Protein AF-0000000074617484 (afdb_homodimer)

Foldseek 3Di:
DDDPDPPDDDDDPVQPPLQPDPFDQPPADADPVALFAALQFPRPHRHGHALVVSVCCCCPRVVHAEDEDQKDKHKDWLVSVVVPVDRQARWYWYDDPNFIKIWGKDWDPPDPFIKIFIFMETADDPVVQQQKKKKKWKAAPNDIDMDIDTGHYSNDDVPDSHRGDMDTSVNLQVRQVHHGRIIMIMMGMDGD/DDDPDPPDDDDDPVLPPLLPDPFDQPPADADPVALFAALQFPRPHRHGHALVVSVCCCCPRVVHAEDEDQKDKHKDWLVSVVVPPDGQGSWYWYDDPNFIKIWGKDWDPPDDFIKIFIFMETADDPVVQQQKKKKKWKAAPNDIDMDIDTGHYSNDDVPDSHRGDMDTSVNLQVRQVHHRRIIMIMMGMDGD

Structure (mmCIF, N/CA/C/O backbone):
data_AF-0000000074617484-model_v1
#
loop_
_entity.id
_entity.type
_entity.pdbx_description
1 polymer 'Seven-in-absentia protein TRAF-like domain-containing protein'
#
loop_
_atom_site.group_PDB
_atom_site.id
_atom_site.type_symbol
_atom_site.label_atom_id
_atom_site.label_alt_id
_atom_site.label_comp_id
_atom_site.label_asym_id
_atom_site.label_entity_id
_atom_site.label_seq_id
_atom_site.pdbx_PDB_ins_code
_atom_site.Cartn_x
_atom_site.Cartn_y
_atom_site.Cartn_z
_atom_site.occupancy
_atom_site.B_iso_or_equiv
_atom_site.auth_seq_id
_atom_site.auth_comp_id
_atom_site.auth_asym_id
_atom_site.auth_atom_id
_atom_site.pdbx_PDB_model_num
ATOM 1 N N . MET A 1 1 ? 38.969 -7.242 -11.617 1 21.81 1 MET A N 1
ATOM 2 C CA . MET A 1 1 ? 37.688 -7.387 -10.953 1 21.81 1 MET A CA 1
ATOM 3 C C . MET A 1 1 ? 36.531 -7.18 -11.945 1 21.81 1 MET A C 1
ATOM 5 O O . MET A 1 1 ? 36.438 -6.125 -12.57 1 21.81 1 MET A O 1
ATOM 9 N N . GLU A 1 2 ? 36 -8.148 -12.602 1 22.88 2 GLU A N 1
ATOM 10 C CA . GLU A 1 2 ? 35.219 -8.086 -13.836 1 22.88 2 GLU A CA 1
ATOM 11 C C . GLU A 1 2 ? 33.812 -7.523 -13.586 1 22.88 2 GLU A C 1
ATOM 13 O O . GLU A 1 2 ? 33.125 -7.938 -12.641 1 22.88 2 GLU A O 1
ATOM 18 N N . VAL A 1 3 ? 33.562 -6.297 -14.016 1 24.81 3 VAL A N 1
ATOM 19 C CA . VAL A 1 3 ? 32.406 -5.449 -13.773 1 24.81 3 VAL A CA 1
ATOM 20 C C . VAL A 1 3 ? 31.141 -6.094 -14.375 1 24.81 3 VAL A C 1
ATOM 22 O O . VAL A 1 3 ? 31.156 -6.5 -15.539 1 24.81 3 VAL A O 1
ATOM 25 N N . PRO A 1 4 ? 30.312 -6.641 -13.602 1 26.09 4 PRO A N 1
ATOM 26 C CA . PRO A 1 4 ? 29.266 -7.434 -14.242 1 26.09 4 PRO A CA 1
ATOM 27 C C . PRO A 1 4 ? 28.5 -6.652 -15.312 1 26.09 4 PRO A C 1
ATOM 29 O O . PRO A 1 4 ? 28.438 -5.418 -15.258 1 26.09 4 PRO A O 1
ATOM 32 N N . GLU A 1 5 ? 28.328 -7.102 -16.469 1 27.06 5 GLU A N 1
ATOM 33 C CA . GLU A 1 5 ? 27.859 -6.57 -17.75 1 27.06 5 GLU A CA 1
ATOM 34 C C . GLU A 1 5 ? 26.469 -5.965 -17.594 1 27.06 5 GLU A C 1
ATOM 36 O O . GLU A 1 5 ? 25.594 -6.539 -16.938 1 27.06 5 GLU A O 1
ATOM 41 N N . VAL A 1 6 ? 26.281 -4.723 -17.812 1 28.91 6 VAL A N 1
ATOM 42 C CA . VAL A 1 6 ? 25.109 -3.854 -17.922 1 28.91 6 VAL A CA 1
ATOM 43 C C . VAL A 1 6 ? 24.125 -4.43 -18.938 1 28.91 6 VAL A C 1
ATOM 45 O O . VAL A 1 6 ? 24.438 -4.508 -20.125 1 28.91 6 VAL A O 1
ATOM 48 N N . ILE A 1 7 ? 23.531 -5.547 -18.672 1 29.48 7 ILE A N 1
ATOM 49 C CA . ILE A 1 7 ? 22.641 -6.086 -19.688 1 29.48 7 ILE A CA 1
ATOM 50 C C . ILE A 1 7 ? 21.656 -5 -20.141 1 29.48 7 ILE A C 1
ATOM 52 O O . ILE A 1 7 ? 21.172 -4.211 -19.312 1 29.48 7 ILE A O 1
ATOM 56 N N . ASP A 1 8 ? 21.547 -4.695 -21.375 1 30.66 8 ASP A N 1
ATOM 57 C CA . ASP A 1 8 ? 20.812 -3.732 -22.188 1 30.66 8 ASP A CA 1
ATOM 58 C C . ASP A 1 8 ? 19.312 -3.783 -21.844 1 30.66 8 ASP A C 1
ATOM 60 O O . ASP A 1 8 ? 18.734 -4.863 -21.703 1 30.66 8 ASP A O 1
ATOM 64 N N . PRO A 1 9 ? 18.734 -2.713 -21.422 1 30.69 9 PRO A N 1
ATOM 65 C CA . PRO A 1 9 ? 17.312 -2.588 -21.062 1 30.69 9 PRO A CA 1
ATOM 66 C C . PRO A 1 9 ? 16.375 -3.109 -22.141 1 30.69 9 PRO A C 1
ATOM 68 O O . PRO A 1 9 ? 16.578 -2.838 -23.328 1 30.69 9 PRO A O 1
ATOM 71 N N . PRO A 1 10 ? 15.945 -4.328 -22.172 1 31.56 10 PRO A N 1
ATOM 72 C CA . PRO A 1 10 ? 15.125 -4.742 -23.312 1 31.56 10 PRO A CA 1
ATOM 73 C C . PRO A 1 10 ? 14.211 -3.629 -23.812 1 31.56 10 PRO A C 1
ATOM 75 O O . PRO A 1 10 ? 13.867 -2.719 -23.062 1 31.56 10 PRO A O 1
ATOM 78 N N . THR A 1 11 ? 13.984 -3.426 -25.234 1 29.75 11 THR A N 1
ATOM 79 C CA . THR A 1 11 ? 13.219 -2.541 -26.094 1 29.75 11 THR A CA 1
ATOM 80 C C . THR A 1 11 ? 11.758 -2.486 -25.672 1 29.75 11 THR A C 1
ATOM 82 O O . THR A 1 11 ? 11.266 -3.414 -25.031 1 29.75 11 THR A O 1
ATOM 85 N N . SER A 1 12 ? 10.961 -1.292 -25.938 1 34.47 12 SER A N 1
ATOM 86 C CA . SER A 1 12 ? 9.648 -0.684 -25.719 1 34.47 12 SER A CA 1
ATOM 87 C C . SER A 1 12 ? 8.523 -1.684 -25.969 1 34.47 12 SER A C 1
ATOM 89 O O . SER A 1 12 ? 7.449 -1.577 -25.391 1 34.47 12 SER A O 1
ATOM 91 N N . ASP A 1 13 ? 8.547 -2.48 -27.078 1 30.64 13 ASP A N 1
ATOM 92 C CA . ASP A 1 13 ? 7.426 -3.09 -27.766 1 30.64 13 ASP A CA 1
ATOM 93 C C . ASP A 1 13 ? 6.852 -4.262 -26.984 1 30.64 13 ASP A C 1
ATOM 95 O O . ASP A 1 13 ? 5.77 -4.762 -27.297 1 30.64 13 ASP A O 1
ATOM 99 N N . ALA A 1 14 ? 7.672 -4.953 -26.328 1 33.19 14 ALA A N 1
ATOM 100 C CA . ALA A 1 14 ? 7.062 -6.211 -25.891 1 33.19 14 ALA A CA 1
ATOM 101 C C . ALA A 1 14 ? 6.164 -6 -24.688 1 33.19 14 ALA A C 1
ATOM 103 O O . ALA A 1 14 ? 6.539 -6.34 -23.562 1 33.19 14 ALA A O 1
ATOM 104 N N . ILE A 1 15 ? 5.73 -4.863 -24.438 1 32.53 15 ILE A N 1
ATOM 105 C CA . ILE A 1 15 ? 4.809 -4.59 -23.344 1 32.53 15 ILE A CA 1
ATOM 106 C C . ILE A 1 15 ? 3.508 -5.367 -23.562 1 32.53 15 ILE A C 1
ATOM 108 O O . ILE A 1 15 ? 2.721 -5.035 -24.453 1 32.53 15 ILE A O 1
ATOM 112 N N . THR A 1 16 ? 3.582 -6.68 -23.578 1 33.53 16 THR A N 1
ATOM 113 C CA . THR A 1 16 ? 2.375 -7.473 -23.766 1 33.53 16 THR A CA 1
ATOM 114 C C . THR A 1 16 ? 1.273 -7.031 -22.812 1 33.53 16 THR A C 1
ATOM 116 O O . THR A 1 16 ? 1.532 -6.789 -21.625 1 33.53 16 THR A O 1
ATOM 119 N N . ASP A 1 17 ? 0.286 -6.539 -23.391 1 33.22 17 ASP A N 1
ATOM 120 C CA . ASP A 1 17 ? -1.001 -6.262 -22.766 1 33.22 17 ASP A CA 1
ATOM 121 C C . ASP A 1 17 ? -1.462 -7.441 -21.906 1 33.22 17 ASP A C 1
ATOM 123 O O . ASP A 1 17 ? -1.882 -8.469 -22.438 1 33.22 17 ASP A O 1
ATOM 127 N N . VAL A 1 18 ? -0.908 -7.625 -20.984 1 35.59 18 VAL A N 1
ATOM 128 C CA . VAL A 1 18 ? -1.128 -8.773 -20.109 1 35.59 18 VAL A CA 1
ATOM 129 C C . VAL A 1 18 ? -2.615 -8.898 -19.797 1 35.59 18 VAL A C 1
ATOM 131 O O . VAL A 1 18 ? -3.125 -10.008 -19.609 1 35.59 18 VAL A O 1
ATOM 134 N N . LEU A 1 19 ? -3.354 -7.863 -19.812 1 33.66 19 LEU A N 1
ATOM 135 C CA . LEU A 1 19 ? -4.648 -7.895 -19.141 1 33.66 19 LEU A CA 1
ATOM 136 C C . LEU A 1 19 ? -5.73 -8.438 -20.078 1 33.66 19 LEU A C 1
ATOM 138 O O . LEU A 1 19 ? -6.852 -8.703 -19.641 1 33.66 19 LEU A O 1
ATOM 142 N N . GLY A 1 20 ? -5.641 -8.312 -21.266 1 35.97 20 GLY A N 1
ATOM 143 C CA . GLY A 1 20 ? -6.82 -8.438 -22.125 1 35.97 20 GLY A CA 1
ATOM 144 C C . GLY A 1 20 ? -7.074 -9.859 -22.578 1 35.97 20 GLY A C 1
ATOM 145 O O . GLY A 1 20 ? -7.797 -10.078 -23.547 1 35.97 20 GLY A O 1
ATOM 146 N N . LYS A 1 21 ? -6.398 -10.898 -22.094 1 37.25 21 LYS A N 1
ATOM 147 C CA . LYS A 1 21 ? -6.668 -12.062 -22.922 1 37.25 21 LYS A CA 1
ATOM 148 C C . LYS A 1 21 ? -7.816 -12.891 -22.359 1 37.25 21 LYS A C 1
ATOM 150 O O . LYS A 1 21 ? -7.801 -13.25 -21.172 1 37.25 21 LYS A O 1
ATOM 155 N N . THR A 1 22 ? -9.117 -12.805 -22.812 1 36.16 22 THR A N 1
ATOM 156 C CA . THR A 1 22 ? -10.297 -13.633 -22.562 1 36.16 22 THR A CA 1
ATOM 157 C C . THR A 1 22 ? -10.062 -15.062 -23.047 1 36.16 22 THR A C 1
ATOM 159 O O . THR A 1 22 ? -9.781 -15.289 -24.234 1 36.16 22 THR A O 1
ATOM 162 N N . ILE A 1 23 ? -9.5 -16.031 -22.359 1 39.75 23 ILE A N 1
ATOM 163 C CA . ILE A 1 23 ? -9.25 -17.328 -22.953 1 39.75 23 ILE A CA 1
ATOM 164 C C . ILE A 1 23 ? -10.414 -18.266 -22.656 1 39.75 23 ILE A C 1
ATOM 166 O O . ILE A 1 23 ? -11.062 -18.156 -21.625 1 39.75 23 ILE A O 1
ATOM 170 N N . ASP A 1 24 ? -10.805 -19.125 -23.578 1 37.78 24 ASP A N 1
ATOM 171 C CA . ASP A 1 24 ? -11.812 -20.188 -23.656 1 37.78 24 ASP A CA 1
ATOM 172 C C . ASP A 1 24 ? -11.531 -21.281 -22.641 1 37.78 24 ASP A C 1
ATOM 174 O O . ASP A 1 24 ? -10.461 -21.891 -22.656 1 37.78 24 ASP A O 1
ATOM 178 N N . PRO A 1 25 ? -12.242 -21.547 -21.609 1 46.16 25 PRO A N 1
ATOM 179 C CA . PRO A 1 25 ? -12.141 -22.562 -20.547 1 46.16 25 PRO A CA 1
ATOM 180 C C . PRO A 1 25 ? -12.172 -23.984 -21.094 1 46.16 25 PRO A C 1
ATOM 182 O O . PRO A 1 25 ? -11.859 -24.938 -20.359 1 46.16 25 PRO A O 1
ATOM 185 N N . ALA A 1 26 ? -12.625 -24.375 -22.281 1 41.66 26 ALA A N 1
ATOM 186 C CA . ALA A 1 26 ? -13.016 -25.719 -22.688 1 41.66 26 ALA A CA 1
ATOM 187 C C . ALA A 1 26 ? -11.82 -26.672 -22.656 1 41.66 26 ALA A C 1
ATOM 189 O O . ALA A 1 26 ? -11.984 -27.891 -22.703 1 41.66 26 ALA A O 1
ATOM 190 N N . GLN A 1 27 ? -10.688 -26.297 -22.859 1 40.34 27 GLN A N 1
ATOM 191 C CA . GLN A 1 27 ? -9.664 -27.312 -23.156 1 40.34 27 GLN A CA 1
ATOM 192 C C . GLN A 1 27 ? -8.984 -27.781 -21.875 1 40.34 27 GLN A C 1
ATOM 194 O O . GLN A 1 27 ? -7.961 -28.469 -21.922 1 40.34 27 GLN A O 1
ATOM 199 N N . CYS A 1 28 ? -9.492 -27.516 -20.734 1 44.91 28 CYS A N 1
ATOM 200 C CA . CYS A 1 28 ? -8.734 -27.875 -19.547 1 44.91 28 CYS A CA 1
ATOM 201 C C . CYS A 1 28 ? -9.008 -29.312 -19.125 1 44.91 28 CYS A C 1
ATOM 203 O O . CYS A 1 28 ? -10.164 -29.719 -19.031 1 44.91 28 CYS A O 1
ATOM 205 N N . VAL A 1 29 ? -8.234 -30.328 -19.547 1 43.81 29 VAL A N 1
ATOM 206 C CA . VAL A 1 29 ? -8.344 -31.734 -19.156 1 43.81 29 VAL A CA 1
ATOM 207 C C . VAL A 1 29 ? -8.242 -31.859 -17.625 1 43.81 29 VAL A C 1
ATOM 209 O O . VAL A 1 29 ? -7.312 -31.328 -17.016 1 43.81 29 VAL A O 1
ATOM 212 N N . PHE A 1 30 ? -9.273 -32.25 -16.906 1 43.5 30 PHE A N 1
ATOM 213 C CA . PHE A 1 30 ? -9.539 -32.469 -15.492 1 43.5 30 PHE A CA 1
ATOM 214 C C . PHE A 1 30 ? -8.898 -33.781 -15.016 1 43.5 30 PHE A C 1
ATOM 216 O O . PHE A 1 30 ? -9.133 -34.844 -15.594 1 43.5 30 PHE A O 1
ATOM 223 N N . ASN A 1 31 ? -7.715 -33.719 -14.461 1 41.25 31 ASN A N 1
ATOM 224 C CA . ASN A 1 31 ? -7.336 -34.938 -13.719 1 41.25 31 ASN A CA 1
ATOM 225 C C . ASN A 1 31 ? -7.527 -34.75 -12.211 1 41.25 31 ASN A C 1
ATOM 227 O O . ASN A 1 31 ? -6.754 -34.031 -11.57 1 41.25 31 ASN A O 1
ATOM 231 N N . PRO A 1 32 ? -8.508 -35.312 -11.57 1 45.47 32 PRO A N 1
ATOM 232 C CA . PRO A 1 32 ? -8.922 -35.125 -10.172 1 45.47 32 PRO A CA 1
ATOM 233 C C . PRO A 1 32 ? -7.844 -35.531 -9.18 1 45.47 32 PRO A C 1
ATOM 235 O O . PRO A 1 32 ? -7.918 -35.188 -8 1 45.47 32 PRO A O 1
ATOM 238 N N . ASN A 1 33 ? -7.094 -36.438 -9.719 1 46.69 33 ASN A N 1
ATOM 239 C CA . ASN A 1 33 ? -6.156 -37 -8.75 1 46.69 33 ASN A CA 1
ATOM 240 C C . ASN A 1 33 ? -4.957 -36.062 -8.539 1 46.69 33 ASN A C 1
ATOM 242 O O . ASN A 1 33 ? -4.07 -36.375 -7.738 1 46.69 33 ASN A O 1
ATOM 246 N N . LEU A 1 34 ? -4.887 -35.188 -9.469 1 53.94 34 LEU A N 1
ATOM 247 C CA . LEU A 1 34 ? -3.713 -34.312 -9.375 1 53.94 34 LEU A CA 1
ATOM 248 C C . LEU A 1 34 ? -4 -33.094 -8.516 1 53.94 34 LEU A C 1
ATOM 250 O O . LEU A 1 34 ? -5.098 -32.531 -8.578 1 53.94 34 LEU A O 1
ATOM 254 N N . PRO A 1 35 ? -2.979 -32.844 -7.582 1 65 35 PRO A N 1
ATOM 255 C CA . PRO A 1 35 ? -3.148 -32.094 -6.336 1 65 35 PRO A CA 1
ATOM 256 C C . PRO A 1 35 ? -3.365 -30.594 -6.574 1 65 35 PRO A C 1
ATOM 258 O O . PRO A 1 35 ? -3.945 -29.906 -5.727 1 65 35 PRO A O 1
ATOM 261 N N . ASN A 1 36 ? -3.039 -30.234 -8.023 1 80.12 36 ASN A N 1
ATOM 262 C CA . ASN A 1 36 ? -3.109 -28.781 -8.141 1 80.12 36 ASN A CA 1
ATOM 263 C C . ASN A 1 36 ? -4.168 -28.344 -9.148 1 80.12 36 ASN A C 1
ATOM 265 O O . ASN A 1 36 ? -4.168 -28.812 -10.289 1 80.12 36 ASN A O 1
ATOM 269 N N . LYS A 1 37 ? -5.004 -27.531 -8.812 1 82.31 37 LYS A N 1
ATOM 270 C CA . LYS A 1 37 ? -6.09 -27.031 -9.641 1 82.31 37 LYS A CA 1
ATOM 271 C C . LYS A 1 37 ? -5.641 -25.812 -10.461 1 82.31 37 LYS A C 1
ATOM 273 O O . LYS A 1 37 ? -4.719 -25.094 -10.062 1 82.31 37 LYS A O 1
ATOM 278 N N . CYS A 1 38 ? -6.262 -25.688 -11.609 1 85.69 38 CYS A N 1
ATOM 279 C CA . CYS A 1 38 ? -5.996 -24.547 -12.477 1 85.69 38 CYS A CA 1
ATOM 280 C C . CYS A 1 38 ? -6.191 -23.234 -11.734 1 85.69 38 CYS A C 1
ATOM 282 O O . CYS A 1 38 ? -7.207 -23.047 -11.062 1 85.69 38 CYS A O 1
ATOM 284 N N . LEU A 1 39 ? -5.262 -22.328 -11.812 1 81.38 39 LEU A N 1
ATOM 285 C CA . LEU A 1 39 ? -5.277 -21.062 -11.086 1 81.38 39 LEU A CA 1
ATOM 286 C C . LEU A 1 39 ? -5.98 -19.984 -11.898 1 81.38 39 LEU A C 1
ATOM 288 O O . LEU A 1 39 ? -6.176 -18.859 -11.414 1 81.38 39 LEU A O 1
ATOM 292 N N . PHE A 1 40 ? -6.246 -20.391 -13.125 1 75.88 40 PHE A N 1
ATOM 293 C CA . PHE A 1 40 ? -6.875 -19.375 -13.969 1 75.88 40 PHE A CA 1
ATOM 294 C C . PHE A 1 40 ? -8.305 -19.109 -13.5 1 75.88 40 PHE A C 1
ATOM 296 O O . PHE A 1 40 ? -9.172 -19.969 -13.594 1 75.88 40 PHE A O 1
ATOM 303 N N . ALA A 1 41 ? -8.359 -17.938 -12.734 1 63.12 41 ALA A N 1
ATOM 304 C CA . ALA A 1 41 ? -9.633 -17.578 -12.109 1 63.12 41 ALA A CA 1
ATOM 305 C C . ALA A 1 41 ? -10.688 -17.25 -13.156 1 63.12 41 ALA A C 1
ATOM 307 O O . ALA A 1 41 ? -10.375 -16.688 -14.211 1 63.12 41 ALA A O 1
ATOM 308 N N . GLY A 1 42 ? -11.844 -17.484 -12.719 1 59.97 42 GLY A N 1
ATOM 309 C CA . GLY A 1 42 ? -12.977 -17.188 -13.578 1 59.97 42 GLY A CA 1
ATOM 310 C C . GLY A 1 42 ? -13.266 -18.281 -14.586 1 59.97 42 GLY A C 1
ATOM 311 O O . GLY A 1 42 ? -14.32 -18.281 -15.219 1 59.97 42 GLY A O 1
ATOM 312 N N . SER A 1 43 ? -12.164 -19.125 -14.727 1 58.94 43 SER A N 1
ATOM 313 C CA . SER A 1 43 ? -12.422 -20.156 -15.727 1 58.94 43 SER A CA 1
ATOM 314 C C . SER A 1 43 ? -13.094 -21.375 -15.094 1 58.94 43 SER A C 1
ATOM 316 O O . SER A 1 43 ? -12.875 -21.672 -13.922 1 58.94 43 SER A O 1
ATOM 318 N N . ASN A 1 44 ? -14.234 -21.703 -15.422 1 69.19 44 ASN A N 1
ATOM 319 C CA . ASN A 1 44 ? -14.828 -23 -15.094 1 69.19 44 ASN A CA 1
ATOM 320 C C . ASN A 1 44 ? -13.922 -24.156 -15.508 1 69.19 44 ASN A C 1
ATOM 322 O O . ASN A 1 44 ? -14.398 -25.234 -15.852 1 69.19 44 ASN A O 1
ATOM 326 N N . CYS A 1 45 ? -12.609 -23.906 -15.328 1 78.06 45 CYS A N 1
ATOM 327 C CA . CYS A 1 45 ? -11.633 -24.891 -15.773 1 78.06 45 CYS A CA 1
ATOM 328 C C . CYS A 1 45 ? -11.469 -26 -14.742 1 78.06 45 CYS A C 1
ATOM 330 O O . CYS A 1 45 ? -11.344 -25.734 -13.547 1 78.06 45 CYS A O 1
ATOM 332 N N . THR A 1 46 ? -11.453 -27.297 -15.188 1 80.38 46 THR A N 1
ATOM 333 C CA . THR A 1 46 ? -11.406 -28.438 -14.289 1 80.38 46 THR A CA 1
ATOM 334 C C . THR A 1 46 ? -10.031 -29.094 -14.32 1 80.38 46 THR A C 1
ATOM 336 O O . THR A 1 46 ? -9.844 -30.188 -13.766 1 80.38 46 THR A O 1
ATOM 339 N N . PHE A 1 47 ? -9.109 -28.469 -14.875 1 84.69 47 PHE A N 1
ATOM 340 C CA . PHE A 1 47 ? -7.77 -29.031 -15.016 1 84.69 47 PHE A CA 1
ATOM 341 C C . PHE A 1 47 ? -7.16 -29.328 -13.648 1 84.69 47 PHE A C 1
ATOM 343 O O . PHE A 1 47 ? -7.281 -28.516 -12.727 1 84.69 47 PHE A O 1
ATOM 350 N N . MET A 1 48 ? -6.539 -30.531 -13.523 1 83.94 48 MET A N 1
ATOM 351 C CA . MET A 1 48 ? -5.719 -30.922 -12.383 1 83.94 48 MET A CA 1
ATOM 352 C C . MET A 1 48 ? -4.438 -31.609 -12.844 1 83.94 48 MET A C 1
ATOM 354 O O . MET A 1 48 ? -4.457 -32.406 -13.781 1 83.94 48 MET A O 1
ATOM 358 N N . GLY A 1 49 ? -3.346 -31.297 -12.297 1 87.25 49 GLY A N 1
ATOM 359 C CA . GLY A 1 49 ? -2.084 -31.922 -12.664 1 87.25 49 GLY A CA 1
ATOM 360 C C . GLY A 1 49 ? -0.938 -31.531 -11.742 1 87.25 49 GLY A C 1
ATOM 361 O O . GLY A 1 49 ? -1.139 -30.828 -10.758 1 87.25 49 GLY A O 1
ATOM 362 N N . ASP A 1 50 ? 0.177 -32.188 -12.008 1 87.5 50 ASP A N 1
ATOM 363 C CA . ASP A 1 50 ? 1.37 -31.781 -11.281 1 87.5 50 ASP A CA 1
ATOM 364 C C . ASP A 1 50 ? 1.836 -30.391 -11.734 1 87.5 50 ASP A C 1
ATOM 366 O O . ASP A 1 50 ? 1.241 -29.797 -12.641 1 87.5 50 ASP A O 1
ATOM 370 N N . ILE A 1 51 ? 2.807 -29.844 -11.133 1 89.12 51 ILE A N 1
ATOM 371 C CA . ILE A 1 51 ? 3.203 -28.453 -11.312 1 89.12 51 ILE A CA 1
ATOM 372 C C . ILE A 1 51 ? 3.648 -28.234 -12.758 1 89.12 51 ILE A C 1
ATOM 374 O O . ILE A 1 51 ? 3.195 -27.297 -13.414 1 89.12 51 ILE A O 1
ATOM 378 N N . PRO A 1 52 ? 4.551 -29.094 -13.281 1 88.69 52 PRO A N 1
ATOM 379 C CA . PRO A 1 52 ? 4.953 -28.859 -14.672 1 88.69 52 PRO A CA 1
ATOM 380 C C . PRO A 1 52 ? 3.77 -28.875 -15.641 1 88.69 52 PRO A C 1
ATOM 382 O O . PRO A 1 52 ? 3.705 -28.047 -16.547 1 88.69 52 PRO A O 1
ATOM 385 N N . ASN A 1 53 ? 2.867 -29.688 -15.43 1 90.62 53 ASN A N 1
ATOM 386 C CA . ASN A 1 53 ? 1.695 -29.781 -16.297 1 90.62 53 ASN A CA 1
ATOM 387 C C . ASN A 1 53 ? 0.761 -28.594 -16.094 1 90.62 53 ASN A C 1
ATOM 389 O O . ASN A 1 53 ? 0.117 -28.125 -17.047 1 90.62 53 ASN A O 1
ATOM 393 N N . LEU A 1 54 ? 0.645 -28.219 -14.883 1 90.25 54 LEU A N 1
ATOM 394 C CA . LEU A 1 54 ? -0.166 -27.047 -14.594 1 90.25 54 LEU A CA 1
ATOM 395 C C . LEU A 1 54 ? 0.402 -25.812 -15.297 1 90.25 54 LEU A C 1
ATOM 397 O O . LEU A 1 54 ? -0.34 -25.047 -15.914 1 90.25 54 LEU A O 1
ATOM 401 N N . VAL A 1 55 ? 1.654 -25.656 -15.242 1 90.88 55 VAL A N 1
ATOM 402 C CA . VAL A 1 55 ? 2.326 -24.531 -15.883 1 90.88 55 VAL A CA 1
ATOM 403 C C . VAL A 1 55 ? 2.09 -24.594 -17.391 1 90.88 55 VAL A C 1
ATOM 405 O O . VAL A 1 55 ? 1.721 -23.578 -18 1 90.88 55 VAL A O 1
ATOM 408 N N . ALA A 1 56 ? 2.342 -25.719 -17.938 1 91.62 56 ALA A N 1
ATOM 409 C CA . ALA A 1 56 ? 2.105 -25.906 -19.375 1 91.62 56 ALA A CA 1
ATOM 410 C C . ALA A 1 56 ? 0.657 -25.594 -19.734 1 91.62 56 ALA A C 1
ATOM 412 O O . ALA A 1 56 ? 0.391 -24.953 -20.75 1 91.62 56 ALA A O 1
ATOM 413 N N . HIS A 1 57 ? -0.263 -26.016 -18.969 1 89.12 57 HIS A N 1
ATOM 414 C CA . HIS A 1 57 ? -1.688 -25.766 -19.156 1 89.12 57 HIS A CA 1
ATOM 415 C C . HIS A 1 57 ? -1.999 -24.281 -19.172 1 89.12 57 HIS A C 1
ATOM 417 O O . HIS A 1 57 ? -2.717 -23.797 -20.062 1 89.12 57 HIS A O 1
ATOM 423 N N . LEU A 1 58 ? -1.451 -23.578 -18.297 1 87.81 58 LEU A N 1
ATOM 424 C CA . LEU A 1 58 ? -1.688 -22.141 -18.219 1 87.81 58 LEU A CA 1
ATOM 425 C C . LEU A 1 58 ? -1.119 -21.422 -19.438 1 87.81 58 LEU A C 1
ATOM 427 O O . LEU A 1 58 ? -1.762 -20.531 -20 1 87.81 58 LEU A O 1
ATOM 431 N N . ILE A 1 59 ? 0.003 -21.812 -19.859 1 89.06 59 ILE A N 1
ATOM 432 C CA . ILE A 1 59 ? 0.675 -21.172 -20.984 1 89.06 59 ILE A CA 1
ATOM 433 C C . ILE A 1 59 ? -0.013 -21.562 -22.281 1 89.06 59 ILE A C 1
ATOM 435 O O . ILE A 1 59 ? -0.325 -20.703 -23.109 1 89.06 59 ILE A O 1
ATOM 439 N N . ASP A 1 60 ? -0.216 -22.781 -22.359 1 89.12 60 ASP A N 1
ATOM 440 C CA . ASP A 1 60 ? -0.642 -23.297 -23.656 1 89.12 60 ASP A CA 1
ATOM 441 C C . ASP A 1 60 ? -2.152 -23.172 -23.828 1 89.12 60 ASP A C 1
ATOM 443 O O . ASP A 1 60 ? -2.633 -22.844 -24.906 1 89.12 60 ASP A O 1
ATOM 447 N N . ASP A 1 61 ? -2.857 -23.453 -22.828 1 85.69 61 ASP A N 1
ATOM 448 C CA . ASP A 1 61 ? -4.312 -23.516 -22.938 1 85.69 61 ASP A CA 1
ATOM 449 C C . ASP A 1 61 ? -4.949 -22.188 -22.578 1 85.69 61 ASP A C 1
ATOM 451 O O . ASP A 1 61 ? -5.926 -21.766 -23.203 1 85.69 61 ASP A O 1
ATOM 455 N N . HIS A 1 62 ? -4.438 -21.594 -21.609 1 84.06 62 HIS A N 1
ATOM 456 C CA . HIS A 1 62 ? -5.02 -20.328 -21.188 1 84.06 62 HIS A CA 1
ATOM 457 C C . HIS A 1 62 ? -4.195 -19.141 -21.672 1 84.06 62 HIS A C 1
ATOM 459 O O . HIS A 1 62 ? -4.527 -17.984 -21.406 1 84.06 62 HIS A O 1
ATOM 465 N N . ARG A 1 63 ? -3.146 -19.312 -22.328 1 83.56 63 ARG A N 1
ATOM 466 C CA . ARG A 1 63 ? -2.307 -18.297 -22.969 1 83.56 63 ARG A CA 1
ATOM 467 C C . ARG A 1 63 ? -1.813 -17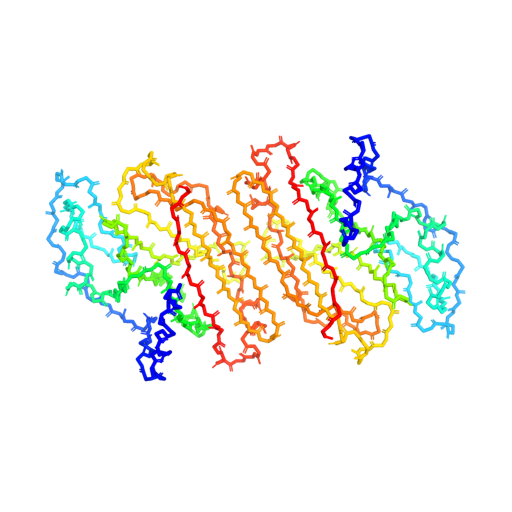.266 -21.953 1 83.56 63 ARG A C 1
ATOM 469 O O . ARG A 1 63 ? -1.823 -16.062 -22.234 1 83.56 63 ARG A O 1
ATOM 476 N N . VAL A 1 64 ? -1.538 -17.797 -20.812 1 83.19 64 VAL A N 1
ATOM 477 C CA . VAL A 1 64 ? -0.983 -16.922 -19.797 1 83.19 64 VAL A CA 1
ATOM 478 C C . VAL A 1 64 ? 0.45 -16.531 -20.156 1 83.19 64 VAL A C 1
ATOM 480 O O . VAL A 1 64 ? 1.231 -17.391 -20.594 1 83.19 64 VAL A O 1
ATOM 483 N N . ASP A 1 65 ? 0.729 -15.195 -19.938 1 83 65 ASP A N 1
ATOM 484 C CA . ASP A 1 65 ? 2.088 -14.719 -20.188 1 83 65 ASP A CA 1
ATOM 485 C C . ASP A 1 65 ? 3.066 -15.289 -19.156 1 83 65 ASP A C 1
ATOM 487 O O . ASP A 1 65 ? 2.725 -15.445 -17.984 1 83 65 ASP A O 1
ATOM 491 N N . SER A 1 66 ? 4.254 -15.594 -19.688 1 87.5 66 SER A N 1
ATOM 492 C CA . SER A 1 66 ? 5.293 -16.125 -18.812 1 87.5 66 SER A CA 1
ATOM 493 C C . SER A 1 66 ? 6.602 -15.359 -18.984 1 87.5 66 SER A C 1
ATOM 495 O O . SER A 1 66 ? 6.906 -14.859 -20.062 1 87.5 66 SER A O 1
ATOM 497 N N . CYS A 1 67 ? 7.242 -15.117 -17.875 1 86.81 67 CYS A N 1
ATOM 498 C CA . CYS A 1 67 ? 8.531 -14.445 -17.844 1 86.81 67 CYS A CA 1
ATOM 499 C C . CYS A 1 67 ? 9.57 -15.297 -17.125 1 86.81 67 CYS A C 1
ATOM 501 O O . CYS A 1 67 ? 9.281 -15.898 -16.094 1 86.81 67 CYS A O 1
ATOM 503 N N . ASP A 1 68 ? 10.828 -15.352 -17.766 1 90.75 68 ASP A N 1
ATOM 504 C CA . ASP A 1 68 ? 11.953 -16.016 -17.109 1 90.75 68 ASP A CA 1
ATOM 505 C C . ASP A 1 68 ? 12.836 -14.992 -16.391 1 90.75 68 ASP A C 1
ATOM 507 O O . ASP A 1 68 ? 13.477 -14.156 -17.031 1 90.75 68 ASP A O 1
ATOM 511 N N . GLY A 1 69 ? 12.711 -14.984 -15.07 1 91.12 69 GLY A N 1
ATOM 512 C CA . GLY A 1 69 ? 13.516 -14.039 -14.312 1 91.12 69 GLY A CA 1
ATOM 513 C C . GLY A 1 69 ? 12.906 -13.688 -12.969 1 91.12 69 GLY A C 1
ATOM 514 O O . GLY A 1 69 ? 11.812 -14.148 -12.633 1 91.12 69 GLY A O 1
ATOM 515 N N . THR A 1 70 ? 13.75 -12.93 -12.219 1 93 70 THR A N 1
ATOM 516 C CA . THR A 1 70 ? 13.359 -12.586 -10.859 1 93 70 THR A CA 1
ATOM 517 C C . THR A 1 70 ? 12.656 -11.234 -10.828 1 93 70 THR A C 1
ATOM 519 O O . THR A 1 70 ? 12.023 -10.883 -9.828 1 93 70 THR A O 1
ATOM 522 N N . THR A 1 71 ? 12.828 -10.5 -11.93 1 91.31 71 THR A N 1
ATOM 523 C CA . THR A 1 71 ? 12.234 -9.172 -11.992 1 91.31 71 THR A CA 1
ATOM 524 C C . THR A 1 71 ? 11.398 -9.008 -13.266 1 91.31 71 THR A C 1
ATOM 526 O O . THR A 1 71 ? 11.828 -9.422 -14.344 1 91.31 71 THR A O 1
ATOM 529 N N . LEU A 1 72 ? 10.172 -8.5 -13.094 1 84 72 LEU A N 1
ATOM 530 C CA . LEU A 1 72 ? 9.32 -8.188 -14.242 1 84 72 LEU A CA 1
ATOM 531 C C . LEU A 1 72 ? 8.781 -6.766 -14.141 1 84 72 LEU A C 1
ATOM 533 O O . LEU A 1 72 ? 8.352 -6.332 -13.07 1 84 72 LEU A O 1
ATOM 537 N N . ASN A 1 73 ? 8.969 -6.078 -15.258 1 82.62 73 ASN A N 1
ATOM 538 C CA . ASN A 1 73 ? 8.352 -4.762 -15.398 1 82.62 73 ASN A CA 1
ATOM 539 C C . ASN A 1 73 ? 7.152 -4.805 -16.328 1 82.62 73 ASN A C 1
ATOM 541 O O . ASN A 1 73 ? 7.23 -5.371 -17.422 1 82.62 73 ASN A O 1
ATOM 545 N N . GLY A 1 74 ? 6.066 -4.367 -15.789 1 78.06 74 GLY A N 1
ATOM 546 C CA . GLY A 1 74 ? 4.848 -4.324 -16.578 1 78.06 74 GLY A CA 1
ATOM 547 C C . GLY A 1 74 ? 4.012 -3.086 -16.328 1 78.06 74 GLY A C 1
ATOM 548 O O . GLY A 1 74 ? 4.531 -2.061 -15.883 1 78.06 74 GLY A O 1
ATOM 549 N N . ARG A 1 75 ? 2.783 -3.133 -16.938 1 74.5 75 ARG A N 1
ATOM 550 C CA . ARG A 1 75 ? 1.848 -2.025 -16.781 1 74.5 75 ARG A CA 1
ATOM 551 C C . ARG A 1 75 ? 0.541 -2.5 -16.141 1 74.5 75 ARG A C 1
ATOM 553 O O . ARG A 1 75 ? 0.085 -3.613 -16.422 1 74.5 75 ARG A O 1
ATOM 560 N N . PHE A 1 76 ? 0.148 -1.649 -15.273 1 67.38 76 PHE A N 1
ATOM 561 C CA . PHE A 1 76 ? -1.176 -1.851 -14.695 1 67.38 76 PHE A CA 1
ATOM 562 C C . PHE A 1 76 ? -2.188 -0.891 -15.312 1 67.38 76 PHE A C 1
ATOM 564 O O . PHE A 1 76 ? -2.008 0.328 -15.258 1 67.38 76 PHE A O 1
ATOM 571 N N . VAL A 1 77 ? -3.121 -1.34 -16.094 1 58.56 77 VAL A N 1
ATOM 572 C CA . VAL A 1 77 ? -4.102 -0.487 -16.75 1 58.56 77 VAL A CA 1
ATOM 573 C C . VAL A 1 77 ? -5.434 -0.558 -16.016 1 58.56 77 VAL A C 1
ATOM 575 O O . VAL A 1 77 ? -5.988 -1.643 -15.828 1 58.56 77 VAL A O 1
ATOM 578 N N . GLU A 1 78 ? -5.953 0.559 -15.359 1 56.25 78 GLU A N 1
ATOM 579 C CA . GLU A 1 78 ? -7.211 0.677 -14.625 1 56.25 78 GLU A CA 1
ATOM 580 C C . GLU A 1 78 ? -8.375 0.095 -15.43 1 56.25 78 GLU A C 1
ATOM 582 O O . GLU A 1 78 ? -9.273 -0.528 -14.859 1 56.25 78 GLU A O 1
ATOM 587 N N . LEU A 1 79 ? -8.555 0.533 -16.641 1 46.38 79 LEU A N 1
ATOM 588 C CA . LEU A 1 79 ? -9.688 0.167 -17.5 1 46.38 79 LEU A CA 1
ATOM 589 C C . LEU A 1 79 ? -9.898 -1.343 -17.484 1 46.38 79 LEU A C 1
ATOM 591 O O . LEU A 1 79 ? -11.031 -1.812 -17.594 1 46.38 79 LEU A O 1
ATOM 595 N N . LYS A 1 80 ? -8.914 -1.907 -17.406 1 48.91 80 LYS A N 1
ATOM 596 C CA . LYS A 1 80 ? -9.109 -3.352 -17.5 1 48.91 80 LYS A CA 1
ATOM 597 C C . LYS A 1 80 ? -9.727 -3.906 -16.219 1 48.91 80 LYS A C 1
ATOM 599 O O . LYS A 1 80 ? -10.312 -4.992 -16.219 1 48.91 80 LYS A O 1
ATOM 604 N N . LEU A 1 81 ? -9.625 -3.029 -15.266 1 50.16 81 LEU A N 1
ATOM 605 C CA . LEU A 1 81 ? -10.297 -3.4 -14.023 1 50.16 81 LEU A CA 1
ATOM 606 C C . LEU A 1 81 ? -11.812 -3.312 -14.18 1 50.16 81 LEU A C 1
ATOM 608 O O . LEU A 1 81 ? -12.547 -4.074 -13.547 1 50.16 81 LEU A O 1
ATOM 612 N N . LYS A 1 82 ? -12.203 -2.125 -14.906 1 47.78 82 LYS A N 1
ATOM 613 C CA . LYS A 1 82 ? -13.633 -2.027 -15.18 1 47.78 82 LYS A CA 1
ATOM 614 C C . LYS A 1 82 ? -14.125 -3.236 -15.969 1 47.78 82 LYS A C 1
ATOM 616 O O . LYS A 1 82 ? -15.281 -3.652 -15.82 1 47.78 82 LYS A O 1
ATOM 621 N N . GLU A 1 83 ? -13.406 -3.34 -16.953 1 43.72 83 GLU A N 1
ATOM 622 C CA . GLU A 1 83 ? -13.797 -4.473 -17.781 1 43.72 83 GLU A CA 1
ATOM 623 C C . GLU A 1 83 ? -13.641 -5.789 -17.016 1 43.72 83 GLU A C 1
ATOM 625 O O . GLU A 1 83 ? -14.148 -6.828 -17.469 1 43.72 83 GLU A O 1
ATOM 630 N N . VAL A 1 84 ? -12.977 -5.637 -16 1 43.5 84 VAL A N 1
ATOM 631 C CA . VAL A 1 84 ? -12.906 -6.801 -15.117 1 43.5 84 VAL A CA 1
ATOM 632 C C . VAL A 1 84 ? -14.133 -6.848 -14.211 1 43.5 84 VAL A C 1
ATOM 634 O O . VAL A 1 84 ? -14.109 -6.324 -13.102 1 43.5 84 VAL A O 1
ATOM 637 N N . GLU A 1 85 ? -15.008 -5.945 -14.328 1 43.09 85 GLU A N 1
ATOM 638 C CA . GLU A 1 85 ? -16.219 -6.145 -13.547 1 43.09 85 GLU A CA 1
ATOM 639 C C . GLU A 1 85 ? -16.219 -7.504 -12.852 1 43.09 85 GLU A C 1
ATOM 641 O O . GLU A 1 85 ? -16.734 -7.645 -11.742 1 43.09 85 GLU A O 1
ATOM 646 N N . ASN A 1 86 ? -16.203 -8.609 -13.648 1 40.09 86 ASN A N 1
ATOM 647 C CA . ASN A 1 86 ? -16.188 -10.008 -13.219 1 40.09 86 ASN A CA 1
ATOM 648 C C . ASN A 1 86 ? -14.797 -10.422 -12.727 1 40.09 86 ASN A C 1
ATOM 650 O O . ASN A 1 86 ? -14.672 -11.016 -11.656 1 40.09 86 ASN A O 1
ATOM 654 N N . ALA A 1 87 ? -13.742 -11.234 -13.711 1 40.88 87 ALA A N 1
ATOM 655 C CA . ALA A 1 87 ? -12.641 -12.164 -13.508 1 40.88 87 ALA A CA 1
ATOM 656 C C . ALA A 1 87 ? -11.344 -11.422 -13.203 1 40.88 87 ALA A C 1
ATOM 658 O O . ALA A 1 87 ? -10.758 -10.797 -14.094 1 40.88 87 ALA A O 1
ATOM 659 N N . ALA A 1 88 ? -11.078 -10.516 -12.359 1 46.94 88 ALA A N 1
ATOM 660 C CA . ALA A 1 88 ? -9.789 -10.078 -11.836 1 46.94 88 ALA A CA 1
ATOM 661 C C . ALA A 1 88 ? -8.727 -11.156 -12.031 1 46.94 88 ALA A C 1
ATOM 663 O O . ALA A 1 88 ? -8.508 -11.992 -11.148 1 46.94 88 ALA A O 1
ATOM 664 N N . ASN A 1 89 ? -8.594 -11.93 -12.984 1 55.41 89 ASN A N 1
ATOM 665 C CA . ASN A 1 89 ? -7.711 -13.086 -13.062 1 55.41 89 ASN A CA 1
ATOM 666 C C . ASN A 1 89 ? -6.418 -12.758 -13.797 1 55.41 89 ASN A C 1
ATOM 668 O O . ASN A 1 89 ? -6.02 -13.469 -14.727 1 55.41 89 ASN A O 1
ATOM 672 N N . MET A 1 90 ? -5.965 -11.516 -13.688 1 58.19 90 MET A N 1
ATOM 673 C CA . MET A 1 90 ? -4.699 -11.352 -14.398 1 58.19 90 MET A CA 1
ATOM 674 C C . MET A 1 90 ? -3.611 -12.227 -13.773 1 58.19 90 MET A C 1
ATOM 676 O O . MET A 1 90 ? -3.33 -12.109 -12.586 1 58.19 90 MET A O 1
ATOM 680 N N . LEU A 1 91 ? -3.365 -13.258 -14.594 1 72.75 91 LEU A N 1
ATOM 681 C CA . LEU A 1 91 ? -2.307 -14.172 -14.18 1 72.75 91 LEU A CA 1
ATOM 682 C C . LEU A 1 91 ? -1.048 -13.961 -15.016 1 72.75 91 LEU A C 1
ATOM 684 O O . LEU A 1 91 ? -1.131 -13.602 -16.188 1 72.75 91 LEU A O 1
ATOM 688 N N . MET A 1 92 ? 0.043 -13.828 -14.438 1 84.94 92 MET A N 1
ATOM 689 C CA . MET A 1 92 ? 1.369 -13.883 -15.047 1 84.94 92 MET A CA 1
ATOM 690 C C . MET A 1 92 ? 2.238 -14.938 -14.375 1 84.94 92 MET A C 1
ATOM 692 O O . MET A 1 92 ? 2.227 -15.07 -13.148 1 84.94 92 MET A O 1
ATOM 696 N N . LEU A 1 93 ? 2.928 -15.617 -15.281 1 90.5 93 LEU A N 1
ATOM 697 C CA . LEU A 1 93 ? 3.775 -16.672 -14.75 1 90.5 93 LEU A CA 1
ATOM 698 C C . LEU A 1 93 ? 5.234 -16.25 -14.719 1 90.5 93 LEU A C 1
ATOM 700 O O . LEU A 1 93 ? 5.715 -15.586 -15.648 1 90.5 93 LEU A O 1
ATOM 704 N N . TYR A 1 94 ? 5.922 -16.609 -13.609 1 93.06 94 TYR A N 1
ATOM 705 C CA . TYR A 1 94 ? 7.348 -16.375 -13.422 1 93.06 94 TYR A CA 1
ATOM 706 C C . TYR A 1 94 ? 8.102 -17.672 -13.18 1 93.06 94 TYR A C 1
ATOM 708 O O . TYR A 1 94 ? 7.641 -18.531 -12.414 1 93.06 94 TYR A O 1
ATOM 716 N N . SER A 1 95 ? 9.156 -17.766 -13.898 1 93.31 95 SER A N 1
ATOM 717 C CA . SER A 1 95 ? 10.062 -18.891 -13.656 1 93.31 95 SER A CA 1
ATOM 718 C C . SER A 1 95 ? 11.438 -18.406 -13.219 1 93.31 95 SER A C 1
ATOM 720 O O . SER A 1 95 ? 12.141 -17.75 -13.984 1 93.31 95 SER A O 1
ATOM 722 N N . CYS A 1 96 ? 11.844 -18.766 -12 1 95.38 96 CYS A N 1
ATOM 723 C CA . CYS A 1 96 ? 13.141 -18.391 -11.453 1 95.38 96 CYS A CA 1
ATOM 724 C C . CYS A 1 96 ? 13.531 -19.312 -10.305 1 95.38 96 CYS A C 1
ATOM 726 O O . CYS A 1 96 ? 12.672 -19.938 -9.68 1 95.38 96 CYS A O 1
ATOM 728 N N . PHE A 1 97 ? 14.898 -19.547 -10.07 1 95.75 97 PHE A N 1
ATOM 729 C CA . PHE A 1 97 ? 15.453 -20.375 -9.008 1 95.75 97 PHE A CA 1
ATOM 730 C C . PHE A 1 97 ? 14.977 -21.812 -9.148 1 95.75 97 PHE A C 1
ATOM 732 O O . PHE A 1 97 ? 14.797 -22.516 -8.148 1 95.75 97 PHE A O 1
ATOM 739 N N . GLY A 1 98 ? 14.578 -22.156 -10.398 1 93.56 98 GLY A N 1
ATOM 740 C CA . GLY A 1 98 ? 14.117 -23.516 -10.648 1 93.56 98 GLY A CA 1
ATOM 741 C C . GLY A 1 98 ? 12.688 -23.734 -10.203 1 93.56 98 GLY A C 1
ATOM 742 O O . GLY A 1 98 ? 12.258 -24.891 -10.039 1 93.56 98 GLY A O 1
ATOM 743 N N . GLN A 1 99 ? 12.039 -22.625 -9.859 1 95.31 99 GLN A N 1
ATOM 744 C CA . GLN A 1 99 ? 10.664 -22.703 -9.375 1 95.31 99 GLN A CA 1
ATOM 745 C C . GLN A 1 99 ? 9.734 -21.844 -10.234 1 95.31 99 GLN A C 1
ATOM 747 O O . GLN A 1 99 ? 10.188 -21.125 -11.117 1 95.31 99 GLN A O 1
ATOM 752 N N . HIS A 1 100 ? 8.43 -22.016 -9.984 1 94.88 100 HIS A N 1
ATOM 753 C CA . HIS A 1 100 ? 7.414 -21.281 -10.727 1 94.88 100 HIS A CA 1
ATOM 754 C C . HIS A 1 100 ? 6.516 -20.469 -9.789 1 94.88 100 HIS A C 1
ATOM 756 O O . HIS A 1 100 ? 6.156 -20.953 -8.711 1 94.88 100 HIS A O 1
ATOM 762 N N . PHE A 1 101 ? 6.199 -19.312 -10.234 1 93.88 101 PHE A N 1
ATOM 763 C CA . PHE A 1 101 ? 5.336 -18.391 -9.5 1 93.88 101 PHE A CA 1
ATOM 764 C C . PHE A 1 101 ? 4.246 -17.828 -10.414 1 93.88 101 PHE A C 1
ATOM 766 O O . PHE A 1 101 ? 4.414 -17.781 -11.633 1 93.88 101 PHE A O 1
ATOM 773 N N . CYS A 1 102 ? 3.201 -17.438 -9.789 1 90.62 102 CYS A N 1
ATOM 774 C CA . CYS A 1 102 ? 2.088 -16.859 -10.531 1 90.62 102 CYS A CA 1
ATOM 775 C C . CYS A 1 102 ? 1.567 -15.594 -9.844 1 90.62 102 CYS A C 1
ATOM 777 O O . CYS A 1 102 ? 1.212 -15.625 -8.664 1 90.62 102 CYS A O 1
ATOM 779 N N . LEU A 1 103 ? 1.593 -14.492 -10.594 1 90 103 LEU A N 1
ATOM 780 C CA . LEU A 1 103 ? 0.945 -13.289 -10.102 1 90 103 LEU A CA 1
ATOM 781 C C . LEU A 1 103 ? -0.56 -13.336 -10.344 1 90 103 LEU A C 1
ATOM 783 O O . LEU A 1 103 ? -1.005 -13.562 -11.469 1 90 103 LEU A O 1
ATOM 787 N N . GLN A 1 104 ? -1.259 -13.094 -9.312 1 84.56 104 GLN A N 1
ATOM 788 C CA . GLN A 1 104 ? -2.715 -13.133 -9.398 1 84.56 104 GLN A CA 1
ATOM 789 C C . GLN A 1 104 ? -3.332 -11.828 -8.891 1 84.56 104 GLN A C 1
ATOM 791 O O . GLN A 1 104 ? -2.854 -11.25 -7.914 1 84.56 104 GLN A O 1
ATOM 796 N N . ILE A 1 105 ? -4.391 -11.359 -9.555 1 82.69 105 ILE A N 1
ATOM 797 C CA . ILE A 1 105 ? -5.207 -10.234 -9.109 1 82.69 105 ILE A CA 1
ATOM 798 C C . ILE A 1 105 ? -6.656 -10.68 -8.953 1 82.69 105 ILE A C 1
ATOM 800 O O . ILE A 1 105 ? -7.23 -11.281 -9.867 1 82.69 105 ILE A O 1
ATOM 804 N N . GLU A 1 106 ? -7.188 -10.43 -7.801 1 79.81 106 GLU A N 1
ATOM 805 C CA . GLU A 1 106 ? -8.562 -10.844 -7.516 1 79.81 106 GLU A CA 1
ATOM 806 C C . GLU A 1 106 ? -9.391 -9.672 -7.004 1 79.81 106 GLU A C 1
ATOM 808 O O . GLU A 1 106 ? -8.867 -8.758 -6.359 1 79.81 106 GLU A O 1
ATOM 813 N N . PRO A 1 107 ? -10.664 -9.789 -7.371 1 77.75 107 PRO A N 1
ATOM 814 C CA . PRO A 1 107 ? -11.531 -8.781 -6.762 1 77.75 107 PRO A CA 1
ATOM 815 C C . PRO A 1 107 ? -11.617 -8.906 -5.242 1 77.75 107 PRO A C 1
ATOM 817 O O . PRO A 1 107 ? -11.602 -10.023 -4.715 1 77.75 107 PRO A O 1
ATOM 820 N N . LEU A 1 108 ? -11.57 -7.762 -4.594 1 78.19 108 LEU A N 1
ATOM 821 C CA . LEU A 1 108 ? -11.727 -7.68 -3.145 1 78.19 108 LEU A CA 1
ATOM 822 C C . LEU A 1 108 ? -12.883 -6.762 -2.773 1 78.19 108 LEU A C 1
ATOM 824 O O . LEU A 1 108 ? -12.914 -5.598 -3.176 1 78.19 108 LEU A O 1
ATOM 828 N N . LYS A 1 109 ? -13.906 -7.266 -2.297 1 72.62 109 LYS A N 1
ATOM 829 C CA . LYS A 1 109 ? -15.07 -6.445 -1.97 1 72.62 109 LYS A CA 1
ATOM 830 C C . LYS A 1 109 ? -14.867 -5.703 -0.651 1 72.62 109 LYS A C 1
ATOM 832 O O . LYS A 1 109 ? -15.047 -6.277 0.424 1 72.62 109 LYS A O 1
ATOM 837 N N . LEU A 1 110 ? -14.336 -4.527 -0.699 1 71.75 110 LEU A N 1
ATOM 838 C CA . LEU A 1 110 ? -14.164 -3.701 0.491 1 71.75 110 LEU A CA 1
ATOM 839 C C . LEU A 1 110 ? -15.352 -2.758 0.671 1 71.75 110 LEU A C 1
ATOM 841 O O . LEU A 1 110 ? -15.68 -2.379 1.797 1 71.75 110 LEU A O 1
ATOM 845 N N . GLY A 1 111 ? -16.031 -2.363 -0.483 1 70.19 111 GLY A N 1
ATOM 846 C CA . GLY A 1 111 ? -17.156 -1.442 -0.485 1 70.19 111 GLY A CA 1
ATOM 847 C C . GLY A 1 111 ? -17.906 -1.433 -1.797 1 70.19 111 GLY A C 1
ATOM 848 O O . GLY A 1 111 ? -18.047 -2.469 -2.453 1 70.19 111 GLY A O 1
ATOM 849 N N . LYS A 1 112 ? -18.469 -0.272 -1.92 1 67.75 112 LYS A N 1
ATOM 850 C CA . LYS A 1 112 ? -19.281 -0.122 -3.131 1 67.75 112 LYS A CA 1
ATOM 851 C C . LYS A 1 112 ? -18.391 -0.1 -4.375 1 67.75 112 LYS A C 1
ATOM 853 O O . LYS A 1 112 ? -18.734 -0.694 -5.398 1 67.75 112 LYS A O 1
ATOM 858 N N . ALA A 1 113 ? -17.219 0.502 -4.176 1 72.12 113 ALA A N 1
ATOM 859 C CA . ALA A 1 113 ? -16.297 0.572 -5.305 1 72.12 113 ALA A CA 1
ATOM 860 C C . ALA A 1 113 ? -15.477 -0.709 -5.422 1 72.12 113 ALA A C 1
ATOM 862 O O . ALA A 1 113 ? -15.109 -1.313 -4.414 1 72.12 113 ALA A O 1
ATOM 863 N N . PRO A 1 114 ? -15.242 -1.06 -6.668 1 75.31 114 PRO A N 1
ATOM 864 C CA . PRO A 1 114 ? -14.438 -2.264 -6.867 1 75.31 114 PRO A CA 1
ATOM 865 C C . PRO A 1 114 ? -13.016 -2.117 -6.324 1 75.31 114 PRO A C 1
ATOM 867 O O . PRO A 1 114 ? -12.414 -1.047 -6.445 1 75.31 114 PRO A O 1
ATOM 870 N N . SER A 1 115 ? -12.617 -3.059 -5.535 1 79.31 115 SER A N 1
ATOM 871 C CA . SER A 1 115 ? -11.242 -3.18 -5.062 1 79.31 115 SER A CA 1
ATOM 872 C C . SER A 1 115 ? -10.633 -4.516 -5.477 1 79.31 115 SER A C 1
ATOM 874 O O . SER A 1 115 ? -11.352 -5.492 -5.699 1 79.31 115 SER A O 1
ATOM 876 N N . TYR A 1 116 ? -9.273 -4.414 -5.59 1 81.6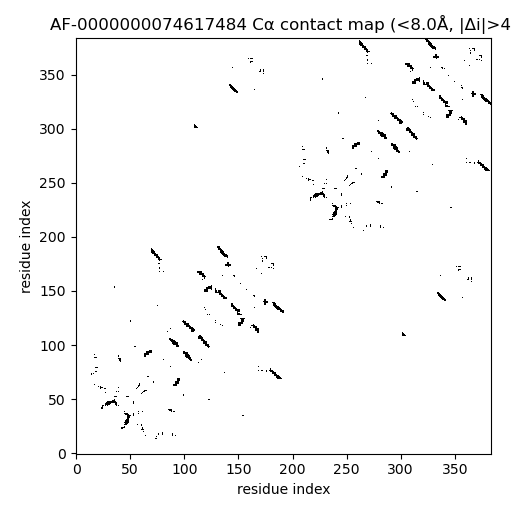9 116 TYR A N 1
ATOM 877 C CA . TYR A 1 116 ? -8.562 -5.613 -6.012 1 81.69 116 TYR A CA 1
ATOM 878 C C . TYR A 1 116 ? -7.379 -5.895 -5.094 1 81.69 116 TYR A C 1
ATOM 880 O O . TYR A 1 116 ? -6.887 -4.992 -4.41 1 81.69 116 TYR A O 1
ATOM 888 N N . ILE A 1 117 ? -7.086 -7.121 -5.098 1 85.94 117 ILE A N 1
ATOM 889 C CA . ILE A 1 117 ? -5.879 -7.523 -4.379 1 85.94 117 ILE A CA 1
ATOM 890 C C . ILE A 1 117 ? -4.949 -8.289 -5.316 1 85.94 117 ILE A C 1
ATOM 892 O O . ILE A 1 117 ? -5.398 -9.133 -6.094 1 85.94 117 ILE A O 1
ATOM 896 N N . ALA A 1 118 ? -3.73 -7.879 -5.312 1 88.38 118 ALA A N 1
ATOM 897 C CA . ALA A 1 118 ? -2.691 -8.555 -6.09 1 88.38 118 ALA A CA 1
ATOM 898 C C . ALA A 1 118 ? -1.722 -9.297 -5.176 1 88.38 118 ALA A C 1
ATOM 900 O O . ALA A 1 118 ? -1.306 -8.773 -4.141 1 88.38 118 ALA A O 1
ATOM 901 N N . PHE A 1 119 ? -1.337 -10.508 -5.516 1 89.88 119 PHE A N 1
ATOM 902 C CA . PHE A 1 119 ? -0.408 -11.305 -4.719 1 89.88 119 PHE A CA 1
ATOM 903 C C . PHE A 1 119 ? 0.291 -12.344 -5.582 1 89.88 119 PHE A C 1
ATOM 905 O O . PHE A 1 119 ? -0.167 -12.656 -6.684 1 89.88 119 PHE A O 1
ATOM 912 N N . LEU A 1 120 ? 1.376 -12.82 -5.082 1 92.44 120 LEU A N 1
ATOM 913 C CA . LEU A 1 120 ? 2.168 -13.828 -5.777 1 92.44 120 LEU A CA 1
ATOM 914 C C . LEU A 1 120 ? 1.928 -15.211 -5.191 1 92.44 120 LEU A C 1
ATOM 916 O O . LEU A 1 120 ? 1.962 -15.383 -3.969 1 92.44 120 LEU A O 1
ATOM 920 N N . ARG A 1 121 ? 1.642 -16.109 -6.066 1 91.44 121 ARG A N 1
ATOM 921 C CA . ARG A 1 121 ? 1.487 -17.5 -5.672 1 91.44 121 ARG A CA 1
ATOM 922 C C . ARG A 1 121 ? 2.734 -18.312 -6.012 1 91.44 121 ARG A C 1
ATOM 924 O O . ARG A 1 121 ? 3.324 -18.125 -7.082 1 91.44 121 ARG A O 1
ATOM 931 N N . PHE A 1 122 ? 3.115 -19.172 -5.066 1 93.25 122 PHE A N 1
ATOM 932 C CA . PHE A 1 122 ? 4.191 -20.125 -5.289 1 93.25 122 PHE A CA 1
ATOM 933 C C . PHE A 1 122 ? 3.631 -21.484 -5.723 1 93.25 122 PHE A C 1
ATOM 935 O O . PHE A 1 122 ? 2.77 -22.047 -5.047 1 93.25 122 PHE A O 1
ATOM 942 N N . MET A 1 123 ? 4.105 -21.969 -6.828 1 91.81 123 MET A N 1
ATOM 943 C CA . MET A 1 123 ? 3.635 -23.266 -7.305 1 91.81 123 MET A CA 1
ATOM 944 C C . MET A 1 123 ? 4.41 -24.406 -6.641 1 91.81 123 MET A C 1
ATOM 946 O O . MET A 1 123 ? 5.172 -25.109 -7.305 1 91.81 123 MET A O 1
ATOM 950 N N . GLY A 1 124 ? 4.125 -24.656 -5.422 1 89.81 124 GLY A N 1
ATOM 951 C CA . GLY A 1 124 ? 4.762 -25.672 -4.594 1 89.81 124 GLY A CA 1
ATOM 952 C C . GLY A 1 124 ? 4.262 -25.672 -3.162 1 89.81 124 GLY A C 1
ATOM 953 O O . GLY A 1 124 ? 3.174 -25.172 -2.879 1 89.81 124 GLY A O 1
ATOM 954 N N . ASP A 1 125 ? 4.961 -26.281 -2.295 1 86.62 125 ASP A N 1
ATOM 955 C CA . ASP A 1 125 ? 4.496 -26.453 -0.923 1 86.62 125 ASP A CA 1
ATOM 956 C C . ASP A 1 125 ? 4.734 -25.188 -0.098 1 86.62 125 ASP A C 1
ATOM 958 O O . ASP A 1 125 ? 5.574 -24.359 -0.455 1 86.62 125 ASP A O 1
ATOM 962 N N . ASP A 1 126 ? 4.023 -25.109 1.013 1 86.75 126 ASP A N 1
ATOM 963 C CA . ASP A 1 126 ? 4.027 -23.922 1.858 1 86.75 126 ASP A CA 1
ATOM 964 C C . ASP A 1 126 ? 5.402 -23.688 2.486 1 86.75 126 ASP A C 1
ATOM 966 O O . ASP A 1 126 ? 5.855 -22.547 2.607 1 86.75 126 ASP A O 1
ATOM 970 N N . ASN A 1 127 ? 6.027 -24.719 2.871 1 88.81 127 ASN A N 1
ATOM 971 C CA . ASN A 1 127 ? 7.336 -24.594 3.498 1 88.81 127 ASN A CA 1
ATOM 972 C C . ASN A 1 127 ? 8.375 -24.031 2.523 1 88.81 127 ASN A C 1
ATOM 974 O O . ASN A 1 127 ? 9.227 -23.234 2.906 1 88.81 127 ASN A O 1
ATOM 978 N N . GLU A 1 128 ? 8.273 -24.453 1.336 1 92.25 128 GLU A N 1
ATOM 979 C CA . GLU A 1 128 ? 9.188 -23.938 0.321 1 92.25 128 GLU A CA 1
ATOM 980 C C . GLU A 1 128 ? 8.859 -22.484 -0.031 1 92.25 128 GLU A C 1
ATOM 982 O O . GLU A 1 128 ? 9.766 -21.688 -0.298 1 92.25 128 GLU A O 1
ATOM 987 N N . ALA A 1 129 ? 7.582 -22.172 -0.079 1 93.25 129 ALA A N 1
ATOM 988 C CA . ALA A 1 129 ? 7.152 -20.797 -0.371 1 93.25 129 ALA A CA 1
ATOM 989 C C . ALA A 1 129 ? 7.801 -19.812 0.582 1 93.25 129 ALA A C 1
ATOM 991 O O . ALA A 1 129 ? 8.18 -18.703 0.175 1 93.25 129 ALA A O 1
ATOM 992 N N . LYS A 1 130 ? 8.039 -20.203 1.791 1 93.12 130 LYS A N 1
ATOM 993 C CA . LYS A 1 130 ? 8.539 -19.328 2.852 1 93.12 130 LYS A CA 1
ATOM 994 C C . LYS A 1 130 ? 10.023 -19.031 2.648 1 93.12 130 LYS A C 1
ATOM 996 O O . LYS A 1 130 ? 10.57 -18.141 3.309 1 93.12 130 LYS A O 1
ATOM 1001 N N . THR A 1 131 ? 10.625 -19.672 1.711 1 96.19 131 THR A N 1
ATOM 1002 C CA . THR A 1 131 ? 12.039 -19.422 1.45 1 96.19 131 THR A CA 1
ATOM 1003 C C . THR A 1 131 ? 12.211 -18.312 0.423 1 96.19 131 THR A C 1
ATOM 1005 O O . THR A 1 131 ? 13.336 -17.891 0.13 1 96.19 131 THR A O 1
ATOM 1008 N N . PHE A 1 132 ? 11.156 -17.812 -0.056 1 97.06 132 PHE A N 1
ATOM 1009 C CA . PHE A 1 132 ? 11.18 -16.734 -1.042 1 97.06 132 PHE A CA 1
ATOM 1010 C C . PHE A 1 132 ? 10.5 -15.492 -0.5 1 97.06 132 PHE A C 1
ATOM 1012 O O . PHE A 1 132 ? 9.664 -15.578 0.402 1 97.06 132 PHE A O 1
ATOM 1019 N N . ASN A 1 133 ? 10.914 -14.344 -1.049 1 97.62 133 ASN A N 1
ATOM 1020 C CA . ASN A 1 133 ? 10.242 -13.062 -0.862 1 97.62 133 ASN A CA 1
ATOM 1021 C C . ASN A 1 133 ? 9.938 -12.391 -2.197 1 97.62 133 ASN A C 1
ATOM 1023 O O . ASN A 1 133 ? 10.531 -12.734 -3.221 1 97.62 133 ASN A O 1
ATOM 1027 N N . TYR A 1 134 ? 8.984 -11.562 -2.115 1 97.44 134 TYR A N 1
ATOM 1028 C CA . TYR A 1 134 ? 8.68 -10.82 -3.334 1 97.44 134 TYR A CA 1
ATOM 1029 C C . TYR A 1 134 ? 8.219 -9.406 -3.012 1 97.44 134 TYR A C 1
ATOM 1031 O O . TYR A 1 134 ? 7.879 -9.102 -1.866 1 97.44 134 TYR A O 1
ATOM 1039 N N . SER A 1 135 ? 8.289 -8.555 -4.012 1 97.5 135 SER A N 1
ATOM 1040 C CA . SER A 1 135 ? 7.738 -7.207 -3.924 1 97.5 135 SER A CA 1
ATOM 1041 C C . SER A 1 135 ? 6.875 -6.883 -5.137 1 97.5 135 SER A C 1
ATOM 1043 O O . SER A 1 135 ? 7.184 -7.297 -6.258 1 97.5 135 SER A O 1
ATOM 1045 N N . LEU A 1 136 ? 5.766 -6.309 -4.91 1 94.94 136 LEU A N 1
ATOM 1046 C CA . LEU A 1 136 ? 4.906 -5.699 -5.918 1 94.94 136 LEU A CA 1
ATOM 1047 C C . LEU A 1 136 ? 4.926 -4.18 -5.805 1 94.94 136 LEU A C 1
ATOM 1049 O O . LEU A 1 136 ? 4.562 -3.627 -4.766 1 94.94 136 LEU A O 1
ATOM 1053 N N . GLU A 1 137 ? 5.332 -3.549 -6.828 1 94.56 137 GLU A N 1
ATOM 1054 C CA . GLU A 1 137 ? 5.457 -2.094 -6.828 1 94.56 137 GLU A CA 1
ATOM 1055 C C . GLU A 1 137 ? 4.594 -1.463 -7.914 1 94.56 137 GLU A C 1
ATOM 1057 O O . GLU A 1 137 ? 4.699 -1.826 -9.086 1 94.56 137 GLU A O 1
ATOM 1062 N N . LEU A 1 138 ? 3.773 -0.641 -7.543 1 90.88 138 LEU A N 1
ATOM 1063 C CA . LEU A 1 138 ? 2.99 0.165 -8.477 1 90.88 138 LEU A CA 1
ATOM 1064 C C . LEU A 1 138 ? 3.43 1.624 -8.43 1 90.88 138 LEU A C 1
ATOM 1066 O O . LEU A 1 138 ? 3.461 2.238 -7.363 1 90.88 138 LEU A O 1
ATOM 1070 N N . ARG A 1 139 ? 3.75 2.078 -9.633 1 91 139 ARG A N 1
ATOM 1071 C CA . ARG A 1 139 ? 4.238 3.451 -9.727 1 91 139 ARG A CA 1
ATOM 1072 C C . ARG A 1 139 ? 3.408 4.262 -10.719 1 91 139 ARG A C 1
ATOM 1074 O O . ARG A 1 139 ? 3.066 3.768 -11.797 1 91 139 ARG A O 1
ATOM 1081 N N . GLY A 1 140 ? 3.107 5.438 -10.289 1 88.25 140 GLY A N 1
ATOM 1082 C CA . GLY A 1 140 ? 2.387 6.375 -11.133 1 88.25 140 GLY A CA 1
ATOM 1083 C C . GLY A 1 140 ? 2.156 7.719 -10.469 1 88.25 140 GLY A C 1
ATOM 1084 O O . GLY A 1 140 ? 2.045 7.805 -9.242 1 88.25 140 GLY A O 1
ATOM 1085 N N . ASN A 1 141 ? 2.047 8.758 -11.273 1 88.06 141 ASN A N 1
ATOM 1086 C CA . ASN A 1 141 ? 1.765 10.094 -10.758 1 88.06 141 ASN A CA 1
ATOM 1087 C C . ASN A 1 141 ? 2.768 10.5 -9.68 1 88.06 141 ASN A C 1
ATOM 1089 O O . ASN A 1 141 ? 2.395 11.117 -8.68 1 88.06 141 ASN A O 1
ATOM 1093 N N . GLU A 1 142 ? 3.914 10.008 -9.812 1 88.69 142 GLU A N 1
ATOM 1094 C CA . GLU A 1 142 ? 5.02 10.328 -8.914 1 88.69 142 GLU A CA 1
ATOM 1095 C C . GLU A 1 142 ? 4.812 9.703 -7.539 1 88.69 142 GLU A C 1
ATOM 1097 O O . GLU A 1 142 ? 5.305 10.227 -6.535 1 88.69 142 GLU A O 1
ATOM 1102 N N . ARG A 1 143 ? 3.969 8.75 -7.516 1 92.94 143 ARG A N 1
ATOM 1103 C CA . ARG A 1 143 ? 3.758 7.973 -6.297 1 92.94 143 ARG A CA 1
ATOM 1104 C C . ARG A 1 143 ? 4.156 6.516 -6.5 1 92.94 143 ARG A C 1
ATOM 1106 O O . ARG A 1 143 ? 4.199 6.031 -7.633 1 92.94 143 ARG A O 1
ATOM 1113 N N . THR A 1 144 ? 4.496 5.918 -5.445 1 94.38 144 THR A N 1
ATOM 1114 C CA . THR A 1 144 ? 4.828 4.5 -5.477 1 94.38 144 THR A CA 1
ATOM 1115 C C . THR A 1 144 ? 4.207 3.771 -4.285 1 94.38 144 THR A C 1
ATOM 1117 O O . THR A 1 144 ? 4.254 4.262 -3.156 1 94.38 144 THR A O 1
ATOM 1120 N N . ILE A 1 145 ? 3.553 2.725 -4.543 1 94.81 145 ILE A N 1
ATOM 1121 C CA . ILE A 1 145 ? 3.115 1.823 -3.482 1 94.81 145 ILE A CA 1
ATOM 1122 C C . ILE A 1 145 ? 3.781 0.46 -3.656 1 94.81 145 ILE A C 1
ATOM 1124 O O . ILE A 1 145 ? 3.918 -0.033 -4.777 1 94.81 145 ILE A O 1
ATOM 1128 N N . VAL A 1 146 ? 4.203 -0.073 -2.504 1 96.81 146 VAL A N 1
ATOM 1129 C CA . VAL A 1 146 ? 4.938 -1.331 -2.557 1 96.81 146 VAL A CA 1
ATOM 1130 C C . VAL A 1 146 ? 4.371 -2.305 -1.525 1 96.81 146 VAL A C 1
ATOM 1132 O O . VAL A 1 146 ? 4.082 -1.919 -0.391 1 96.81 146 VAL A O 1
ATOM 1135 N N . TRP A 1 147 ? 4.191 -3.486 -1.922 1 96.31 147 TRP A N 1
ATOM 1136 C CA . TRP A 1 147 ? 3.9 -4.609 -1.035 1 96.31 147 TRP A CA 1
ATOM 1137 C C . TRP A 1 147 ? 5.039 -5.621 -1.048 1 96.31 147 TRP A C 1
ATOM 1139 O O . TRP A 1 147 ? 5.535 -5.996 -2.113 1 96.31 147 TRP A O 1
ATOM 1149 N N . GLU A 1 148 ? 5.492 -5.992 0.154 1 96.81 148 GLU A N 1
ATOM 1150 C CA . GLU A 1 148 ? 6.523 -7.016 0.294 1 96.81 148 GLU A CA 1
ATOM 1151 C C . GLU A 1 148 ? 6.078 -8.117 1.25 1 96.81 148 GLU A C 1
ATOM 1153 O O . GLU A 1 148 ? 5.523 -7.84 2.316 1 96.81 148 GLU A O 1
ATOM 1158 N N . GLY A 1 149 ? 6.422 -9.344 0.814 1 95.25 149 GLY A N 1
ATOM 1159 C CA . GLY A 1 149 ? 6.086 -10.469 1.671 1 95.25 149 GLY A CA 1
ATOM 1160 C C . GLY A 1 149 ? 6.512 -11.805 1.094 1 95.25 149 GLY A C 1
ATOM 1161 O O . GLY A 1 149 ? 7.402 -11.859 0.243 1 95.25 149 GLY A O 1
ATOM 1162 N N . VAL A 1 150 ? 5.871 -12.805 1.669 1 94.31 150 VAL A N 1
ATOM 1163 C CA . VAL A 1 150 ? 6.125 -14.172 1.234 1 94.31 150 VAL A CA 1
ATOM 1164 C C . VAL A 1 150 ? 5.023 -14.625 0.277 1 94.31 150 VAL A C 1
ATOM 1166 O O . VAL A 1 150 ? 3.844 -14.359 0.509 1 94.31 150 VAL A O 1
ATOM 1169 N N . PRO A 1 151 ? 5.473 -15.234 -0.863 1 93.88 151 PRO A N 1
ATOM 1170 C CA . PRO A 1 151 ? 4.43 -15.734 -1.762 1 93.88 151 PRO A CA 1
ATOM 1171 C C . PRO A 1 151 ? 3.529 -16.766 -1.099 1 93.88 151 PRO A C 1
ATOM 1173 O O . PRO A 1 151 ? 3.959 -17.469 -0.177 1 93.88 151 PRO A O 1
ATOM 1176 N N . ARG A 1 152 ? 2.32 -16.859 -1.598 1 89.81 152 ARG A N 1
ATOM 1177 C CA . ARG A 1 152 ? 1.367 -17.859 -1.125 1 89.81 152 ARG A CA 1
ATOM 1178 C C . ARG A 1 152 ? 1.504 -19.156 -1.907 1 89.81 152 ARG A C 1
ATOM 1180 O O . ARG A 1 152 ? 1.548 -19.141 -3.139 1 89.81 152 ARG A O 1
ATOM 1187 N N . SER A 1 153 ? 1.57 -20.203 -1.104 1 89.44 153 SER A N 1
ATOM 1188 C CA . SER A 1 153 ? 1.584 -21.484 -1.808 1 89.44 153 SER A CA 1
ATOM 1189 C C . SER A 1 153 ? 0.249 -21.75 -2.494 1 89.44 153 SER A C 1
ATOM 1191 O O . SER A 1 153 ? -0.807 -21.391 -1.972 1 89.44 153 SER A O 1
ATOM 1193 N N . ILE A 1 154 ? 0.268 -22.453 -3.58 1 86.56 154 ILE A N 1
ATOM 1194 C CA . ILE A 1 154 ? -0.964 -22.797 -4.281 1 86.56 154 ILE A CA 1
ATOM 1195 C C . ILE A 1 154 ? -1.708 -23.891 -3.51 1 86.56 154 ILE A C 1
ATOM 1197 O O . ILE A 1 154 ? -2.873 -24.172 -3.795 1 86.56 154 ILE A O 1
ATOM 1201 N N . HIS A 1 155 ? -1.079 -24.531 -2.633 1 78.81 155 HIS A N 1
ATOM 1202 C CA . HIS A 1 155 ? -1.688 -25.594 -1.841 1 78.81 155 HIS A CA 1
ATOM 1203 C C . HIS A 1 155 ? -2.391 -25.031 -0.61 1 78.81 155 HIS A C 1
ATOM 1205 O O . HIS A 1 155 ? -3.102 -25.75 0.089 1 78.81 155 HIS A O 1
ATOM 1211 N N . ARG A 1 156 ? -2.125 -23.891 -0.347 1 69.25 156 ARG A N 1
ATOM 1212 C CA . ARG A 1 156 ? -2.82 -23.266 0.769 1 69.25 156 ARG A CA 1
ATOM 1213 C C . ARG A 1 156 ? -4.078 -22.547 0.295 1 69.25 156 ARG A C 1
ATOM 1215 O O . ARG A 1 156 ? -4.094 -21.953 -0.788 1 69.25 156 ARG A O 1
ATOM 1222 N N . LYS A 1 157 ? -5.121 -23.078 0.95 1 56.72 157 LYS A N 1
ATOM 1223 C CA . LYS A 1 157 ? -6.34 -22.328 0.665 1 56.72 157 LYS A CA 1
ATOM 1224 C C . LYS A 1 157 ? -6.105 -20.828 0.796 1 56.72 157 LYS A C 1
ATOM 1226 O O . LYS A 1 157 ? -5.254 -20.391 1.576 1 56.72 157 LYS A O 1
ATOM 1231 N N . ALA A 1 158 ? -6.535 -20.234 -0.214 1 51 158 ALA A N 1
ATOM 1232 C CA . ALA A 1 158 ? -6.395 -18.781 -0.231 1 51 158 ALA A CA 1
ATOM 1233 C C . ALA A 1 158 ? -6.461 -18.203 1.182 1 51 158 ALA A C 1
ATOM 1235 O O . ALA A 1 158 ? -7.477 -18.359 1.867 1 51 158 ALA A O 1
ATOM 1236 N N . ARG A 1 159 ? -5.453 -18.422 1.946 1 50.62 159 ARG A N 1
ATOM 1237 C CA . ARG A 1 159 ? -5.324 -17.812 3.268 1 50.62 159 ARG A CA 1
ATOM 1238 C C . ARG A 1 159 ? -6.066 -16.484 3.33 1 50.62 159 ARG A C 1
ATOM 1240 O O . ARG A 1 159 ? -6.672 -16.062 2.346 1 50.62 159 ARG A O 1
ATOM 1247 N N . ASP A 1 160 ? -5.434 -15.539 4.312 1 60.28 160 ASP A N 1
ATOM 1248 C CA . ASP A 1 160 ? -5.895 -14.258 4.852 1 60.28 160 ASP A CA 1
ATOM 1249 C C . ASP A 1 160 ? -6.098 -13.234 3.734 1 60.28 160 ASP A C 1
ATOM 1251 O O . ASP A 1 160 ? -5.172 -12.938 2.982 1 60.28 160 ASP A O 1
ATOM 1255 N N . ASN A 1 161 ? -7.371 -12.922 3.48 1 66.81 161 ASN A N 1
ATOM 1256 C CA . ASN A 1 161 ? -7.992 -12.117 2.432 1 66.81 161 ASN A CA 1
ATOM 1257 C C . ASN A 1 161 ? -7.281 -10.781 2.254 1 66.81 161 ASN A C 1
ATOM 1259 O O . ASN A 1 161 ? -7.574 -10.039 1.316 1 66.81 161 ASN A O 1
ATOM 1263 N N . PHE A 1 162 ? -6.168 -10.664 3.088 1 81 162 PHE A N 1
ATOM 1264 C CA . PHE A 1 162 ? -5.617 -9.32 2.918 1 81 162 PHE A CA 1
ATOM 1265 C C . PHE A 1 162 ? -4.105 -9.375 2.734 1 81 162 PHE A C 1
ATOM 1267 O O . PHE A 1 162 ? -3.42 -8.359 2.889 1 81 162 PHE A O 1
ATOM 1274 N N . ASP A 1 163 ? -3.66 -10.641 2.422 1 88.38 163 ASP A N 1
ATOM 1275 C CA . ASP A 1 163 ? -2.23 -10.852 2.213 1 88.38 163 ASP A CA 1
ATOM 1276 C C . ASP A 1 163 ? -1.83 -10.516 0.779 1 88.38 163 ASP A C 1
ATOM 1278 O O . ASP A 1 163 ? -1.54 -11.414 -0.017 1 88.38 163 ASP A O 1
ATOM 1282 N N . GLY A 1 164 ? -1.702 -9.227 0.532 1 91.62 164 GLY A N 1
ATOM 1283 C CA . GLY A 1 164 ? -1.352 -8.75 -0.797 1 91.62 164 GLY A CA 1
ATOM 1284 C C . GLY A 1 164 ? -1.463 -7.242 -0.943 1 91.62 164 GLY A C 1
ATOM 1285 O O . GLY A 1 164 ? -1.765 -6.543 0.025 1 91.62 164 GLY A O 1
ATOM 1286 N N . LEU A 1 165 ? -1.197 -6.816 -2.139 1 91.06 165 LEU A N 1
ATOM 1287 C CA . LEU A 1 165 ? -1.324 -5.395 -2.439 1 91.06 165 LEU A CA 1
ATOM 1288 C C . LEU A 1 165 ? -2.762 -5.043 -2.803 1 91.06 165 LEU A C 1
ATOM 1290 O O . LEU A 1 165 ? -3.273 -5.488 -3.832 1 91.06 165 LEU A O 1
ATOM 1294 N N . ILE A 1 166 ? -3.338 -4.297 -1.999 1 87.38 166 ILE A N 1
ATOM 1295 C CA . ILE A 1 166 ? -4.711 -3.883 -2.266 1 87.38 166 ILE A CA 1
ATOM 1296 C C . ILE A 1 166 ? -4.707 -2.623 -3.131 1 87.38 166 ILE A C 1
ATOM 1298 O O . ILE A 1 166 ? -4.035 -1.642 -2.809 1 87.38 166 ILE A O 1
ATOM 1302 N N . ILE A 1 167 ? -5.484 -2.752 -4.141 1 82.19 167 ILE A N 1
ATOM 1303 C CA . ILE A 1 167 ? -5.605 -1.65 -5.09 1 82.19 167 ILE A CA 1
ATOM 1304 C C . ILE A 1 167 ? -7.062 -1.203 -5.184 1 82.19 167 ILE A C 1
ATOM 1306 O O . ILE A 1 167 ? -7.902 -1.91 -5.746 1 82.19 167 ILE A O 1
ATOM 1310 N N . GLU A 1 168 ? -7.328 -0.125 -4.613 1 78.62 168 GLU A N 1
ATOM 1311 C CA . GLU A 1 168 ? -8.656 0.463 -4.738 1 78.62 168 GLU A CA 1
ATOM 1312 C C . GLU A 1 168 ? -8.789 1.258 -6.035 1 78.62 168 GLU A C 1
ATOM 1314 O O . GLU A 1 168 ? -7.848 1.927 -6.457 1 78.62 168 GLU A O 1
ATOM 1319 N N . ARG A 1 169 ? -9.93 1.149 -6.625 1 77.62 169 ARG A N 1
ATOM 1320 C CA . ARG A 1 169 ? -10.141 1.722 -7.949 1 77.62 169 ARG A CA 1
ATOM 1321 C C . ARG A 1 169 ? -9.75 3.195 -7.98 1 77.62 169 ARG A C 1
ATOM 1323 O O . ARG A 1 169 ? -9.086 3.645 -8.914 1 77.62 169 ARG A O 1
ATOM 1330 N N . ASN A 1 170 ? -10.25 3.898 -7.031 1 78.5 170 ASN A N 1
ATOM 1331 C CA . ASN A 1 170 ? -9.961 5.328 -7.027 1 78.5 170 ASN A CA 1
ATOM 1332 C C . ASN A 1 170 ? -8.477 5.602 -6.809 1 78.5 170 ASN A C 1
ATOM 1334 O O . ASN A 1 170 ? -7.93 6.559 -7.359 1 78.5 170 ASN A O 1
ATOM 1338 N N . MET A 1 171 ? -7.902 4.805 -6.035 1 81.81 171 MET A N 1
ATOM 1339 C CA . MET A 1 171 ? -6.457 4.914 -5.863 1 81.81 171 MET A CA 1
ATOM 1340 C C . MET A 1 171 ? -5.73 4.598 -7.168 1 81.81 171 MET A C 1
ATOM 1342 O O . MET A 1 171 ? -4.781 5.289 -7.539 1 81.81 171 MET A O 1
ATOM 1346 N N . ALA A 1 172 ? -6.152 3.562 -7.793 1 79.88 172 ALA A N 1
ATOM 1347 C CA . ALA A 1 172 ? -5.566 3.211 -9.086 1 79.88 172 ALA A CA 1
ATOM 1348 C C . ALA A 1 172 ? -5.707 4.355 -10.078 1 79.88 172 ALA A C 1
ATOM 1350 O O . ALA A 1 172 ? -4.77 4.656 -10.828 1 79.88 172 ALA A O 1
ATOM 1351 N N . ARG A 1 173 ? -6.812 4.93 -10.102 1 79.06 173 ARG A N 1
ATOM 1352 C CA . ARG A 1 173 ? -7.055 6.07 -10.977 1 79.06 173 ARG A CA 1
ATOM 1353 C C . ARG A 1 173 ? -6.129 7.234 -10.633 1 79.06 173 ARG A C 1
ATOM 1355 O O . ARG A 1 173 ? -5.559 7.867 -11.523 1 79.06 173 ARG A O 1
ATOM 1362 N N . PHE A 1 174 ? -6.027 7.449 -9.445 1 82.69 174 PHE A N 1
ATOM 1363 C CA . PHE A 1 174 ? -5.137 8.5 -8.969 1 82.69 174 PHE A CA 1
ATOM 1364 C C . PHE A 1 174 ? -3.701 8.234 -9.406 1 82.69 174 PHE A C 1
ATOM 1366 O O . PHE A 1 174 ? -3.027 9.125 -9.922 1 82.69 174 PHE A O 1
ATOM 1373 N N . LEU A 1 175 ? -3.238 7.059 -9.203 1 84.12 175 LEU A N 1
ATOM 1374 C CA . LEU A 1 175 ? -1.866 6.699 -9.547 1 84.12 175 LEU A CA 1
ATOM 1375 C C . LEU A 1 175 ? -1.635 6.801 -11.047 1 84.12 175 LEU A C 1
ATOM 1377 O O . LEU A 1 175 ? -0.551 7.188 -11.492 1 84.12 175 LEU A O 1
ATOM 1381 N N . SER A 1 176 ? -2.562 6.441 -11.703 1 77.75 176 SER A N 1
ATOM 1382 C CA . SER A 1 176 ? -2.414 6.445 -13.156 1 77.75 176 SER A CA 1
ATOM 1383 C C . SER A 1 176 ? -2.432 7.863 -13.711 1 77.75 176 SER A C 1
ATOM 1385 O O . SER A 1 176 ? -2.035 8.094 -14.859 1 77.75 176 SER A O 1
ATOM 1387 N N . GLY A 1 177 ? -2.746 8.891 -12.938 1 72.31 177 GLY A N 1
ATOM 1388 C CA . GLY A 1 177 ? -2.824 10.258 -13.406 1 72.31 177 GLY A CA 1
ATOM 1389 C C . GLY A 1 177 ? -4.121 10.57 -14.133 1 72.31 177 GLY A C 1
ATOM 1390 O O . GLY A 1 177 ? -4.207 11.555 -14.867 1 72.31 177 GLY A O 1
ATOM 1391 N N . GLY A 1 178 ? -5.09 9.828 -14.031 1 64.06 178 GLY A N 1
ATOM 1392 C CA . GLY A 1 178 ? -6.371 10.062 -14.68 1 64.06 178 GLY A CA 1
ATOM 1393 C C . GLY A 1 178 ? -6.809 8.914 -15.57 1 64.06 178 GLY A C 1
ATOM 1394 O O . GLY A 1 178 ? -6.188 7.852 -15.57 1 64.06 178 GLY A O 1
ATOM 1395 N N . ASP A 1 179 ? -7.895 9.164 -16.297 1 58.44 179 ASP A N 1
ATOM 1396 C CA . ASP A 1 179 ? -8.602 8.156 -17.094 1 58.44 179 ASP A CA 1
ATOM 1397 C C . ASP A 1 179 ? -7.719 7.637 -18.234 1 58.44 179 ASP A C 1
ATOM 1399 O O . ASP A 1 179 ? -7.148 8.422 -18.984 1 58.44 179 ASP A O 1
ATOM 1403 N N . ARG A 1 180 ? -7.52 6.309 -18.25 1 55.34 180 ARG A N 1
ATOM 1404 C CA . ARG A 1 180 ? -6.914 5.535 -19.328 1 55.34 180 ARG A CA 1
ATOM 1405 C C . ARG A 1 180 ? -5.391 5.559 -19.234 1 55.34 180 ARG A C 1
ATOM 1407 O O . ARG A 1 180 ? -4.699 5.305 -20.219 1 55.34 180 ARG A O 1
ATOM 1414 N N . LYS A 1 181 ? -5.016 6.082 -18.031 1 64.19 181 LYS A N 1
ATOM 1415 C CA . LYS A 1 181 ? -3.557 6.066 -17.984 1 64.19 181 LYS A CA 1
ATOM 1416 C C . LYS A 1 181 ? -3.045 4.863 -17.203 1 64.19 181 LYS A C 1
ATOM 1418 O O . LYS A 1 181 ? -3.834 4.121 -16.609 1 64.19 181 LYS A O 1
ATOM 1423 N N . GLU A 1 182 ? -1.796 4.453 -17.547 1 69.25 182 GLU A N 1
ATOM 1424 C CA . GLU A 1 182 ? -1.188 3.215 -17.062 1 69.25 182 GLU A CA 1
ATOM 1425 C C . GLU A 1 182 ? -0.224 3.486 -15.906 1 69.25 182 GLU A C 1
ATOM 1427 O O . GLU A 1 182 ? 0.364 4.566 -15.828 1 69.25 182 GLU A O 1
ATOM 1432 N N . SER A 1 183 ? -0.393 2.607 -14.922 1 79.44 183 SER A N 1
ATOM 1433 C CA . SER A 1 183 ? 0.615 2.584 -13.859 1 79.44 183 SER A CA 1
ATOM 1434 C C . SER A 1 183 ? 1.677 1.524 -14.133 1 79.44 183 SER A C 1
ATOM 1436 O O . SER A 1 183 ? 1.399 0.513 -14.781 1 79.44 183 SER A O 1
ATOM 1438 N N . LYS A 1 184 ? 2.832 1.814 -13.734 1 85.12 184 LYS A N 1
ATOM 1439 C CA . LYS A 1 184 ? 3.916 0.852 -13.906 1 85.12 184 LYS A CA 1
ATOM 1440 C C . LYS A 1 184 ? 3.92 -0.175 -12.773 1 85.12 184 LYS A C 1
ATOM 1442 O O . LYS A 1 184 ? 3.764 0.181 -11.602 1 85.12 184 LYS A O 1
ATOM 1447 N N . LEU A 1 185 ? 3.986 -1.395 -13.219 1 87.69 185 LEU A N 1
ATOM 1448 C CA . LEU A 1 185 ? 4.035 -2.498 -12.266 1 87.69 185 LEU A CA 1
ATOM 1449 C C . LEU A 1 185 ? 5.391 -3.195 -12.312 1 87.69 185 LEU A C 1
ATOM 1451 O O . LEU A 1 185 ? 5.883 -3.537 -13.391 1 87.69 185 LEU A O 1
ATOM 1455 N N . ARG A 1 186 ? 6.016 -3.328 -11.133 1 91.75 186 ARG A N 1
ATOM 1456 C CA . ARG A 1 186 ? 7.266 -4.07 -11.016 1 91.75 186 ARG A CA 1
ATOM 1457 C C . ARG A 1 186 ? 7.137 -5.207 -10.008 1 91.75 186 ARG A C 1
ATOM 1459 O O . ARG A 1 186 ? 6.645 -5 -8.898 1 91.75 186 ARG A O 1
ATOM 1466 N N . VAL A 1 187 ? 7.473 -6.359 -10.438 1 92.88 187 VAL A N 1
ATOM 1467 C CA . VAL A 1 187 ? 7.48 -7.531 -9.57 1 92.88 187 VAL A CA 1
ATOM 1468 C C . VAL A 1 187 ? 8.914 -8.031 -9.391 1 92.88 187 VAL A C 1
ATOM 1470 O O . VAL A 1 187 ? 9.656 -8.18 -10.367 1 92.88 187 VAL A O 1
ATOM 1473 N N . ARG A 1 188 ? 9.336 -8.266 -8.18 1 96.69 188 ARG A N 1
ATOM 1474 C CA . ARG A 1 188 ? 10.648 -8.82 -7.871 1 96.69 188 ARG A CA 1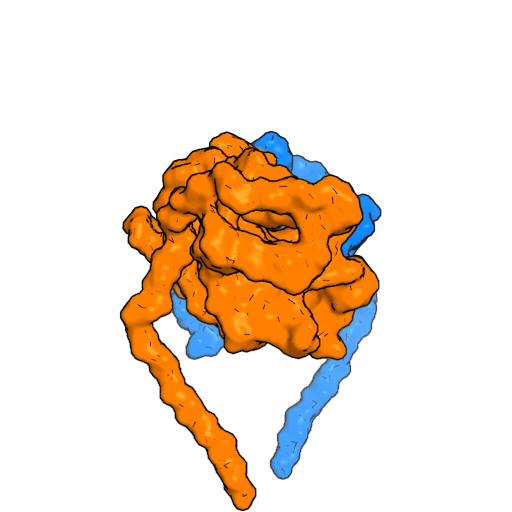
ATOM 1475 C C . ARG A 1 188 ? 10.539 -10.016 -6.938 1 96.69 188 ARG A C 1
ATOM 1477 O O . ARG A 1 188 ? 9.758 -9.992 -5.984 1 96.69 188 ARG A O 1
ATOM 1484 N N . ILE A 1 189 ? 11.242 -10.977 -7.238 1 97.19 189 ILE A N 1
ATOM 1485 C CA . ILE A 1 189 ? 11.289 -12.188 -6.43 1 97.19 189 ILE A CA 1
ATOM 1486 C C . ILE A 1 189 ? 12.719 -12.469 -5.992 1 97.19 189 ILE A C 1
ATOM 1488 O O . ILE A 1 189 ? 13.656 -12.32 -6.781 1 97.19 189 ILE A O 1
ATOM 1492 N N . TRP A 1 190 ? 12.93 -12.758 -4.742 1 97.56 190 TRP A N 1
ATOM 1493 C CA . TRP A 1 190 ? 14.266 -13.117 -4.289 1 97.56 190 TRP A CA 1
ATOM 1494 C C . TRP A 1 190 ? 14.211 -14.203 -3.223 1 97.56 190 TRP A C 1
ATOM 1496 O O . TRP A 1 190 ? 13.148 -14.461 -2.646 1 97.56 190 TRP A O 1
ATOM 1506 N N . LYS A 1 191 ? 15.32 -14.969 -3.154 1 93.75 191 LYS A N 1
ATOM 1507 C CA . LYS A 1 191 ? 15.438 -16.047 -2.168 1 93.75 191 LYS A CA 1
ATOM 1508 C C . LYS A 1 191 ? 16.078 -15.531 -0.88 1 93.75 191 LYS A C 1
ATOM 1510 O O . LYS A 1 191 ? 17.031 -14.742 -0.921 1 93.75 191 LYS A O 1
ATOM 1515 N N . GLU A 1 192 ? 15.383 -15.711 0.294 1 82.12 192 GLU A N 1
ATOM 1516 C CA . GLU A 1 192 ? 15.938 -15.32 1.585 1 82.12 192 GLU A CA 1
ATOM 1517 C C . GLU A 1 192 ? 17.328 -15.922 1.797 1 82.12 192 GLU A C 1
ATOM 1519 O O . GLU A 1 192 ? 17.594 -17.031 1.344 1 82.12 192 GLU A O 1
ATOM 1524 N N . MET B 1 1 ? 41.094 8.391 8.398 1 21.45 1 MET B N 1
ATOM 1525 C CA . MET B 1 1 ? 39.781 8.477 7.805 1 21.45 1 MET B CA 1
ATOM 1526 C C . MET B 1 1 ? 38.688 8.203 8.852 1 21.45 1 MET B C 1
ATOM 1528 O O . MET B 1 1 ? 38.688 7.152 9.492 1 21.45 1 MET B O 1
ATOM 1532 N N . GLU B 1 2 ? 38.094 9.125 9.5 1 22.86 2 GLU B N 1
ATOM 1533 C CA . GLU B 1 2 ? 37.406 9.039 10.781 1 22.86 2 GLU B CA 1
ATOM 1534 C C . GLU B 1 2 ? 36.031 8.406 10.609 1 22.86 2 GLU B C 1
ATOM 1536 O O . GLU B 1 2 ? 35.281 8.766 9.703 1 22.86 2 GLU B O 1
ATOM 1541 N N . VAL B 1 3 ? 35.844 7.215 11.078 1 25.19 3 VAL B N 1
ATOM 1542 C CA . VAL B 1 3 ? 34.719 6.309 10.898 1 25.19 3 VAL B CA 1
ATOM 1543 C C . VAL B 1 3 ? 33.469 6.891 11.562 1 25.19 3 VAL B C 1
ATOM 1545 O O . VAL B 1 3 ? 33.531 7.309 12.727 1 25.19 3 VAL B O 1
ATOM 1548 N N . PRO B 1 4 ? 32.531 7.391 10.844 1 25.97 4 PRO B N 1
ATOM 1549 C CA . PRO B 1 4 ? 31.484 8.133 11.539 1 25.97 4 PRO B CA 1
ATOM 1550 C C . PRO B 1 4 ? 30.828 7.324 12.648 1 25.97 4 PRO B C 1
ATOM 1552 O O . PRO B 1 4 ? 30.812 6.094 12.594 1 25.97 4 PRO B O 1
ATOM 1555 N N . GLU B 1 5 ? 30.688 7.773 13.812 1 26.95 5 GLU B N 1
ATOM 1556 C CA . GLU B 1 5 ? 30.312 7.219 15.109 1 26.95 5 GLU B CA 1
ATOM 1557 C C . GLU B 1 5 ? 28.922 6.574 15.039 1 26.95 5 GLU B C 1
ATOM 1559 O O . GLU B 1 5 ? 28.016 7.117 14.414 1 26.95 5 GLU B O 1
ATOM 1564 N N . VAL B 1 6 ? 28.781 5.34 15.258 1 28.69 6 VAL B N 1
ATOM 1565 C CA . VAL B 1 6 ? 27.656 4.43 15.43 1 28.69 6 VAL B CA 1
ATOM 1566 C C . VAL B 1 6 ? 26.703 4.965 16.5 1 28.69 6 VAL B C 1
ATOM 1568 O O . VAL B 1 6 ? 27.078 5.059 17.672 1 28.69 6 VAL B O 1
ATOM 1571 N N . ILE B 1 7 ? 26.047 6.039 16.266 1 29.05 7 ILE B N 1
ATOM 1572 C CA . ILE B 1 7 ? 25.188 6.551 17.328 1 29.05 7 ILE B CA 1
ATOM 1573 C C . ILE B 1 7 ? 24.266 5.441 17.828 1 29.05 7 ILE B C 1
ATOM 1575 O O . ILE B 1 7 ? 23.766 4.645 17.047 1 29.05 7 ILE B O 1
ATOM 1579 N N . ASP B 1 8 ? 24.234 5.113 19.078 1 30.25 8 ASP B N 1
ATOM 1580 C CA . ASP B 1 8 ? 23.578 4.121 19.922 1 30.25 8 ASP B CA 1
ATOM 1581 C C . ASP B 1 8 ? 22.062 4.141 19.719 1 30.25 8 ASP B C 1
ATOM 1583 O O . ASP B 1 8 ? 21.453 5.207 19.625 1 30.25 8 ASP B O 1
ATOM 1587 N N . PRO B 1 9 ? 21.484 3.055 19.328 1 30.3 9 PRO B N 1
ATOM 1588 C CA . PRO B 1 9 ? 20.047 2.908 19.078 1 30.3 9 PRO B CA 1
ATOM 1589 C C . PRO B 1 9 ? 19.188 3.381 20.25 1 30.3 9 PRO B C 1
ATOM 1591 O O . PRO B 1 9 ? 19.469 3.031 21.406 1 30.3 9 PRO B O 1
ATOM 1594 N N . PRO B 1 10 ? 18.734 4.578 20.328 1 31.38 10 PRO B N 1
ATOM 1595 C CA . PRO B 1 10 ? 18.031 4.965 21.562 1 31.38 10 PRO B CA 1
ATOM 1596 C C . PRO B 1 10 ? 17.188 3.834 22.125 1 31.38 10 PRO B C 1
ATOM 1598 O O . PRO B 1 10 ? 16.766 2.93 21.391 1 31.38 10 PRO B O 1
ATOM 1601 N N . THR B 1 11 ? 17.094 3.604 23.562 1 28.77 11 THR B N 1
ATOM 1602 C CA . THR B 1 11 ? 16.422 2.707 24.5 1 28.77 11 THR B CA 1
ATOM 1603 C C . THR B 1 11 ? 14.922 2.664 24.234 1 28.77 11 THR B C 1
ATOM 1605 O O . THR B 1 11 ? 14.359 3.6 23.672 1 28.77 11 THR B O 1
ATOM 1608 N N . SER B 1 12 ? 14.156 1.456 24.594 1 33.69 12 SER B N 1
ATOM 1609 C CA . SER B 1 12 ? 12.836 0.836 24.516 1 33.69 12 SER B CA 1
ATOM 1610 C C . SER B 1 12 ? 11.742 1.815 24.922 1 33.69 12 SER B C 1
ATOM 1612 O O . SER B 1 12 ? 10.602 1.694 24.469 1 33.69 12 SER B O 1
ATOM 1614 N N . ASP B 1 13 ? 11.891 2.596 25.984 1 30.16 13 ASP B N 1
ATOM 1615 C CA . ASP B 1 13 ? 10.844 3.172 26.828 1 30.16 13 ASP B CA 1
ATOM 1616 C C . ASP B 1 13 ? 10.156 4.34 26.125 1 30.16 13 ASP B C 1
ATOM 1618 O O . ASP B 1 13 ? 9.109 4.812 26.578 1 30.16 13 ASP B O 1
ATOM 1622 N N . ALA B 1 14 ? 10.898 5.074 25.391 1 32.5 14 ALA B N 1
ATOM 1623 C CA . ALA B 1 14 ? 10.219 6.324 25.062 1 32.5 14 ALA B CA 1
ATOM 1624 C C . ALA B 1 14 ? 9.18 6.113 23.969 1 32.5 14 ALA B C 1
ATOM 1626 O O . ALA B 1 14 ? 9.32 6.633 22.859 1 32.5 14 ALA B O 1
ATOM 1627 N N . ILE B 1 15 ? 8.797 4.93 23.719 1 31.81 15 ILE B N 1
ATOM 1628 C CA . ILE B 1 15 ? 7.777 4.668 22.703 1 31.81 15 ILE B CA 1
ATOM 1629 C C . ILE B 1 15 ? 6.461 5.316 23.125 1 31.81 15 ILE B C 1
ATOM 1631 O O . ILE B 1 15 ? 5.785 4.828 24.031 1 31.81 15 ILE B O 1
ATOM 1635 N N . THR B 1 16 ? 6.465 6.652 23.266 1 32.84 16 THR B N 1
ATOM 1636 C CA . THR B 1 16 ? 5.242 7.348 23.656 1 32.84 16 THR B CA 1
ATOM 1637 C C . THR B 1 16 ? 4.07 6.902 22.781 1 32.84 16 THR B C 1
ATOM 1639 O O . THR B 1 16 ? 4.219 6.758 21.562 1 32.84 16 THR B O 1
ATOM 1642 N N . ASP B 1 17 ? 3.148 6.355 23.406 1 32.84 17 ASP B N 1
ATOM 1643 C CA . ASP B 1 17 ? 1.814 6.027 22.906 1 32.84 17 ASP B CA 1
ATOM 1644 C C . ASP B 1 17 ? 1.222 7.191 22.109 1 32.84 17 ASP B C 1
ATOM 1646 O O . ASP B 1 17 ? 0.808 8.195 22.703 1 32.84 17 ASP B O 1
ATOM 1650 N N . VAL B 1 18 ? 1.672 7.395 21.141 1 34.66 18 VAL B N 1
ATOM 1651 C CA . VAL B 1 18 ? 1.3 8.523 20.297 1 34.66 18 VAL B CA 1
ATOM 1652 C C . VAL B 1 18 ? -0.22 8.586 20.172 1 34.66 18 VAL B C 1
ATOM 1654 O O . VAL B 1 18 ? -0.794 9.672 20.062 1 34.66 18 VAL B O 1
ATOM 1657 N N . LEU B 1 19 ? -0.902 7.523 20.234 1 33.59 19 LEU B N 1
ATOM 1658 C CA . LEU B 1 19 ? -2.275 7.504 19.734 1 33.59 19 LEU B CA 1
ATOM 1659 C C . LEU B 1 19 ? -3.24 8.008 20.797 1 33.59 19 LEU B C 1
ATOM 1661 O O . LEU B 1 19 ? -4.422 8.234 20.531 1 33.59 19 LEU B O 1
ATOM 1665 N N . GLY B 1 20 ? -2.967 7.926 21.984 1 35.84 20 GLY B N 1
ATOM 1666 C CA . GLY B 1 20 ? -4.016 8.031 22.984 1 35.84 20 GLY B CA 1
ATOM 1667 C C . GLY B 1 20 ? -4.23 9.453 23.469 1 35.84 20 GLY B C 1
ATOM 1668 O O . GLY B 1 20 ? -4.805 9.664 24.547 1 35.84 20 GLY B O 1
ATOM 1669 N N . LYS B 1 21 ? -3.654 10.484 22.875 1 37.22 21 LYS B N 1
ATOM 1670 C CA . LYS B 1 21 ? -3.832 11.648 23.734 1 37.22 21 LYS B CA 1
ATOM 1671 C C . LYS B 1 21 ? -5.074 12.438 23.344 1 37.22 21 LYS B C 1
ATOM 1673 O O . LYS B 1 21 ? -5.238 12.805 22.172 1 37.22 21 LYS B O 1
ATOM 1678 N N . THR B 1 22 ? -6.301 12.297 23.969 1 36.69 22 THR B N 1
ATOM 1679 C CA . THR B 1 22 ? -7.527 13.078 23.906 1 36.69 22 THR B CA 1
ATOM 1680 C C . THR B 1 22 ? -7.273 14.523 24.344 1 36.69 22 THR B C 1
ATOM 1682 O O . THR B 1 22 ? -6.844 14.773 25.469 1 36.69 22 THR B O 1
ATOM 1685 N N . ILE B 1 23 ? -6.832 15.5 23.594 1 40.34 23 ILE B N 1
ATOM 1686 C CA . ILE B 1 23 ? -6.555 16.812 24.141 1 40.34 23 ILE B CA 1
ATOM 1687 C C . ILE B 1 23 ? -7.785 17.703 24 1 40.34 23 ILE B C 1
ATOM 1689 O O . ILE B 1 23 ? -8.562 17.547 23.062 1 40.34 23 ILE B O 1
ATOM 1693 N N . ASP B 1 24 ? -8.07 18.562 24.969 1 39.06 24 ASP B N 1
ATOM 1694 C CA . ASP B 1 24 ? -9.094 19.594 25.141 1 39.06 24 ASP B CA 1
ATOM 1695 C C . ASP B 1 24 ? -9.008 20.656 24.062 1 39.06 24 ASP B C 1
ATOM 1697 O O . ASP B 1 24 ? -7.969 21.312 23.906 1 39.06 24 ASP B O 1
ATOM 1701 N N . PRO B 1 25 ? -9.859 20.844 23.141 1 47.22 25 PRO B N 1
ATOM 1702 C CA . PRO B 1 25 ? -9.953 21.828 22.062 1 47.22 25 PRO B CA 1
ATOM 1703 C C . PRO B 1 25 ? -9.945 23.266 22.562 1 47.22 25 PRO B C 1
ATOM 1705 O O . PRO B 1 25 ? -9.727 24.203 21.797 1 47.22 25 PRO B O 1
ATOM 1708 N N . ALA B 1 26 ? -10.25 23.656 23.812 1 42.81 26 ALA B N 1
ATOM 1709 C CA . ALA B 1 26 ? -10.594 25 24.266 1 42.81 26 ALA B CA 1
ATOM 1710 C C . ALA B 1 26 ? -9.414 25.953 24.109 1 42.81 26 ALA B C 1
ATOM 1712 O O . ALA B 1 26 ? -9.578 27.172 24.188 1 42.81 26 ALA B O 1
ATOM 1713 N N . GLN B 1 27 ? -8.281 25.562 24.125 1 41.59 27 GLN B N 1
ATOM 1714 C CA . GLN B 1 27 ? -7.215 26.547 24.266 1 41.59 27 GLN B CA 1
ATOM 1715 C C . GLN B 1 27 ? -6.723 27.031 22.906 1 41.59 27 GLN B C 1
ATOM 1717 O O . GLN B 1 27 ? -5.719 27.734 22.828 1 41.59 27 GLN B O 1
ATOM 1722 N N . CYS B 1 28 ? -7.387 26.75 21.875 1 46.16 28 CYS B N 1
ATOM 1723 C CA . CYS B 1 28 ? -6.832 27.125 20.578 1 46.16 28 CYS B CA 1
ATOM 1724 C C . CYS B 1 28 ? -7.207 28.562 20.203 1 46.16 28 CYS B C 1
ATOM 1726 O O . CYS B 1 28 ? -8.375 28.938 20.281 1 46.16 28 CYS B O 1
ATOM 1728 N N . VAL B 1 29 ? -6.395 29.594 20.484 1 45.34 29 VAL B N 1
ATOM 1729 C CA . VAL B 1 29 ? -6.598 30.984 20.125 1 45.34 29 VAL B CA 1
ATOM 1730 C C . VAL B 1 29 ? -6.742 31.125 18.609 1 45.34 29 VAL B C 1
ATOM 1732 O O . VAL B 1 29 ? -5.879 30.656 17.859 1 45.34 29 VAL B O 1
ATOM 1735 N N . PHE B 1 30 ? -7.883 31.469 18.094 1 44.28 30 PHE B N 1
ATOM 1736 C CA . PHE B 1 30 ? -8.344 31.688 16.719 1 44.28 30 PHE B CA 1
ATOM 1737 C C . PHE B 1 30 ? -7.844 33.031 16.188 1 44.28 30 PHE B C 1
ATOM 1739 O O . PHE B 1 30 ? -8.023 34.062 16.828 1 44.28 30 PHE B O 1
ATOM 1746 N N . ASN B 1 31 ? -6.797 33 15.422 1 42.09 31 ASN B N 1
ATOM 1747 C CA . ASN B 1 31 ? -6.582 34.219 14.641 1 42.09 31 ASN B CA 1
ATOM 1748 C C . ASN B 1 31 ? -7.008 34.031 13.188 1 42.09 31 ASN B C 1
ATOM 1750 O O . ASN B 1 31 ? -6.332 33.344 12.422 1 42.09 31 ASN B O 1
ATOM 1754 N N . PRO B 1 32 ? -8.078 34.562 12.695 1 46 32 PRO B N 1
ATOM 1755 C CA . PRO B 1 32 ? -8.703 34.344 11.391 1 46 32 PRO B CA 1
ATOM 1756 C C . PRO B 1 32 ? -7.82 34.812 10.234 1 46 32 PRO B C 1
ATOM 1758 O O . PRO B 1 32 ? -8.062 34.469 9.078 1 46 32 PRO B O 1
ATOM 1761 N N . ASN B 1 33 ? -6.996 35.75 10.641 1 47.31 33 ASN B N 1
ATOM 1762 C CA . ASN B 1 33 ? -6.258 36.344 9.523 1 47.31 33 ASN B CA 1
ATOM 1763 C C . ASN B 1 33 ? -5.078 35.438 9.117 1 47.31 33 ASN B C 1
ATOM 1765 O O . ASN B 1 33 ? -4.348 35.781 8.18 1 47.31 33 ASN B O 1
ATOM 1769 N N . LEU B 1 34 ? -4.852 34.562 10.008 1 54.56 34 LEU B N 1
ATOM 1770 C CA . LEU B 1 34 ? -3.676 33.719 9.719 1 54.56 34 LEU B CA 1
ATOM 1771 C C . LEU B 1 34 ? -4.055 32.5 8.93 1 54.56 34 LEU B C 1
ATOM 1773 O O . LEU B 1 34 ? -5.094 31.875 9.188 1 54.56 34 LEU B O 1
ATOM 1777 N N . PRO B 1 35 ? -3.221 32.312 7.82 1 65.12 35 PRO B N 1
ATOM 1778 C CA . PRO B 1 35 ? -3.596 31.531 6.633 1 65.12 35 PRO B CA 1
ATOM 1779 C C . PRO B 1 35 ? -3.695 30.031 6.91 1 65.12 35 PRO B C 1
ATOM 1781 O O . PRO B 1 35 ? -4.41 29.312 6.203 1 65.12 35 PRO B O 1
ATOM 1784 N N . ASN B 1 36 ? -3.092 29.703 8.266 1 80.25 36 ASN B N 1
ATOM 1785 C CA . ASN B 1 36 ? -3.074 28.25 8.391 1 80.25 36 ASN B CA 1
ATOM 1786 C C . ASN B 1 36 ? -3.953 27.766 9.547 1 80.25 36 ASN B C 1
ATOM 1788 O O . ASN B 1 36 ? -3.814 28.25 10.672 1 80.25 36 ASN B O 1
ATOM 1792 N N . LYS B 1 37 ? -4.789 26.922 9.32 1 82.31 37 LYS B N 1
ATOM 1793 C CA . LYS B 1 37 ? -5.719 26.375 10.305 1 82.31 37 LYS B CA 1
ATOM 1794 C C . LYS B 1 37 ? -5.102 25.188 11.039 1 82.31 37 LYS B C 1
ATOM 1796 O O . LYS B 1 37 ? -4.219 24.516 10.508 1 82.31 37 LYS B O 1
ATOM 1801 N N . CYS B 1 38 ? -5.543 25.016 12.258 1 85.44 38 CYS B N 1
ATOM 1802 C CA . CYS B 1 38 ? -5.105 23.906 13.078 1 85.44 38 CYS B CA 1
ATOM 1803 C C . CYS B 1 38 ? -5.355 22.578 12.367 1 85.44 38 CYS B C 1
ATOM 1805 O O . CYS B 1 38 ? -6.449 22.344 11.852 1 85.44 38 CYS B O 1
ATOM 1807 N N . LEU B 1 39 ? -4.387 21.703 12.305 1 81.25 39 LEU B N 1
ATOM 1808 C CA . LEU B 1 39 ? -4.449 20.438 11.594 1 81.25 39 LEU B CA 1
ATOM 1809 C C . LEU B 1 39 ? -4.969 19.328 12.5 1 81.25 39 LEU B C 1
ATOM 1811 O O . LEU B 1 39 ? -5.188 18.203 12.047 1 81.25 39 LEU B O 1
ATOM 1815 N N . PHE B 1 40 ? -5.051 19.734 13.758 1 75.75 40 PHE B N 1
ATOM 1816 C CA . PHE B 1 40 ? -5.5 18.703 14.688 1 75.75 40 PHE B CA 1
ATOM 1817 C C . PHE B 1 40 ? -6.957 18.344 14.43 1 75.75 40 PHE B C 1
ATOM 1819 O O . PHE B 1 40 ? -7.852 19.172 14.656 1 75.75 40 PHE B O 1
ATOM 1826 N N . ALA B 1 41 ? -7.074 17.203 13.656 1 62.97 41 ALA B N 1
ATOM 1827 C CA . ALA B 1 41 ? -8.406 16.781 13.219 1 62.97 41 ALA B CA 1
ATOM 1828 C C . ALA B 1 41 ? -9.273 16.391 14.414 1 62.97 41 ALA B C 1
ATOM 1830 O O . ALA B 1 41 ? -8.773 15.828 15.398 1 62.97 41 ALA B O 1
ATOM 1831 N N . GLY B 1 42 ? -10.469 16.594 14.18 1 59.53 42 GLY B N 1
ATOM 1832 C CA . GLY B 1 42 ? -11.445 16.234 15.195 1 59.53 42 GLY B CA 1
ATOM 1833 C C . GLY B 1 42 ? -11.641 17.312 16.25 1 59.53 42 GLY B C 1
ATOM 1834 O O . GLY B 1 42 ? -12.586 17.266 17.031 1 59.53 42 GLY B O 1
ATOM 1835 N N . SER B 1 43 ? -10.562 18.219 16.188 1 58.66 43 SER B N 1
ATOM 1836 C CA . SER B 1 43 ? -10.727 19.234 17.234 1 58.66 43 SER B CA 1
ATOM 1837 C C . SER B 1 43 ? -11.523 20.422 16.703 1 58.66 43 SER B C 1
ATOM 1839 O O . SER B 1 43 ? -11.453 20.75 15.523 1 58.66 43 SER B O 1
ATOM 1841 N N . ASN B 1 44 ? -12.672 20.672 17.156 1 69.06 44 ASN B N 1
ATOM 1842 C CA . ASN B 1 44 ? -13.375 21.922 16.938 1 69.06 44 ASN B CA 1
ATOM 1843 C C . ASN B 1 44 ? -12.469 23.125 17.219 1 69.06 44 ASN B C 1
ATOM 1845 O O . ASN B 1 44 ? -12.945 24.188 17.625 1 69.06 44 ASN B O 1
ATOM 1849 N N . CYS B 1 45 ? -11.195 22.938 16.844 1 77.81 45 CYS B N 1
ATOM 1850 C CA . CYS B 1 45 ? -10.219 23.984 17.156 1 77.81 45 CYS B CA 1
ATOM 1851 C C . CYS B 1 45 ? -10.258 25.094 16.109 1 77.81 45 CYS B C 1
ATOM 1853 O O . CYS B 1 45 ? -10.297 24.812 14.906 1 77.81 45 CYS B O 1
ATOM 1855 N N . THR B 1 46 ? -10.242 26.391 16.547 1 80.25 46 THR B N 1
ATOM 1856 C CA . THR B 1 46 ? -10.383 27.531 15.648 1 80.25 46 THR B CA 1
ATOM 1857 C C . THR B 1 46 ? -9.047 28.25 15.477 1 80.25 46 THR B C 1
ATOM 1859 O O . THR B 1 46 ? -8.992 29.344 14.906 1 80.25 46 THR B O 1
ATOM 1862 N N . PHE B 1 47 ? -8.016 27.672 15.906 1 84.56 47 PHE B N 1
ATOM 1863 C CA . PHE B 1 47 ? -6.703 28.297 15.852 1 84.56 47 PHE B CA 1
ATOM 1864 C C . PHE B 1 47 ? -6.309 28.609 14.414 1 84.56 47 PHE B C 1
ATOM 1866 O O . PHE B 1 47 ? -6.523 27.781 13.516 1 84.56 47 PHE B O 1
ATOM 1873 N N . MET B 1 48 ? -5.754 29.844 14.203 1 84.12 48 MET B N 1
ATOM 1874 C CA . MET B 1 48 ? -5.121 30.266 12.953 1 84.12 48 MET B CA 1
ATOM 1875 C C . MET B 1 48 ? -3.824 31.016 13.219 1 84.12 48 MET B C 1
ATOM 1877 O O . MET B 1 48 ? -3.752 31.828 14.156 1 84.12 48 MET B O 1
ATOM 1881 N N . GLY B 1 49 ? -2.811 30.75 12.523 1 87.44 49 GLY B N 1
ATOM 1882 C CA . GLY B 1 49 ? -1.54 31.438 12.703 1 87.44 49 GLY B CA 1
ATOM 1883 C C . GLY B 1 49 ? -0.518 31.078 11.641 1 87.44 49 GLY B C 1
ATOM 1884 O O . GLY B 1 49 ? -0.825 30.359 10.688 1 87.44 49 GLY B O 1
ATOM 1885 N N . ASP B 1 50 ? 0.582 31.812 11.742 1 87.75 50 ASP B N 1
ATOM 1886 C CA . ASP B 1 50 ? 1.676 31.438 10.844 1 87.75 50 ASP B CA 1
ATOM 1887 C C . ASP B 1 50 ? 2.262 30.078 11.234 1 87.75 50 ASP B C 1
ATOM 1889 O O . ASP B 1 50 ? 1.832 29.469 12.211 1 87.75 50 ASP B O 1
ATOM 1893 N N . ILE B 1 51 ? 3.162 29.578 10.492 1 89.31 51 ILE B N 1
ATOM 1894 C CA . ILE B 1 51 ? 3.641 28.203 10.617 1 89.31 51 ILE B CA 1
ATOM 1895 C C . ILE B 1 51 ? 4.301 28 11.977 1 89.31 51 ILE B C 1
ATOM 1897 O O . ILE B 1 51 ? 3.99 27.047 12.695 1 89.31 51 ILE B O 1
ATOM 1901 N N . PRO B 1 52 ? 5.223 28.906 12.367 1 88.81 52 PRO B N 1
ATOM 1902 C CA . PRO B 1 52 ? 5.836 28.703 13.68 1 88.81 52 PRO B CA 1
ATOM 1903 C C . PRO B 1 52 ? 4.809 28.672 14.812 1 88.81 52 PRO B C 1
ATOM 1905 O O . PRO B 1 52 ? 4.914 27.844 15.719 1 88.81 52 PRO B O 1
ATOM 1908 N N . ASN B 1 53 ? 3.85 29.438 14.734 1 90.75 53 ASN B N 1
ATOM 1909 C CA . ASN B 1 53 ? 2.814 29.484 15.758 1 90.75 53 ASN B CA 1
ATOM 1910 C C . ASN B 1 53 ? 1.913 28.25 15.695 1 90.75 53 ASN B C 1
ATOM 1912 O O . ASN B 1 53 ? 1.431 27.781 16.719 1 90.75 53 ASN B O 1
ATOM 1916 N N . LEU B 1 54 ? 1.641 27.875 14.508 1 90.25 54 LEU B N 1
ATOM 1917 C CA . LEU B 1 54 ? 0.848 26.672 14.336 1 90.25 54 LEU B CA 1
ATOM 1918 C C . LEU B 1 54 ? 1.563 25.469 14.945 1 90.25 54 LEU B C 1
ATOM 1920 O O . LEU B 1 54 ? 0.952 24.672 15.664 1 90.25 54 LEU B O 1
ATOM 1924 N N . VAL B 1 55 ? 2.797 25.359 14.703 1 90.81 55 VAL B N 1
ATOM 1925 C CA . VAL B 1 55 ? 3.602 24.266 15.242 1 90.81 55 VAL B CA 1
ATOM 1926 C C . VAL B 1 55 ? 3.586 24.312 16.766 1 90.81 55 VAL B C 1
ATOM 1928 O O . VAL B 1 55 ? 3.357 23.297 17.422 1 90.81 55 VAL B O 1
ATOM 1931 N N . ALA B 1 56 ? 3.867 25.469 17.281 1 91.62 56 ALA B N 1
ATOM 1932 C CA . ALA B 1 56 ? 3.836 25.641 18.734 1 91.62 56 ALA B CA 1
ATOM 1933 C C . ALA B 1 56 ? 2.471 25.266 19.297 1 91.62 56 ALA B C 1
ATOM 1935 O O . ALA B 1 56 ? 2.387 24.625 20.344 1 91.62 56 ALA B O 1
ATOM 1936 N N . HIS B 1 57 ? 1.433 25.641 18.672 1 89.19 57 HIS B N 1
ATOM 1937 C CA . HIS B 1 57 ? 0.065 25.344 19.078 1 89.19 57 HIS B CA 1
ATOM 1938 C C . HIS B 1 57 ? -0.175 23.844 19.125 1 89.19 57 HIS B C 1
ATOM 1940 O O . HIS B 1 57 ? -0.739 23.328 20.109 1 89.19 57 HIS B O 1
ATOM 1946 N N . LEU B 1 58 ? 0.264 23.156 18.172 1 87.69 58 LEU B N 1
ATOM 1947 C CA . LEU B 1 58 ? 0.082 21.703 18.125 1 87.69 58 LEU B CA 1
ATOM 1948 C C . LEU B 1 58 ? 0.853 21.031 19.25 1 87.69 58 LEU B C 1
ATOM 1950 O O . LEU B 1 58 ? 0.338 20.109 19.906 1 87.69 58 LEU B O 1
ATOM 1954 N N . ILE B 1 59 ? 2.006 21.469 19.5 1 89 59 ILE B N 1
ATOM 1955 C CA . ILE B 1 59 ? 2.861 20.859 20.516 1 89 59 ILE B CA 1
ATOM 1956 C C . ILE B 1 59 ? 2.355 21.234 21.906 1 89 59 ILE B C 1
ATOM 1958 O O . ILE B 1 59 ? 2.207 20.359 22.781 1 89 59 ILE B O 1
ATOM 1962 N N . ASP B 1 60 ? 2.115 22.438 22.016 1 89.06 60 ASP B N 1
ATOM 1963 C CA . ASP B 1 60 ? 1.859 22.938 23.359 1 89.06 60 ASP B CA 1
ATOM 1964 C C . ASP B 1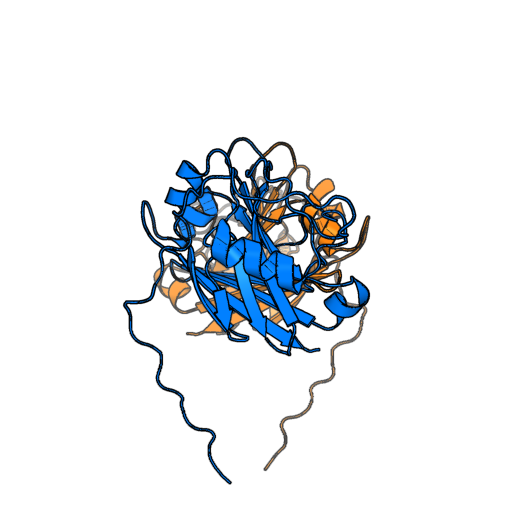 60 ? 0.396 22.75 23.75 1 89.06 60 ASP B C 1
ATOM 1966 O O . ASP B 1 60 ? 0.093 22.391 24.891 1 89.06 60 ASP B O 1
ATOM 1970 N N . ASP B 1 61 ? -0.457 23 22.844 1 85.56 61 ASP B N 1
ATOM 1971 C CA . ASP B 1 61 ? -1.88 23 23.172 1 85.56 61 ASP B CA 1
ATOM 1972 C C . ASP B 1 61 ? -2.504 21.641 22.906 1 85.56 61 ASP B C 1
ATOM 1974 O O . ASP B 1 61 ? -3.363 21.188 23.672 1 85.56 61 ASP B O 1
ATOM 1978 N N . HIS B 1 62 ? -2.113 21.062 21.891 1 84 62 HIS B N 1
ATOM 1979 C CA . HIS B 1 62 ? -2.697 19.766 21.547 1 84 62 HIS B CA 1
ATOM 1980 C C . HIS B 1 62 ? -1.754 18.625 21.906 1 84 62 HIS B C 1
ATOM 1982 O O . HIS B 1 62 ? -2.072 17.453 21.688 1 84 62 HIS B O 1
ATOM 1988 N N . ARG B 1 63 ? -0.636 18.844 22.406 1 83.38 63 ARG B N 1
ATOM 1989 C CA . ARG B 1 63 ? 0.333 17.875 22.906 1 83.38 63 ARG B CA 1
ATOM 1990 C C . ARG B 1 63 ? 0.715 16.859 21.844 1 83.38 63 ARG B C 1
ATOM 1992 O O . ARG B 1 63 ? 0.794 15.656 22.109 1 83.38 63 ARG B O 1
ATOM 1999 N N . VAL B 1 64 ? 0.799 17.391 20.672 1 83 64 VAL B N 1
ATOM 2000 C CA . VAL B 1 64 ? 1.234 16.531 19.578 1 83 64 VAL B CA 1
ATOM 2001 C C . VAL B 1 64 ? 2.721 16.219 19.719 1 83 64 VAL B C 1
ATOM 2003 O O . VAL B 1 64 ? 3.521 17.094 20.047 1 83 64 VAL B O 1
ATOM 2006 N N . ASP B 1 65 ? 3.02 14.883 19.469 1 82.94 65 ASP B N 1
ATOM 2007 C CA . ASP B 1 65 ? 4.418 14.469 19.516 1 82.94 65 ASP B CA 1
ATOM 2008 C C . ASP B 1 65 ? 5.211 15.078 18.359 1 82.94 65 ASP B C 1
ATOM 2010 O O . ASP B 1 65 ? 4.695 15.219 17.25 1 82.94 65 ASP B O 1
ATOM 2014 N N . SER B 1 66 ? 6.453 15.445 18.719 1 87.56 66 SER B N 1
ATOM 2015 C CA . SER B 1 66 ? 7.332 16.016 17.703 1 87.56 66 SER B CA 1
ATOM 2016 C C . SER B 1 66 ? 8.68 15.305 17.672 1 87.56 66 SER B C 1
ATOM 2018 O O . SER B 1 66 ? 9.164 14.828 18.703 1 87.56 66 SER B O 1
ATOM 2020 N N . CYS B 1 67 ? 9.156 15.086 16.484 1 86.88 67 CYS B N 1
ATOM 2021 C CA . CYS B 1 67 ? 10.453 14.461 16.25 1 86.88 67 CYS B CA 1
ATOM 2022 C C . CYS B 1 67 ? 11.344 15.359 15.391 1 86.88 67 CYS B C 1
ATOM 2024 O O . CYS B 1 67 ? 10.875 15.945 14.414 1 86.88 67 CYS B O 1
ATOM 2026 N N . ASP B 1 68 ? 12.672 15.469 15.852 1 90.75 68 ASP B N 1
ATOM 2027 C CA . ASP B 1 68 ? 13.664 16.156 15.031 1 90.75 68 ASP B CA 1
ATOM 2028 C C . ASP B 1 68 ? 14.477 15.172 14.195 1 90.75 68 ASP B C 1
ATOM 2030 O O . ASP B 1 68 ? 15.258 14.391 14.742 1 90.75 68 ASP B O 1
ATOM 2034 N N . GLY B 1 69 ? 14.148 15.148 12.906 1 91.38 69 GLY B N 1
ATOM 2035 C CA . GLY B 1 69 ? 14.867 14.234 12.039 1 91.38 69 GLY B CA 1
ATOM 2036 C C . GLY B 1 69 ? 14.086 13.852 10.797 1 91.38 69 GLY B C 1
ATOM 2037 O O . GLY B 1 69 ? 12.938 14.266 10.625 1 91.38 69 GLY B O 1
ATOM 2038 N N . THR B 1 70 ? 14.836 13.125 9.922 1 93.12 70 THR B N 1
ATOM 2039 C CA . THR B 1 70 ? 14.258 12.766 8.633 1 93.12 70 THR B CA 1
ATOM 2040 C C . THR B 1 70 ? 13.617 11.383 8.695 1 93.12 70 THR B C 1
ATOM 2042 O O . THR B 1 70 ? 12.867 11 7.801 1 93.12 70 THR B O 1
ATOM 2045 N N . THR B 1 71 ? 13.977 10.664 9.766 1 91.5 71 THR B N 1
ATOM 2046 C CA . THR B 1 71 ? 13.445 9.312 9.914 1 91.5 71 THR B CA 1
ATOM 2047 C C . THR B 1 71 ? 12.82 9.133 11.297 1 91.5 71 THR B C 1
ATOM 2049 O O . THR B 1 71 ? 13.375 9.562 12.305 1 91.5 71 THR B O 1
ATOM 2052 N N . LEU B 1 72 ? 11.602 8.578 11.312 1 84.06 72 LEU B N 1
ATOM 2053 C CA . LEU B 1 72 ? 10.938 8.242 12.57 1 84.06 72 LEU B CA 1
ATOM 2054 C C . LEU B 1 72 ? 10.438 6.805 12.547 1 84.06 72 LEU B C 1
ATOM 2056 O O . LEU B 1 72 ? 9.867 6.355 11.547 1 84.06 72 LEU B O 1
ATOM 2060 N N . ASN B 1 73 ? 10.797 6.121 13.617 1 82.69 73 ASN B N 1
ATOM 2061 C CA . ASN B 1 73 ? 10.25 4.785 13.836 1 82.69 73 ASN B CA 1
ATOM 2062 C C . ASN B 1 73 ? 9.195 4.785 14.938 1 82.69 73 ASN B C 1
ATOM 2064 O O . ASN B 1 73 ? 9.398 5.367 16 1 82.69 73 ASN B O 1
ATOM 2068 N N . GLY B 1 74 ? 8.062 4.316 14.555 1 78.06 74 GLY B N 1
ATOM 2069 C CA . GLY B 1 74 ? 6.973 4.23 15.508 1 78.06 74 GLY B CA 1
ATOM 2070 C C . GLY B 1 74 ? 6.164 2.953 15.375 1 78.06 74 GLY B C 1
ATOM 2071 O O . GLY B 1 74 ? 6.656 1.951 14.852 1 78.06 74 GLY B O 1
ATOM 2072 N N . ARG B 1 75 ? 5.027 2.939 16.156 1 74.62 75 ARG B N 1
ATOM 2073 C CA . ARG B 1 75 ? 4.125 1.792 16.125 1 74.62 75 ARG B CA 1
ATOM 2074 C C . ARG B 1 75 ? 2.723 2.207 15.695 1 74.62 75 ARG B C 1
ATOM 2076 O O . ARG B 1 75 ? 2.262 3.299 16.031 1 74.62 75 ARG B O 1
ATOM 2083 N N . PHE B 1 76 ? 2.244 1.344 14.883 1 67.56 76 PHE B N 1
ATOM 2084 C CA . PHE B 1 76 ? 0.845 1.487 14.5 1 67.56 76 PHE B CA 1
ATOM 2085 C C . PHE B 1 76 ? -0.027 0.49 15.258 1 67.56 76 PHE B C 1
ATOM 2087 O O . PHE B 1 76 ? 0.194 -0.72 15.172 1 67.56 76 PHE B O 1
ATOM 2094 N N . VAL B 1 77 ? -0.861 0.917 16.156 1 58.16 77 VAL B N 1
ATOM 2095 C CA . VAL B 1 77 ? -1.702 0.029 16.953 1 58.16 77 VAL B CA 1
ATOM 2096 C C . VAL B 1 77 ? -3.129 0.047 16.406 1 58.16 77 VAL B C 1
ATOM 2098 O O . VAL B 1 77 ? -3.748 1.108 16.297 1 58.16 77 VAL B O 1
ATOM 2101 N N . GLU B 1 78 ? -3.699 -1.085 15.828 1 56.47 78 GLU B N 1
ATOM 2102 C CA . GLU B 1 78 ? -5.039 -1.255 15.281 1 56.47 78 GLU B CA 1
ATOM 2103 C C . GLU B 1 78 ? -6.102 -0.712 16.234 1 56.47 78 GLU B C 1
ATOM 2105 O O . GLU B 1 78 ? -7.09 -0.121 15.797 1 56.47 78 GLU B O 1
ATOM 2110 N N . LEU B 1 79 ? -6.094 -1.152 17.484 1 46.5 79 LEU B N 1
ATOM 2111 C CA . LEU B 1 79 ? -7.109 -0.826 18.484 1 46.5 79 LEU B CA 1
ATOM 2112 C C . LEU B 1 79 ? -7.375 0.675 18.516 1 46.5 79 LEU B C 1
ATOM 2114 O O . LEU B 1 79 ? -8.508 1.103 18.766 1 46.5 79 LEU B O 1
ATOM 2118 N N . LYS B 1 80 ? -6.426 1.278 18.266 1 49.03 80 LYS B N 1
ATOM 2119 C CA . LYS B 1 80 ? -6.656 2.715 18.391 1 49.03 80 LYS B CA 1
ATOM 2120 C C . LYS B 1 80 ? -7.48 3.24 17.219 1 49.03 80 LYS B C 1
ATOM 2122 O O . LYS B 1 80 ? -8.109 4.293 17.312 1 49.03 80 LYS B O 1
ATOM 2127 N N . LEU B 1 81 ? -7.488 2.379 16.266 1 50.28 81 LEU B N 1
ATOM 2128 C CA . LEU B 1 81 ? -8.359 2.725 15.148 1 50.28 81 LEU B CA 1
ATOM 2129 C C . LEU B 1 81 ? -9.82 2.551 15.523 1 50.28 81 LEU B C 1
ATOM 2131 O O . LEU B 1 81 ? -10.688 3.277 15.031 1 50.28 81 LEU B O 1
ATOM 2135 N N . LYS B 1 82 ? -10.055 1.35 16.281 1 47.81 82 LYS B N 1
ATOM 2136 C CA . LYS B 1 82 ? -11.422 1.171 16.766 1 47.81 82 LYS B CA 1
ATOM 2137 C C . LYS B 1 82 ? -11.859 2.352 17.625 1 47.81 82 LYS B C 1
ATOM 2139 O O . LYS B 1 82 ? -13.039 2.703 17.656 1 47.81 82 LYS B O 1
ATOM 2144 N N . GLU B 1 83 ? -11.008 2.502 18.484 1 44.16 83 GLU B N 1
ATOM 2145 C CA . GLU B 1 83 ? -11.344 3.602 19.391 1 44.16 83 GLU B CA 1
ATOM 2146 C C . GLU B 1 83 ? -11.367 4.934 18.641 1 44.16 83 GLU B C 1
ATOM 2148 O O . GLU B 1 83 ? -11.867 5.934 19.172 1 44.16 83 GLU B O 1
ATOM 2153 N N . VAL B 1 84 ? -10.844 4.84 17.516 1 43.28 84 VAL B N 1
ATOM 2154 C CA . VAL B 1 84 ? -10.938 6.035 16.688 1 43.28 84 VAL B CA 1
ATOM 2155 C C . VAL B 1 84 ? -12.273 6.051 15.945 1 43.28 84 VAL B C 1
ATOM 2157 O O . VAL B 1 84 ? -12.383 5.52 14.844 1 43.28 84 VAL B O 1
ATOM 2160 N N . GLU B 1 85 ? -13.125 5.168 16.234 1 43.28 85 GLU B N 1
ATOM 2161 C CA . GLU B 1 85 ? -14.438 5.359 15.609 1 43.28 85 GLU B CA 1
ATOM 2162 C C . GLU B 1 85 ? -14.508 6.699 14.875 1 43.28 85 GLU B C 1
ATOM 2164 O O . GLU B 1 85 ? -15.156 6.805 13.836 1 43.28 85 GLU B O 1
ATOM 2169 N N . ASN B 1 86 ? -14.414 7.844 15.602 1 39.81 86 ASN B N 1
ATOM 2170 C CA . ASN B 1 86 ? -14.469 9.234 15.172 1 39.81 86 ASN B CA 1
ATOM 2171 C C . ASN B 1 86 ? -13.148 9.695 14.57 1 39.81 86 ASN B C 1
ATOM 2173 O O . ASN B 1 86 ? -13.133 10.398 13.562 1 39.81 86 ASN B O 1
ATOM 2177 N N . ALA B 1 87 ? -11.992 10.281 15.469 1 40.75 87 ALA B N 1
ATOM 2178 C CA . ALA B 1 87 ? -10.914 11.242 15.258 1 40.75 87 ALA B CA 1
ATOM 2179 C C . ALA B 1 87 ? -9.703 10.578 14.594 1 40.75 87 ALA B C 1
ATOM 2181 O O . ALA B 1 87 ? -9.016 9.766 15.219 1 40.75 87 ALA B O 1
ATOM 2182 N N . ALA B 1 88 ? -9.602 9.898 13.547 1 46.88 88 ALA B N 1
ATOM 2183 C CA . ALA B 1 88 ? -8.461 9.648 12.672 1 46.88 88 ALA B CA 1
ATOM 2184 C C . ALA B 1 88 ? -7.328 10.633 12.953 1 46.88 88 ALA B C 1
ATOM 2186 O O . ALA B 1 88 ? -6.262 10.555 12.336 1 46.88 88 ALA B O 1
ATOM 2187 N N . ASN B 1 89 ? -6.988 11.195 14.07 1 54.56 89 ASN B N 1
ATOM 2188 C CA . ASN B 1 89 ? -6.16 12.391 14.188 1 54.56 89 ASN B CA 1
ATOM 2189 C C . ASN B 1 89 ? -4.742 12.055 14.625 1 54.56 89 ASN B C 1
ATOM 2191 O O . ASN B 1 89 ? -4.148 12.766 15.438 1 54.56 89 ASN B O 1
ATOM 2195 N N . MET B 1 90 ? -4.301 10.852 14.344 1 57.19 90 MET B N 1
ATOM 2196 C CA . MET B 1 90 ? -2.924 10.703 14.805 1 57.19 90 MET B CA 1
ATOM 2197 C C . MET B 1 90 ? -1.99 11.641 14.039 1 57.19 90 MET B C 1
ATOM 2199 O O . MET B 1 90 ? -1.861 11.531 12.82 1 57.19 90 MET B O 1
ATOM 2203 N N . LEU B 1 91 ? -1.685 12.734 14.805 1 72 91 LEU B N 1
ATOM 2204 C CA . LEU B 1 91 ? -0.747 13.703 14.25 1 72 91 LEU B CA 1
ATOM 2205 C C . LEU B 1 91 ? 0.632 13.547 14.875 1 72 91 LEU B C 1
ATOM 2207 O O . LEU B 1 91 ? 0.746 13.195 16.047 1 72 91 LEU B O 1
ATOM 2211 N N . MET B 1 92 ? 1.628 13.461 14.133 1 84.5 92 MET B N 1
ATOM 2212 C CA . MET B 1 92 ? 3.029 13.578 14.531 1 84.5 92 MET B CA 1
ATOM 2213 C C . MET B 1 92 ? 3.732 14.672 13.742 1 84.5 92 MET B C 1
ATOM 2215 O O . MET B 1 92 ? 3.521 14.805 12.531 1 84.5 92 MET B O 1
ATOM 2219 N N . LEU B 1 93 ? 4.504 15.383 14.547 1 90.38 93 LEU B N 1
ATOM 2220 C CA . LEU B 1 93 ? 5.219 16.484 13.898 1 90.38 93 LEU B CA 1
ATOM 2221 C C . LEU B 1 93 ? 6.676 16.109 13.648 1 90.38 93 LEU B C 1
ATOM 2223 O O . LEU B 1 93 ? 7.312 15.484 14.5 1 90.38 93 LEU B O 1
ATOM 2227 N N . TYR B 1 94 ? 7.172 16.484 12.445 1 93.12 94 TYR B N 1
ATOM 2228 C CA . TYR B 1 94 ? 8.562 16.312 12.055 1 93.12 94 TYR B CA 1
ATOM 2229 C C . TYR B 1 94 ? 9.211 17.641 11.711 1 93.12 94 TYR B C 1
ATOM 2231 O O . TYR B 1 94 ? 8.617 18.469 11.016 1 93.12 94 TYR B O 1
ATOM 2239 N N . SER B 1 95 ? 10.359 17.797 12.258 1 93.31 95 SER B N 1
ATOM 2240 C CA . SER B 1 95 ? 11.172 18.953 11.891 1 93.31 95 SER B CA 1
ATOM 2241 C C . SER B 1 95 ? 12.492 18.516 11.258 1 93.31 95 SER B C 1
ATOM 2243 O O . SER B 1 95 ? 13.328 17.891 11.906 1 93.31 95 SER B O 1
ATOM 2245 N N . CYS B 1 96 ? 12.695 18.891 10 1 95.38 96 CYS B N 1
ATOM 2246 C CA . CYS B 1 96 ? 13.914 18.562 9.266 1 95.38 96 CYS B CA 1
ATOM 2247 C C . CYS B 1 96 ? 14.094 19.5 8.078 1 95.38 96 CYS B C 1
ATOM 2249 O O . CYS B 1 96 ? 13.125 20.078 7.578 1 95.38 96 CYS B O 1
ATOM 2251 N N . PHE B 1 97 ? 15.406 19.781 7.656 1 95.75 97 PHE B N 1
ATOM 2252 C CA . PHE B 1 97 ? 15.766 20.641 6.531 1 95.75 97 PHE B CA 1
ATOM 2253 C C . PHE B 1 97 ? 15.258 22.062 6.75 1 95.75 97 PHE B C 1
ATOM 2255 O O . PHE B 1 97 ? 14.898 22.75 5.797 1 95.75 97 PHE B O 1
ATOM 2262 N N . GLY B 1 98 ? 15.039 22.375 8.039 1 93.62 98 GLY B N 1
ATOM 2263 C CA . GLY B 1 98 ? 14.562 23.719 8.359 1 93.62 98 GLY B CA 1
ATOM 2264 C C . GLY B 1 98 ? 13.07 23.891 8.125 1 93.62 98 GLY B C 1
ATOM 2265 O O . GLY B 1 98 ? 12.578 25.016 8.047 1 93.62 98 GLY B O 1
ATOM 2266 N N . GLN B 1 99 ? 12.422 22.734 7.867 1 95.31 99 GLN B N 1
ATOM 2267 C CA . GLN B 1 99 ? 10.992 22.75 7.59 1 95.31 99 GLN B CA 1
ATOM 2268 C C . GLN B 1 99 ? 10.234 21.859 8.57 1 95.31 99 GLN B C 1
ATOM 2270 O O . GLN B 1 99 ? 10.844 21.141 9.367 1 95.31 99 GLN B O 1
ATOM 2275 N N . HIS B 1 100 ? 8.906 21.984 8.516 1 94.81 100 HIS B N 1
ATOM 2276 C CA . HIS B 1 100 ? 8.031 21.219 9.398 1 94.81 100 HIS B CA 1
ATOM 2277 C C . HIS B 1 100 ? 7.047 20.375 8.602 1 94.81 100 HIS B C 1
ATOM 2279 O O . HIS B 1 100 ? 6.516 20.828 7.586 1 94.81 100 HIS B O 1
ATOM 2285 N N . PHE B 1 101 ? 6.836 19.188 9.086 1 93.88 101 PHE B N 1
ATOM 2286 C CA . PHE B 1 101 ? 5.91 18.234 8.484 1 93.88 101 PHE B CA 1
ATOM 2287 C C . PHE B 1 101 ? 4.992 17.641 9.539 1 93.88 101 PHE B C 1
ATOM 2289 O O . PHE B 1 101 ? 5.336 17.594 10.727 1 93.88 101 PHE B O 1
ATOM 2296 N N . CYS B 1 102 ? 3.879 17.188 9.078 1 90.5 102 CYS B N 1
ATOM 2297 C CA . CYS B 1 102 ? 2.912 16.578 9.977 1 90.5 102 CYS B CA 1
ATOM 2298 C C . CYS B 1 102 ? 2.35 15.297 9.367 1 90.5 102 CYS B C 1
ATOM 2300 O O . CYS B 1 102 ? 1.827 15.312 8.25 1 90.5 102 CYS B O 1
ATOM 2302 N N . LEU B 1 103 ? 2.51 14.195 10.109 1 89.88 103 LEU B N 1
ATOM 2303 C CA . LEU B 1 103 ? 1.843 12.961 9.711 1 89.88 103 LEU B CA 1
ATOM 2304 C C . LEU B 1 103 ? 0.385 12.961 10.156 1 89.88 103 LEU B C 1
ATOM 2306 O O . LEU B 1 103 ? 0.096 13.164 11.336 1 89.88 103 LEU B O 1
ATOM 2310 N N . GLN B 1 104 ? -0.429 12.703 9.234 1 84.38 104 GLN B N 1
ATOM 2311 C CA . GLN B 1 104 ? -1.859 12.688 9.531 1 84.38 104 GLN B CA 1
ATOM 2312 C C . GLN B 1 104 ? -2.496 11.367 9.102 1 84.38 104 GLN B C 1
ATOM 2314 O O . GLN B 1 104 ? -2.137 10.805 8.062 1 84.38 104 GLN B O 1
ATOM 2319 N N . ILE B 1 105 ? -3.438 10.867 9.906 1 82.81 105 ILE B N 1
ATOM 2320 C CA . ILE B 1 105 ? -4.266 9.711 9.578 1 82.81 105 ILE B CA 1
ATOM 2321 C C . ILE B 1 105 ? -5.742 10.102 9.617 1 82.81 105 ILE B C 1
ATOM 2323 O O . ILE B 1 105 ? -6.203 10.695 10.594 1 82.81 105 ILE B O 1
ATOM 2327 N N . GLU B 1 106 ? -6.426 9.82 8.555 1 79.88 106 GLU B N 1
ATOM 2328 C CA . GLU B 1 106 ? -7.836 10.172 8.461 1 79.88 106 GLU B CA 1
ATOM 2329 C C . GLU B 1 106 ? -8.688 8.969 8.078 1 79.88 106 GLU B C 1
ATOM 2331 O O . GLU B 1 106 ? -8.227 8.07 7.371 1 79.88 106 GLU B O 1
ATOM 2336 N N . PRO B 1 107 ? -9.898 9.039 8.617 1 77.81 107 PRO B N 1
ATOM 2337 C CA . PRO B 1 107 ? -10.805 7.992 8.148 1 77.81 107 PRO B CA 1
ATOM 2338 C C . PRO B 1 107 ? -11.109 8.102 6.656 1 77.81 107 PRO B C 1
ATOM 2340 O O . PRO B 1 107 ? -11.211 9.211 6.125 1 77.81 107 PRO B O 1
ATOM 2343 N N . LEU B 1 108 ? -11.109 6.965 6.008 1 78.19 108 LEU B N 1
ATOM 2344 C CA . LEU B 1 108 ? -11.469 6.863 4.594 1 78.19 108 LEU B CA 1
ATOM 2345 C C . LEU B 1 108 ? -12.625 5.895 4.395 1 78.19 108 LEU B C 1
ATOM 2347 O O . LEU B 1 108 ? -12.547 4.734 4.805 1 78.19 108 LEU B O 1
ATOM 2351 N N . LYS B 1 109 ? -13.719 6.355 4.051 1 72.69 109 LYS B N 1
ATOM 2352 C CA . LYS B 1 109 ? -14.875 5.48 3.889 1 72.69 109 LYS B CA 1
ATOM 2353 C C . LYS B 1 109 ? -14.82 4.738 2.557 1 72.69 109 LYS B C 1
ATOM 2355 O O . LYS B 1 109 ? -15.172 5.297 1.514 1 72.69 109 LYS B O 1
ATOM 2360 N N . LEU B 1 110 ? -14.242 3.578 2.533 1 71.75 110 LEU B N 1
ATOM 2361 C CA . LEU B 1 110 ? -14.203 2.748 1.334 1 71.75 110 LEU B CA 1
ATOM 2362 C C . LEU B 1 110 ? -15.359 1.753 1.32 1 71.75 110 LEU B C 1
ATOM 2364 O O . LEU B 1 110 ? -15.82 1.342 0.252 1 71.75 110 LEU B O 1
ATOM 2368 N N . GLY B 1 111 ? -15.859 1.34 2.566 1 70.62 111 GLY B N 1
ATOM 2369 C CA . GLY B 1 111 ? -16.938 0.374 2.727 1 70.62 111 GLY B CA 1
ATOM 2370 C C . GLY B 1 111 ? -17.5 0.345 4.129 1 70.62 111 GLY B C 1
ATOM 2371 O O . GLY B 1 111 ? -17.594 1.382 4.793 1 70.62 111 GLY B O 1
ATOM 2372 N N . LYS B 1 112 ? -17.984 -0.839 4.336 1 68.19 112 LYS B N 1
ATOM 2373 C CA . LYS B 1 112 ? -18.594 -1.01 5.648 1 68.19 112 LYS B CA 1
ATOM 2374 C C . LYS B 1 112 ? -17.547 -0.98 6.754 1 68.19 112 LYS B C 1
ATOM 2376 O O . LYS B 1 112 ? -17.781 -0.394 7.816 1 68.19 112 LYS B O 1
ATOM 2381 N N . AL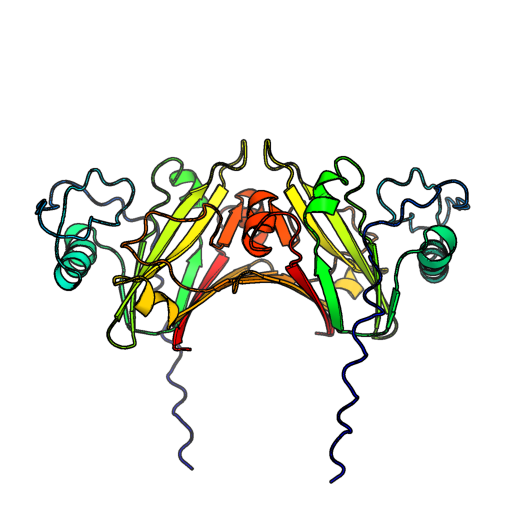A B 1 113 ? -16.406 -1.534 6.402 1 72.38 113 ALA B N 1
ATOM 2382 C CA . ALA B 1 113 ? -15.336 -1.554 7.395 1 72.38 113 ALA B CA 1
ATOM 2383 C C . ALA B 1 113 ? -14.562 -0.24 7.387 1 72.38 113 ALA B C 1
ATOM 2385 O O . ALA B 1 113 ? -14.367 0.371 6.336 1 72.38 113 ALA B O 1
ATOM 2386 N N . PRO B 1 114 ? -14.18 0.136 8.586 1 75.62 114 PRO B N 1
ATOM 2387 C CA . PRO B 1 114 ? -13.398 1.374 8.664 1 75.62 114 PRO B CA 1
ATOM 2388 C C . PRO B 1 114 ? -12.062 1.279 7.926 1 75.62 114 PRO B C 1
ATOM 2390 O O . PRO B 1 114 ? -11.406 0.236 7.965 1 75.62 114 PRO B O 1
ATOM 2393 N N . SER B 1 115 ? -11.82 2.225 7.082 1 79.44 115 SER B N 1
ATOM 2394 C CA . SER B 1 115 ? -10.531 2.396 6.418 1 79.44 115 SER B CA 1
ATOM 2395 C C . SER B 1 115 ? -9.922 3.756 6.742 1 79.44 115 SER B C 1
ATOM 2397 O O . SER B 1 115 ? -10.641 4.707 7.059 1 79.44 115 SER B O 1
ATOM 2399 N N . TYR B 1 116 ? -8.562 3.717 6.66 1 81.62 116 TYR B N 1
ATOM 2400 C CA . TYR B 1 116 ? -7.84 4.945 6.973 1 81.62 116 TYR B CA 1
ATOM 2401 C C . TYR B 1 116 ? -6.805 5.262 5.898 1 81.62 116 TYR B C 1
ATOM 2403 O O . TYR B 1 116 ? -6.379 4.375 5.16 1 81.62 116 TYR B O 1
ATOM 2411 N N . ILE B 1 117 ? -6.562 6.5 5.867 1 86 117 ILE B N 1
ATOM 2412 C CA . ILE B 1 117 ? -5.488 6.941 4.984 1 86 117 ILE B CA 1
ATOM 2413 C C . ILE B 1 117 ? -4.465 7.746 5.785 1 86 117 ILE B C 1
ATOM 2415 O O . ILE B 1 117 ? -4.832 8.578 6.617 1 86 117 ILE B O 1
ATOM 2419 N N . ALA B 1 118 ? -3.24 7.379 5.602 1 88.12 118 ALA B N 1
ATOM 2420 C CA . ALA B 1 118 ? -2.131 8.094 6.223 1 88.12 118 ALA B CA 1
ATOM 2421 C C . ALA B 1 118 ? -1.326 8.867 5.184 1 88.12 118 ALA B C 1
ATOM 2423 O O . ALA B 1 118 ? -1.037 8.352 4.102 1 88.12 118 ALA B O 1
ATOM 2424 N N . PHE B 1 119 ? -0.952 10.102 5.469 1 89.81 119 PHE B N 1
ATOM 2425 C CA . PHE B 1 119 ? -0.175 10.922 4.551 1 89.81 119 PHE B CA 1
ATOM 2426 C C . PHE B 1 119 ? 0.595 12 5.305 1 89.81 119 PHE B C 1
ATOM 2428 O O . PHE B 1 119 ? 0.279 12.305 6.457 1 89.81 119 PHE B O 1
ATOM 2435 N N . LEU B 1 120 ? 1.58 12.516 4.664 1 92.25 120 LEU B N 1
ATOM 2436 C CA . LEU B 1 120 ? 2.424 13.555 5.246 1 92.25 120 LEU B CA 1
ATOM 2437 C C . LEU B 1 120 ? 2.043 14.93 4.707 1 92.25 120 LEU B C 1
ATOM 2439 O O . LEU B 1 120 ? 1.89 15.102 3.494 1 92.25 120 LEU B O 1
ATOM 2443 N N . ARG B 1 121 ? 1.845 15.797 5.617 1 91.38 121 ARG B N 1
ATOM 2444 C CA . ARG B 1 121 ? 1.58 17.188 5.258 1 91.38 121 ARG B CA 1
ATOM 2445 C C . ARG B 1 121 ? 2.834 18.047 5.414 1 91.38 121 ARG B C 1
ATOM 2447 O O . ARG B 1 121 ? 3.582 17.891 6.383 1 91.38 121 ARG B O 1
ATOM 2454 N N . PHE B 1 122 ? 3.039 18.922 4.43 1 93.31 122 PHE B N 1
ATOM 2455 C CA . PHE B 1 122 ? 4.098 19.922 4.496 1 93.31 122 PHE B CA 1
ATOM 2456 C C . PHE B 1 122 ? 3.553 21.25 5.004 1 93.31 122 PHE B C 1
ATOM 2458 O O . PHE B 1 122 ? 2.582 21.781 4.461 1 93.31 122 PHE B O 1
ATOM 2465 N N . MET B 1 123 ? 4.164 21.766 6.031 1 91.75 123 MET B N 1
ATOM 2466 C CA . MET B 1 123 ? 3.719 23.047 6.574 1 91.75 123 MET B CA 1
ATOM 2467 C C . MET B 1 123 ? 4.344 24.203 5.809 1 91.75 123 MET B C 1
ATOM 2469 O O . MET B 1 123 ? 5.168 24.938 6.352 1 91.75 123 MET B O 1
ATOM 2473 N N . GLY B 1 124 ? 3.885 24.438 4.637 1 89.88 124 GLY B N 1
ATOM 2474 C CA . GLY B 1 124 ? 4.355 25.469 3.727 1 89.88 124 GLY B CA 1
ATOM 2475 C C . GLY B 1 124 ? 3.648 25.453 2.383 1 89.88 124 GLY B C 1
ATOM 2476 O O . GLY B 1 124 ? 2.551 24.906 2.262 1 89.88 124 GLY B O 1
ATOM 2477 N N . ASP B 1 125 ? 4.18 26.078 1.425 1 86.88 125 ASP B N 1
ATOM 2478 C CA . ASP B 1 125 ? 3.51 26.234 0.136 1 86.88 125 ASP B CA 1
ATOM 2479 C C . ASP B 1 125 ? 3.674 24.984 -0.716 1 86.88 125 ASP B C 1
ATOM 2481 O O . ASP B 1 125 ? 4.586 24.172 -0.486 1 86.88 125 ASP B O 1
ATOM 2485 N N . ASP B 1 126 ? 2.811 24.859 -1.712 1 87.12 126 ASP B N 1
ATOM 2486 C CA . ASP B 1 126 ? 2.736 23.672 -2.551 1 87.12 126 ASP B CA 1
ATOM 2487 C C . ASP B 1 126 ? 4.012 23.5 -3.375 1 87.12 126 ASP B C 1
ATOM 2489 O O . ASP B 1 126 ? 4.484 22.375 -3.566 1 87.12 126 ASP B O 1
ATOM 2493 N N . ASN B 1 127 ? 4.539 24.562 -3.832 1 89.19 127 ASN B N 1
ATOM 2494 C CA . ASN B 1 127 ? 5.746 24.469 -4.645 1 89.19 127 ASN B CA 1
ATOM 2495 C C . ASN B 1 127 ? 6.934 23.969 -3.834 1 89.19 127 ASN B C 1
ATOM 2497 O O . ASN B 1 127 ? 7.754 23.188 -4.336 1 89.19 127 ASN B O 1
ATOM 2501 N N . GLU B 1 128 ? 7 24.375 -2.643 1 92.44 128 GLU B N 1
ATOM 2502 C CA . GLU B 1 128 ? 8.07 23.906 -1.774 1 92.44 128 GLU B CA 1
ATOM 2503 C C . GLU B 1 128 ? 7.859 22.453 -1.383 1 92.44 128 GLU B C 1
ATOM 2505 O O . GLU B 1 128 ? 8.82 21.688 -1.254 1 92.44 128 GLU B O 1
ATOM 2510 N N . ALA B 1 129 ? 6.621 22.078 -1.156 1 93.31 129 ALA B N 1
ATOM 2511 C CA . ALA B 1 129 ? 6.293 20.703 -0.807 1 93.31 129 ALA B CA 1
ATOM 2512 C C . ALA B 1 129 ? 6.84 19.719 -1.846 1 93.31 129 ALA B C 1
ATOM 2514 O O . ALA B 1 129 ? 7.316 18.641 -1.499 1 93.31 129 ALA B O 1
ATOM 2515 N N . LYS B 1 130 ? 6.883 20.125 -3.076 1 93.19 130 LYS B N 1
ATOM 2516 C CA . LYS B 1 130 ? 7.262 19.281 -4.199 1 93.19 130 LYS B CA 1
ATOM 2517 C C . LYS B 1 130 ? 8.766 19.031 -4.215 1 93.19 130 LYS B C 1
ATOM 2519 O O . LYS B 1 130 ? 9.25 18.156 -4.949 1 93.19 130 LYS B O 1
ATOM 2524 N N . THR B 1 131 ? 9.477 19.703 -3.371 1 96.25 131 THR B N 1
ATOM 2525 C CA . THR B 1 131 ? 10.922 19.516 -3.32 1 96.25 131 THR B CA 1
ATOM 2526 C C . THR B 1 131 ? 11.281 18.406 -2.332 1 96.25 131 THR B C 1
ATOM 2528 O O . THR B 1 131 ? 12.453 18.031 -2.207 1 96.25 131 THR B O 1
ATOM 2531 N N . PHE B 1 132 ? 10.32 17.875 -1.702 1 97.06 132 PHE B N 1
ATOM 2532 C CA . PHE B 1 132 ? 10.531 16.797 -0.733 1 97.06 132 PHE B CA 1
ATOM 2533 C C . PHE B 1 132 ? 9.828 15.523 -1.173 1 97.06 132 PHE B C 1
ATOM 2535 O O . PHE B 1 132 ? 8.859 15.578 -1.941 1 97.06 132 PHE B O 1
ATOM 2542 N N . ASN B 1 133 ? 10.367 14.398 -0.702 1 97.62 133 ASN B N 1
ATOM 2543 C CA . ASN B 1 133 ? 9.719 13.094 -0.792 1 97.62 133 ASN B CA 1
ATOM 2544 C C . ASN B 1 133 ? 9.641 12.406 0.571 1 97.62 133 ASN B C 1
ATOM 2546 O O . ASN B 1 133 ? 10.367 12.781 1.498 1 97.62 133 ASN B O 1
ATOM 2550 N N . TYR B 1 134 ? 8.719 11.539 0.633 1 97.38 134 TYR B N 1
ATOM 2551 C CA . TYR B 1 134 ? 8.625 10.789 1.881 1 97.38 134 TYR B CA 1
ATOM 2552 C C . TYR B 1 134 ? 8.18 9.359 1.622 1 97.38 134 TYR B C 1
ATOM 2554 O O . TYR B 1 134 ? 7.691 9.039 0.536 1 97.38 134 TYR B O 1
ATOM 2562 N N . SER B 1 135 ? 8.422 8.523 2.602 1 97.5 135 SER B N 1
ATOM 2563 C CA . SER B 1 135 ? 7.918 7.156 2.59 1 97.5 135 SER B CA 1
ATOM 2564 C C . SER B 1 135 ? 7.25 6.801 3.914 1 97.5 135 SER B C 1
ATOM 2566 O O . SER B 1 135 ? 7.703 7.227 4.98 1 97.5 135 SER B O 1
ATOM 2568 N N . LEU B 1 136 ? 6.145 6.18 3.832 1 94.94 136 LEU B N 1
ATOM 2569 C CA . LEU B 1 136 ? 5.465 5.543 4.953 1 94.94 136 LEU B CA 1
ATOM 2570 C C . LEU B 1 136 ? 5.527 4.023 4.836 1 94.94 136 LEU B C 1
ATOM 2572 O O . LEU B 1 136 ? 5.035 3.451 3.859 1 94.94 136 LEU B O 1
ATOM 2576 N N . GLU B 1 137 ? 6.105 3.414 5.797 1 94.62 137 GLU B N 1
ATOM 2577 C CA . GLU B 1 137 ? 6.285 1.965 5.773 1 94.62 137 GLU B CA 1
ATOM 2578 C C . GLU B 1 137 ? 5.609 1.304 6.969 1 94.62 137 GLU B C 1
ATOM 2580 O O . GLU B 1 137 ? 5.871 1.671 8.117 1 94.62 137 GLU B O 1
ATOM 2585 N N . LEU B 1 138 ? 4.777 0.447 6.715 1 91 138 LEU B N 1
ATOM 2586 C CA . LEU B 1 138 ? 4.164 -0.385 7.742 1 91 138 LEU B CA 1
ATOM 2587 C C . LEU B 1 138 ? 4.648 -1.826 7.637 1 91 138 LEU B C 1
ATOM 2589 O O . LEU B 1 138 ? 4.551 -2.441 6.574 1 91 138 LEU B O 1
ATOM 2593 N N . ARG B 1 139 ? 5.152 -2.254 8.773 1 91.06 139 ARG B N 1
ATOM 2594 C CA . ARG B 1 139 ? 5.703 -3.605 8.789 1 91.06 139 ARG B CA 1
ATOM 2595 C C . ARG B 1 139 ? 5.055 -4.445 9.891 1 91.06 139 ARG B C 1
ATOM 2597 O O . ARG B 1 139 ? 4.859 -3.967 11.008 1 91.06 139 ARG B O 1
ATOM 2604 N N . GLY B 1 140 ? 4.758 -5.637 9.508 1 88.25 140 GLY B N 1
ATOM 2605 C CA . GLY B 1 140 ? 4.207 -6.602 10.445 1 88.25 140 GLY B CA 1
ATOM 2606 C C . GLY B 1 140 ? 3.934 -7.957 9.82 1 88.25 140 GLY B C 1
ATOM 2607 O O . GLY B 1 140 ? 3.656 -8.047 8.625 1 88.25 140 GLY B O 1
ATOM 2608 N N . ASN B 1 141 ? 3.963 -8.992 10.641 1 88.06 141 ASN B N 1
ATOM 2609 C CA . ASN B 1 141 ? 3.662 -10.336 10.164 1 88.06 141 ASN B CA 1
ATOM 2610 C C . ASN B 1 141 ? 4.52 -10.711 8.961 1 88.06 141 ASN B C 1
ATOM 2612 O O . ASN B 1 141 ? 4.031 -11.352 8.023 1 88.06 141 ASN B O 1
ATOM 2616 N N . GLU B 1 142 ? 5.656 -10.18 8.914 1 88.56 142 GLU B N 1
ATOM 2617 C CA . GLU B 1 142 ? 6.633 -10.461 7.867 1 88.56 142 GLU B CA 1
ATOM 2618 C C . GLU B 1 142 ? 6.207 -9.852 6.535 1 88.56 142 GLU B C 1
ATOM 2620 O O . GLU B 1 142 ? 6.574 -10.352 5.469 1 88.56 142 GLU B O 1
ATOM 2625 N N . ARG B 1 143 ? 5.34 -8.93 6.633 1 93 143 ARG B N 1
ATOM 2626 C CA . ARG B 1 143 ? 4.926 -8.164 5.461 1 93 143 ARG B CA 1
ATOM 2627 C C . ARG B 1 143 ? 5.297 -6.691 5.609 1 93 143 ARG B C 1
ATOM 2629 O O . ARG B 1 143 ? 5.48 -6.203 6.727 1 93 143 ARG B O 1
ATOM 2636 N N . THR B 1 144 ? 5.453 -6.078 4.52 1 94.5 144 THR B N 1
ATOM 2637 C CA . THR B 1 144 ? 5.73 -4.645 4.504 1 94.5 144 THR B CA 1
ATOM 2638 C C . THR B 1 144 ? 4.914 -3.949 3.42 1 94.5 144 THR B C 1
ATOM 2640 O O . THR B 1 144 ? 4.816 -4.445 2.295 1 94.5 144 THR B O 1
ATOM 2643 N N . ILE B 1 145 ? 4.266 -2.928 3.77 1 94.81 145 ILE B N 1
ATOM 2644 C CA . ILE B 1 145 ? 3.643 -2.049 2.785 1 94.81 145 ILE B CA 1
ATOM 2645 C C . ILE B 1 145 ? 4.27 -0.659 2.863 1 94.81 145 ILE B C 1
ATOM 2647 O O . ILE B 1 145 ? 4.547 -0.157 3.955 1 94.81 145 ILE B O 1
ATOM 2651 N N . VAL B 1 146 ? 4.5 -0.119 1.669 1 96.81 146 VAL B N 1
ATOM 2652 C CA . VAL B 1 146 ? 5.18 1.17 1.619 1 96.81 146 VAL B CA 1
ATOM 2653 C C . VAL B 1 146 ? 4.434 2.115 0.682 1 96.81 146 VAL B C 1
ATOM 2655 O O . VAL B 1 146 ? 4 1.713 -0.4 1 96.81 146 VAL B O 1
ATOM 2658 N N . TRP B 1 147 ? 4.266 3.287 1.104 1 96.25 147 TRP B N 1
ATOM 2659 C CA . TRP B 1 147 ? 3.809 4.395 0.27 1 96.25 147 TRP B CA 1
ATOM 2660 C C . TRP B 1 147 ? 4.895 5.449 0.122 1 96.25 147 TRP B C 1
ATOM 2662 O O . TRP B 1 147 ? 5.52 5.852 1.108 1 96.25 147 TRP B O 1
ATOM 2672 N N . GLU B 1 148 ? 5.16 5.84 -1.135 1 96.75 148 GLU B N 1
ATOM 2673 C CA . GLU B 1 148 ? 6.117 6.902 -1.42 1 96.75 148 GLU B CA 1
ATOM 2674 C C . GLU B 1 148 ? 5.496 7.984 -2.299 1 96.75 148 GLU B C 1
ATOM 2676 O O . GLU B 1 148 ? 4.809 7.68 -3.275 1 96.75 148 GLU B O 1
ATOM 2681 N N . GLY B 1 149 ? 5.848 9.219 -1.909 1 95.25 149 GLY B N 1
ATOM 2682 C CA . GLY B 1 149 ? 5.348 10.328 -2.703 1 95.25 149 GLY B CA 1
ATOM 2683 C C . GLY B 1 149 ? 5.805 11.68 -2.189 1 95.25 149 GLY B C 1
ATOM 2684 O O . GLY B 1 149 ? 6.809 11.773 -1.482 1 95.25 149 GLY B O 1
ATOM 2685 N N . VAL B 1 150 ? 5.039 12.656 -2.646 1 94.31 150 VAL B N 1
ATOM 2686 C CA . VAL B 1 150 ? 5.301 14.031 -2.248 1 94.31 150 VAL B CA 1
ATOM 2687 C C . VAL B 1 150 ? 4.336 14.445 -1.141 1 94.31 150 VAL B C 1
ATOM 2689 O O . VAL B 1 150 ? 3.145 14.133 -1.199 1 94.31 150 VAL B O 1
ATOM 2692 N N . PRO B 1 151 ? 4.926 15.07 -0.081 1 93.69 151 PRO B N 1
ATOM 2693 C CA . PRO B 1 151 ? 4.008 15.531 0.961 1 93.69 151 PRO B CA 1
ATOM 2694 C C . PRO B 1 151 ? 2.98 16.531 0.438 1 93.69 151 PRO B C 1
ATOM 2696 O O . PRO B 1 151 ? 3.252 17.266 -0.524 1 93.69 151 PRO B O 1
ATOM 2699 N N . ARG B 1 152 ? 1.849 16.562 1.098 1 89.69 152 ARG B N 1
ATOM 2700 C CA . ARG B 1 152 ? 0.799 17.531 0.768 1 89.69 152 ARG B CA 1
ATOM 2701 C C . ARG B 1 152 ? 0.993 18.828 1.528 1 89.69 152 ARG B C 1
ATOM 2703 O O . ARG B 1 152 ? 1.209 18.828 2.742 1 89.69 152 ARG B O 1
ATOM 2710 N N . SER B 1 153 ? 0.912 19.875 0.729 1 89.56 153 SER B N 1
ATOM 2711 C CA . SER B 1 153 ? 0.973 21.156 1.429 1 89.56 153 SER B CA 1
ATOM 2712 C C . SER B 1 153 ? -0.26 21.359 2.301 1 89.56 153 SER B C 1
ATOM 2714 O O . SER B 1 153 ? -1.364 20.953 1.934 1 89.56 153 SER B O 1
ATOM 2716 N N . ILE B 1 154 ? -0.118 22.062 3.371 1 86.5 154 ILE B N 1
ATOM 2717 C CA . ILE B 1 154 ? -1.25 22.344 4.242 1 86.5 154 ILE B CA 1
ATOM 2718 C C . ILE B 1 154 ? -2.148 23.391 3.588 1 86.5 154 ILE B C 1
ATOM 2720 O O . ILE B 1 154 ? -3.273 23.625 4.039 1 86.5 154 ILE B O 1
ATOM 2724 N N . HIS B 1 155 ? -1.692 24.047 2.621 1 79 155 HIS B N 1
ATOM 2725 C CA . HIS B 1 155 ? -2.461 25.078 1.921 1 79 155 HIS B CA 1
ATOM 2726 C C . HIS B 1 155 ? -3.301 24.469 0.803 1 79 155 HIS B C 1
ATOM 2728 O O . HIS B 1 155 ? -4.145 25.141 0.215 1 79 155 HIS B O 1
ATOM 2734 N N . ARG B 1 156 ? -3.012 23.312 0.499 1 69.12 156 ARG B N 1
ATOM 2735 C CA . ARG B 1 156 ? -3.82 22.641 -0.508 1 69.12 156 ARG B CA 1
ATOM 2736 C C . ARG B 1 156 ? -4.984 21.891 0.136 1 69.12 156 ARG B C 1
ATOM 2738 O O . ARG B 1 156 ? -4.832 21.312 1.214 1 69.12 156 ARG B O 1
ATOM 2745 N N . LYS B 1 157 ? -6.141 22.328 -0.38 1 56.31 157 LYS B N 1
ATOM 2746 C CA . LYS B 1 157 ? -7.285 21.531 0.073 1 56.31 157 LYS B CA 1
ATOM 2747 C C . LYS B 1 157 ? -7.035 20.047 -0.13 1 56.31 157 LYS B C 1
ATOM 2749 O O . LYS B 1 157 ? -6.328 19.641 -1.058 1 56.31 157 LYS B O 1
ATOM 2754 N N . ALA B 1 158 ? -7.152 19.359 0.922 1 50.94 158 ALA B N 1
ATOM 2755 C CA . ALA B 1 158 ? -6.996 17.922 0.843 1 50.94 158 ALA B CA 1
ATOM 2756 C C . ALA B 1 158 ? -7.562 17.375 -0.465 1 50.94 158 ALA B C 1
ATOM 2758 O O . ALA B 1 158 ? -8.781 17.312 -0.639 1 50.94 158 ALA B O 1
ATOM 2759 N N . ARG B 1 159 ? -7.16 17.953 -1.569 1 48.75 159 ARG B N 1
ATOM 2760 C CA . ARG B 1 159 ? -7.754 17.453 -2.807 1 48.75 159 ARG B CA 1
ATOM 2761 C C . ARG B 1 159 ? -7.945 15.938 -2.752 1 48.75 159 ARG B C 1
ATOM 2763 O O . ARG B 1 159 ? -9.062 15.461 -2.568 1 48.75 159 ARG B O 1
ATOM 2770 N N . ASP B 1 160 ? -6.82 15.164 -3.469 1 59.03 160 ASP B N 1
ATOM 2771 C CA . ASP B 1 160 ? -7.039 13.836 -4.023 1 59.03 160 ASP B CA 1
ATOM 2772 C C . ASP B 1 160 ? -7.039 12.773 -2.92 1 59.03 160 ASP B C 1
ATOM 2774 O O . ASP B 1 160 ? -6.012 12.539 -2.275 1 59.03 160 ASP B O 1
ATOM 2778 N N . ASN B 1 161 ? -8.242 12.32 -2.539 1 66.44 161 ASN B N 1
ATOM 2779 C CA . ASN B 1 161 ? -8.68 11.492 -1.419 1 66.44 161 ASN B CA 1
ATOM 2780 C C . ASN B 1 161 ? -7.898 10.18 -1.358 1 66.44 161 ASN B C 1
ATOM 2782 O O . ASN B 1 161 ? -8.008 9.43 -0.386 1 66.44 161 ASN B O 1
ATOM 2786 N N . PHE B 1 162 ? -6.945 10.078 -2.354 1 80.88 162 PHE B N 1
ATOM 2787 C CA . PHE B 1 162 ? -6.332 8.758 -2.268 1 80.88 162 PHE B CA 1
ATOM 2788 C C . PHE B 1 162 ? -4.812 8.859 -2.305 1 80.88 162 PHE B C 1
ATOM 2790 O O . PHE B 1 162 ? -4.125 7.871 -2.561 1 80.88 162 PHE B O 1
ATOM 2797 N N . ASP B 1 163 ? -4.379 10.133 -2.051 1 88.25 163 ASP B N 1
ATOM 2798 C CA . ASP B 1 163 ? -2.939 10.391 -2.049 1 88.25 163 ASP B CA 1
ATOM 2799 C C . ASP B 1 163 ? -2.326 10.07 -0.688 1 88.25 163 ASP B C 1
ATOM 2801 O O . ASP B 1 163 ? -1.956 10.977 0.061 1 88.25 163 ASP B O 1
ATOM 2805 N N . GLY B 1 164 ? -2.119 8.781 -0.472 1 91.5 164 GLY B N 1
ATOM 2806 C CA . GLY B 1 164 ? -1.564 8.328 0.792 1 91.5 164 GLY B CA 1
ATOM 2807 C C . GLY B 1 164 ? -1.597 6.82 0.949 1 91.5 164 GLY B C 1
ATOM 2808 O O . GLY B 1 164 ? -2.008 6.105 0.034 1 91.5 164 GLY B O 1
ATOM 2809 N N . LEU B 1 165 ? -1.151 6.398 2.102 1 90.94 165 LEU B N 1
ATOM 2810 C CA . LEU B 1 165 ? -1.177 4.973 2.414 1 90.94 165 LEU B CA 1
ATOM 2811 C C . LEU B 1 165 ? -2.533 4.562 2.98 1 90.94 165 LEU B C 1
ATOM 2813 O O . LEU B 1 165 ? -2.91 4.996 4.07 1 90.94 165 LEU B O 1
ATOM 2817 N N . ILE B 1 166 ? -3.195 3.803 2.264 1 87.38 166 ILE B N 1
ATOM 2818 C CA . ILE B 1 166 ? -4.5 3.336 2.723 1 87.38 166 ILE B CA 1
ATOM 2819 C C . ILE B 1 166 ? -4.328 2.082 3.576 1 87.38 166 ILE B C 1
ATOM 2821 O O . ILE B 1 166 ? -3.676 1.124 3.156 1 87.38 166 ILE B O 1
ATOM 2825 N N . ILE B 1 167 ? -4.953 2.188 4.688 1 82.19 167 ILE B N 1
ATOM 2826 C CA . ILE B 1 167 ? -4.895 1.088 5.641 1 82.19 167 ILE B CA 1
ATOM 2827 C C . ILE B 1 167 ? -6.309 0.591 5.945 1 82.19 167 ILE B C 1
ATOM 2829 O O . ILE B 1 167 ? -7.086 1.279 6.609 1 82.19 167 ILE B O 1
ATOM 2833 N N . GLU B 1 168 ? -6.605 -0.5 5.426 1 78.69 168 GLU B N 1
ATOM 2834 C CA . GLU B 1 168 ? -7.883 -1.134 5.738 1 78.69 168 GLU B CA 1
ATOM 2835 C C . GLU B 1 168 ? -7.797 -1.937 7.035 1 78.69 168 GLU B C 1
ATOM 2837 O O . GLU B 1 168 ? -6.773 -2.566 7.312 1 78.69 168 GLU B O 1
ATOM 2842 N N . ARG B 1 169 ? -8.852 -1.868 7.789 1 77.81 169 ARG B N 1
ATOM 2843 C CA . ARG B 1 169 ? -8.844 -2.449 9.133 1 77.81 169 ARG B CA 1
ATOM 2844 C C . ARG B 1 169 ? -8.398 -3.904 9.094 1 77.81 169 ARG B C 1
ATOM 2846 O O . ARG B 1 169 ? -7.582 -4.328 9.922 1 77.81 169 ARG B O 1
ATOM 2853 N N . ASN B 1 170 ? -9 -4.633 8.219 1 78.69 170 ASN B N 1
ATOM 2854 C CA . ASN B 1 170 ? -8.656 -6.051 8.164 1 78.69 170 ASN B CA 1
ATOM 2855 C C . ASN B 1 170 ? -7.211 -6.266 7.734 1 78.69 170 ASN B C 1
ATOM 2857 O O . ASN B 1 170 ? -6.555 -7.199 8.195 1 78.69 170 ASN B O 1
ATOM 2861 N N . MET B 1 171 ? -6.789 -5.453 6.891 1 82.06 171 MET B N 1
ATOM 2862 C CA . MET B 1 171 ? -5.379 -5.504 6.512 1 82.06 171 MET B CA 1
ATOM 2863 C C . MET B 1 171 ? -4.484 -5.156 7.699 1 82.06 171 MET B C 1
ATOM 2865 O O . MET B 1 171 ? -3.465 -5.812 7.926 1 82.06 171 MET B O 1
ATOM 2869 N N . ALA B 1 172 ? -4.855 -4.125 8.383 1 80.12 172 ALA B N 1
ATOM 2870 C CA . ALA B 1 172 ? -4.102 -3.75 9.578 1 80.12 172 ALA B CA 1
ATOM 2871 C C . ALA B 1 172 ? -4.051 -4.902 10.578 1 80.12 172 ALA B C 1
ATOM 2873 O O . ALA B 1 172 ? -3.008 -5.16 11.18 1 80.12 172 ALA B O 1
ATOM 2874 N N . ARG B 1 173 ? -5.113 -5.523 10.758 1 79.31 173 ARG B N 1
ATOM 2875 C CA . ARG B 1 173 ? -5.18 -6.672 11.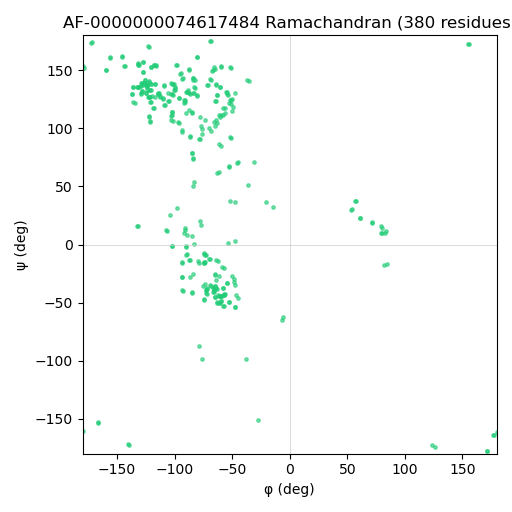656 1 79.31 173 ARG B CA 1
ATOM 2876 C C . ARG B 1 173 ? -4.27 -7.797 11.172 1 79.31 173 ARG B C 1
ATOM 2878 O O . ARG B 1 173 ? -3.551 -8.406 11.969 1 79.31 173 ARG B O 1
ATOM 2885 N N . PHE B 1 174 ? -4.324 -8.008 9.977 1 83 174 PHE B N 1
ATOM 2886 C CA . PHE B 1 174 ? -3.469 -9.023 9.375 1 83 174 PHE B CA 1
ATOM 2887 C C . PHE B 1 174 ? -1.998 -8.703 9.602 1 83 174 PHE B C 1
ATOM 2889 O O . PHE B 1 174 ? -1.223 -9.562 10.023 1 83 174 PHE B O 1
ATOM 2896 N N . LEU B 1 175 ? -1.622 -7.5 9.336 1 84.56 175 LEU B N 1
ATOM 2897 C CA . LEU B 1 175 ? -0.23 -7.082 9.477 1 84.56 175 LEU B CA 1
ATOM 2898 C C . LEU B 1 175 ? 0.219 -7.168 10.93 1 84.56 175 LEU B C 1
ATOM 2900 O O . LEU B 1 175 ? 1.371 -7.504 11.211 1 84.56 175 LEU B O 1
ATOM 2904 N N . SER B 1 176 ? -0.625 -6.852 11.719 1 77.88 176 SER B N 1
ATOM 2905 C CA . SER B 1 176 ? -0.27 -6.84 13.133 1 77.88 176 SER B CA 1
ATOM 2906 C C . SER B 1 176 ? -0.144 -8.258 13.68 1 77.88 176 SER B C 1
ATOM 2908 O O . SER B 1 176 ? 0.427 -8.469 14.758 1 77.88 176 SER B O 1
ATOM 2910 N N . GLY B 1 177 ? -0.517 -9.297 12.961 1 72.44 177 GLY B N 1
ATOM 2911 C CA . GLY B 1 177 ? -0.465 -10.672 13.43 1 72.44 177 GLY B CA 1
ATOM 2912 C C . GLY B 1 177 ? -1.631 -11.039 14.328 1 72.44 177 GLY B C 1
ATOM 2913 O O . GLY B 1 177 ? -1.578 -12.039 15.047 1 72.44 177 GLY B O 1
ATOM 2914 N N . GLY B 1 178 ? -2.615 -10.328 14.383 1 64.38 178 GLY B N 1
ATOM 2915 C CA . GLY B 1 178 ? -3.779 -10.617 15.211 1 64.38 178 GLY B CA 1
ATOM 2916 C C . GLY B 1 178 ? -4.156 -9.477 16.141 1 64.38 178 GLY B C 1
ATOM 2917 O O . GLY B 1 178 ? -3.594 -8.383 16.031 1 64.38 178 GLY B O 1
ATOM 2918 N N . ASP B 1 179 ? -5.129 -9.75 17 1 58.41 179 ASP B N 1
ATOM 2919 C CA . ASP B 1 179 ? -5.758 -8.766 17.875 1 58.41 179 ASP B CA 1
ATOM 2920 C C . ASP B 1 179 ? -4.754 -8.195 18.875 1 58.41 179 ASP B C 1
ATOM 2922 O O . ASP B 1 179 ? -4.055 -8.945 19.562 1 58.41 179 ASP B O 1
ATOM 2926 N N . ARG B 1 180 ? -4.617 -6.871 18.859 1 55.22 180 ARG B N 1
ATOM 2927 C CA . ARG B 1 180 ? -3.9 -6.062 19.844 1 55.22 180 ARG B CA 1
ATOM 2928 C C . ARG B 1 180 ? -2.404 -6.039 19.547 1 55.22 180 ARG B C 1
ATOM 2930 O O . ARG B 1 180 ? -1.598 -5.738 20.422 1 55.22 180 ARG B O 1
ATOM 2937 N N . LYS B 1 181 ? -2.164 -6.59 18.312 1 64.19 181 LYS B N 1
ATOM 2938 C CA . LYS B 1 181 ? -0.728 -6.512 18.078 1 64.19 181 LYS B CA 1
ATOM 2939 C C . LYS B 1 181 ? -0.382 -5.297 17.219 1 64.19 181 LYS B C 1
ATOM 2941 O O . LYS B 1 181 ? -1.274 -4.605 16.719 1 64.19 181 LYS B O 1
ATOM 2946 N N . GLU B 1 182 ? 0.898 -4.824 17.391 1 69.44 182 GLU B N 1
ATOM 2947 C CA . GLU B 1 182 ? 1.381 -3.566 16.844 1 69.44 182 GLU B CA 1
ATOM 2948 C C . GLU B 1 182 ? 2.184 -3.799 15.562 1 69.44 182 GLU B C 1
ATOM 2950 O O . GLU B 1 182 ? 2.801 -4.855 15.391 1 69.44 182 GLU B O 1
ATOM 2955 N N . SER B 1 183 ? 1.838 -2.949 14.617 1 79.56 183 SER B N 1
ATOM 2956 C CA . SER B 1 183 ? 2.68 -2.887 13.43 1 79.56 183 SER B CA 1
ATOM 2957 C C . SER B 1 183 ? 3.725 -1.782 13.547 1 79.56 183 SER B C 1
ATOM 2959 O O . SER B 1 183 ? 3.504 -0.783 14.234 1 79.56 183 SER B O 1
ATOM 2961 N N . LYS B 1 184 ? 4.824 -2.012 12.977 1 85.19 184 LYS B N 1
ATOM 2962 C CA . LYS B 1 184 ? 5.883 -1.005 12.992 1 85.19 184 LYS B CA 1
ATOM 2963 C C . LYS B 1 184 ? 5.684 0.015 11.875 1 85.19 184 LYS B C 1
ATOM 2965 O O . LYS B 1 184 ? 5.379 -0.354 10.734 1 85.19 184 LYS B O 1
ATOM 2970 N N . LEU B 1 185 ? 5.758 1.231 12.297 1 87.62 185 LEU B N 1
ATOM 2971 C CA . LEU B 1 185 ? 5.629 2.33 11.344 1 87.62 185 LEU B CA 1
ATOM 2972 C C . LEU B 1 185 ? 6.949 3.082 11.203 1 87.62 185 LEU B C 1
ATOM 2974 O O . LEU B 1 185 ? 7.574 3.445 12.203 1 87.62 185 LEU B O 1
ATOM 2978 N N . ARG B 1 186 ? 7.395 3.244 9.961 1 91.81 186 ARG B N 1
ATOM 2979 C CA . ARG B 1 186 ? 8.586 4.035 9.672 1 91.81 186 ARG B CA 1
ATOM 2980 C C . ARG B 1 186 ? 8.273 5.156 8.688 1 91.81 186 ARG B C 1
ATOM 2982 O O . ARG B 1 186 ? 7.633 4.926 7.656 1 91.81 186 ARG B O 1
ATOM 2989 N N . VAL B 1 187 ? 8.617 6.32 9.062 1 92.94 187 VAL B N 1
ATOM 2990 C CA . VAL B 1 187 ? 8.461 7.488 8.203 1 92.94 187 VAL B CA 1
ATOM 2991 C C . VAL B 1 187 ? 9.828 8.039 7.824 1 92.94 187 VAL B C 1
ATOM 2993 O O . VAL B 1 187 ? 10.695 8.227 8.688 1 92.94 187 VAL B O 1
ATOM 2996 N N . ARG B 1 188 ? 10.078 8.289 6.57 1 96.81 188 ARG B N 1
ATOM 2997 C CA . ARG B 1 188 ? 11.312 8.898 6.078 1 96.81 188 ARG B CA 1
ATOM 2998 C C . ARG B 1 188 ? 11.016 10.086 5.172 1 96.81 188 ARG B C 1
ATOM 3000 O O . ARG B 1 188 ? 10.109 10.031 4.34 1 96.81 188 ARG B O 1
ATOM 3007 N N . ILE B 1 189 ? 11.719 11.062 5.359 1 97.25 189 ILE B N 1
ATOM 3008 C CA . ILE B 1 189 ? 11.594 12.273 4.559 1 97.25 189 ILE B CA 1
ATOM 3009 C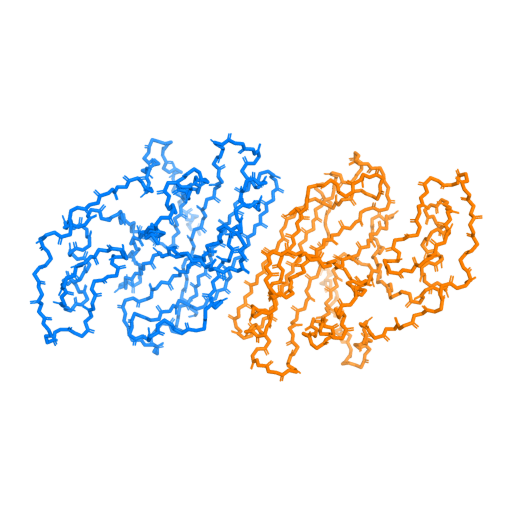 C . ILE B 1 189 ? 12.938 12.609 3.918 1 97.25 189 ILE B C 1
ATOM 3011 O O . ILE B 1 189 ? 13.984 12.508 4.562 1 97.25 189 ILE B O 1
ATOM 3015 N N . TRP B 1 190 ? 12.953 12.914 2.66 1 97.56 190 TRP B N 1
ATOM 3016 C CA . TRP B 1 190 ? 14.195 13.32 2.016 1 97.56 190 TRP B CA 1
ATOM 3017 C C . TRP B 1 190 ? 13.938 14.406 0.974 1 97.56 190 TRP B C 1
ATOM 3019 O O . TRP B 1 190 ? 12.797 14.609 0.554 1 97.56 190 TRP B O 1
ATOM 3029 N N . LYS B 1 191 ? 14.992 15.203 0.744 1 93.88 191 LYS B N 1
ATOM 3030 C CA . LYS B 1 191 ? 14.922 16.281 -0.248 1 93.88 191 LYS B CA 1
ATOM 3031 C C . LYS B 1 191 ? 15.398 15.789 -1.615 1 93.88 191 LYS B C 1
ATOM 3033 O O . LYS B 1 191 ? 16.375 15.047 -1.711 1 93.88 191 LYS B O 1
ATOM 3038 N N . GLU B 1 192 ? 14.531 15.938 -2.674 1 82.38 192 GLU B N 1
ATOM 3039 C CA . GLU B 1 192 ? 14.906 15.562 -4.031 1 82.38 192 GLU B CA 1
ATOM 3040 C C . GLU B 1 192 ? 16.219 16.234 -4.445 1 82.38 192 GLU B C 1
ATOM 3042 O O . GLU B 1 192 ? 16.5 17.359 -4.043 1 82.38 192 GLU B O 1
#

Nearest PDB structures (foldseek):
  1k2f-assembly2_B-2  TM=8.504E-01  e=8.005E-14  Mus musculus
  4i7b-assembly1_A  TM=8.471E-01  e=1.017E-13  Homo sapiens
  4ca1-assembly1_A  TM=8.640E-01  e=2.348E-13  Homo sapiens
  4i7d-assembly2_C  TM=8.336E-01  e=1.146E-13  Homo sapiens
  4x3g-assembly1_A  TM=8.314E-01  e=5.423E-13  Homo sapiens

Radius of gyration: 23.32 Å; Cα contacts (8 Å, |Δi|>4): 807; chains: 2; bounding box: 59×73×55 Å

InterPro domains:
  IPR008974 TRAF-like [G3DSA:2.60.210.10] (66-189)
  IPR018121 Seven-in-absentia protein, TRAF-like domain [PF03145] (95-186)
  IPR052088 E3 ubiquitin-protein ligase SINA [PTHR10315] (32-192)

pLDDT: mean 72.92, std 22.02, range [21.45, 97.62]

Organism: Saponaria officinalis (NCBI:txid3572)

Solvent-accessible surface area (backbone atoms only — not comparable to full-atom values): 20983 Å² total; per-residue (Å²): 1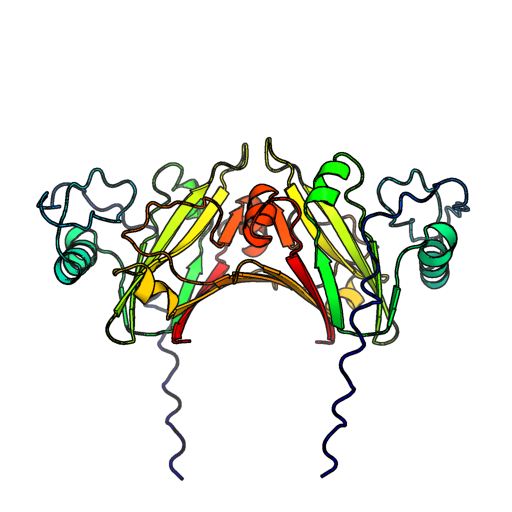32,85,72,80,77,79,75,74,76,80,77,86,76,75,64,70,74,68,73,72,75,85,58,72,44,82,77,43,65,57,32,87,85,31,89,38,65,62,77,63,50,78,40,87,42,53,21,23,25,55,64,73,52,44,53,49,43,39,39,69,62,49,62,39,52,72,44,85,42,48,66,46,80,48,72,43,55,56,61,57,49,62,75,23,71,80,54,39,38,46,50,37,34,31,37,43,96,91,40,46,33,35,38,39,29,36,75,36,87,57,35,88,54,67,21,30,33,34,37,47,31,22,67,47,53,60,76,61,18,66,46,32,35,34,36,45,33,42,34,23,72,74,29,36,40,35,29,33,33,57,37,41,21,68,76,46,66,84,64,69,95,54,75,50,39,72,44,41,50,67,38,47,36,53,28,21,65,38,93,87,29,58,18,40,30,38,38,38,49,46,73,115,132,84,73,81,78,80,76,74,77,80,77,85,77,76,67,69,73,69,76,71,73,85,58,72,47,83,76,46,66,58,32,87,86,29,90,38,64,61,78,61,50,76,42,86,43,56,22,23,24,55,63,73,54,43,52,47,43,37,38,71,59,51,61,38,52,72,44,84,42,45,65,45,81,48,73,43,56,56,60,57,50,61,74,24,73,80,49,34,43,49,51,37,36,32,37,42,97,92,41,45,34,35,37,40,32,37,75,35,88,57,36,88,55,66,22,31,34,35,39,45,29,21,66,49,53,59,75,62,19,66,46,32,34,34,37,44,34,42,34,22,73,76,28,36,40,34,31,35,31,57,37,40,22,67,77,48,69,85,64,71,90,54,74,49,41,72,43,41,50,68,39,46,35,54,30,19,64,38,92,88,28,59,18,39,29,37,39,38,50,47,72,114

Sequence (384 aa):
MEVPEVIDPPTSDAITDVLGKTIDPAQCVFNPNLPNKCLFAGSNCTFMGDIPNLVAHLIDDHRVDSCDGTTLNGRFVELKLKEVENAANMLMLYSCFGQHFCLQIEPLKLGKAPSYIAFLRFMGDDNEAKTFNYSLELRGNERTIVWEGVPRSIHRKARDNFDGLIIERNMARFLSGGDRKESKLRVRIWKEMEVPEVIDPPTSDAITDVLGKTIDPAQCVFNPNLPNKCLFAGSNCTFMGDIPNLVAHLIDDHRVDSCDGTTLNGRFVELKLKEVENAANMLMLYSCFGQHFCLQIEPLKLGKAPSYIAFLRFMGDDNEAKTFNYSLELRGNERTIVWEGVPRSIHRKARDNFDGLIIERNMARFLSGGDRKESKLRVRIWKE

Secondary structure (DSSP, 8-state):
-----------TT-----TT----GGG----TTSSEE---TT-----EE-HHHHHHHHHHTS--EEEESSEEEEEEETHHHHS-SS---EEEEEEETTEEEEEEEEEE-SBSS-EEEEEEEESS-HHHHTTEEEEEEEEETTEEEEEEEPPEETTS-S--TTSSEEEEHHHHHHHHTSTTPEEEEEEEEEE-/-----------TT-----TT----GGG----TTSSEE---TT-----EE-HHHHHHHHHHTS--EEEESSEEEEEEETHHHHS-SS----EEEEEETTEEEEEEEEEE-SBSS-EEEEEEEESS-HHHHTTEEEEEEEEETTEEEEEEEPPEETTS----TTSSEEEEHHHHHHHHTSTTPEEEEEEEEEE-